Protein AF-A0A7G6YHD0-F1 (afdb_monomer)

Solvent-accessible surface area (backbone atoms only — not comparable to full-atom values): 41261 Å² total; per-residue (Å²): 138,83,82,87,88,81,87,82,89,83,88,84,82,88,84,88,85,86,83,87,79,89,78,89,84,90,88,84,86,84,86,85,87,85,90,80,85,80,89,84,89,85,88,80,86,81,85,85,83,89,83,83,90,89,85,86,82,88,85,89,84,89,85,89,86,82,88,88,83,89,85,84,88,82,85,87,80,88,84,88,87,90,84,90,84,84,88,85,90,81,89,86,83,92,82,87,85,82,90,79,90,82,88,88,89,88,88,80,90,83,84,88,87,86,88,81,91,86,89,87,86,79,70,72,76,62,66,62,61,69,74,76,74,82,80,85,68,84,76,74,71,56,77,66,60,58,52,50,52,52,52,53,51,51,53,53,52,51,52,49,52,39,50,51,53,33,46,65,76,38,41,47,75,67,81,85,88,49,75,70,57,52,52,51,50,52,48,26,68,73,41,14,88,79,68,72,46,75,71,67,92,70,60,51,70,56,62,66,71,58,48,52,51,48,37,50,50,45,52,48,54,49,50,50,52,49,49,52,51,53,50,49,56,62,68,64,52,73,73,74,80,58,87,57,53,48,39,56,46,77,64,58,51,52,61,52,49,67,41,93,55,36,38,96,62,61,71,34,16,56,76,93,41,77,37,36,54,43,61,46,49,21,33,20,36,40,31,31,92,85,54,41,58,55,53,28,43,50,42,57,54,63,53,63,44,79,12,12,28,40,34,41,34,65,57,64,61,56,52,29,40,22,35,51,60,36,48,75,71,22,54,51,32,37,41,35,38,85,39,69,92,79,52,77,52,92,46,48,41,24,36,57,78,30,70,66,11,56,41,65,67,50,14,42,52,39,20,44,27,32,39,64,35,51,88,73,88,56,103,45,83,61,50,58,56,49,34,52,54,46,15,54,45,44,18,48,35,33,25,22,29,46,63,23,49,76,98,49,90,60,79,49,47,54,64,53,37,52,52,43,64,75,39,65,81,58,53,65,48,53,48,19,21,68,67,26,92,77,41,65,53,70,50,38,59,53,41,44,50,62,60,65,41,89,52,62,67,59,36,52,55,44,52,52,46,40,52,60,67,42,59,45,62,70,36,63,52,45,38,47,34,32,42,59,61,92,92,60,51,70,61,54,58,71,62,41,59,76,32,40,28,31,42,39,38,41,38,53,83,90,42,60,52,24,25,63,49,14,21,51,51,52,53,43,47,52,54,40,42,62,66,4,66,91,48,48,37,80,56,31,36,31,39,38,29,50,42,25,64,74,50,41,39,50,87,56,48,38,56,45,38,68,51,23,43,67,20,16,32,17,41,35,43,27,34,61,42,67,68,57,32,25,76,62,52,37,68,64,39,32,45,40,36,50,71,50,20,40,28,31,37,35,35,24,68,58,84,58,61,68,62,38,46,50,54,21,59,73,32,33,60,22,71,42,77,46,74,49,73,50,81,52,99,91,48,78,48,76,49,77,47,77,44,80,40,59,60,39,48,51,68,52,51,34,65,42,52,92,44,32,26,45,34,42,43,70,93,48,51,30,35,71,28,37,28,60,37,56,78,72,43,96,59,22,66,58,33,54,50,10,30,52,53,44,30,55,68,54,71,46,82,132

InterPro domains:
  IPR027417 P-loop containing nucleoside triphosphate hydrolase [G3DSA:3.40.50.300] (475-679)
  IPR027417 P-loop containing nucleoside triphosphate hydrolase [SSF52540] (260-682)
  IPR032689 TraD/TraG, TraM recognition site [PF12696] (541-656)
  IPR051539 Type IV secretion system coupling protein TraD/TraG/VirD4-like [PTHR37937] (218-669)

Nearest PDB structures (foldseek):
  1e9s-assembly1_F  TM=7.810E-01  e=2.353E-15  Escherichia coli
  1e9s-assembly2_L  TM=7.899E-01  e=4.704E-14  Escherichia coli
  1e9r-assembly1_B  TM=7.824E-01  e=9.101E-14  Escherichia coli
  1gl7-assembly1_F  TM=7.694E-01  e=1.173E-13  Escherichia coli
  1e9s-assembly1_D  TM=7.463E-01  e=1.234E-13  Escherichia coli

pLDDT: mean 72.98, std 25.23, range [22.91, 98.5]

Structure (mmCIF, N/CA/C/O backbone):
data_AF-A0A7G6YHD0-F1
#
_entry.id   AF-A0A7G6YHD0-F1
#
loop_
_atom_site.group_PDB
_atom_site.id
_atom_site.type_symbol
_atom_site.label_atom_id
_atom_site.label_alt_id
_atom_site.label_comp_id
_atom_site.label_asym_id
_atom_site.label_entity_id
_atom_site.label_seq_id
_atom_site.pdbx_PDB_ins_code
_atom_site.Cartn_x
_atom_site.Cartn_y
_atom_site.Cartn_z
_atom_site.occupancy
_atom_site.B_iso_or_equiv
_atom_site.auth_seq_id
_atom_site.auth_comp_id
_atom_site.auth_asym_id
_atom_site.auth_atom_id
_atom_site.pdbx_PDB_model_num
ATOM 1 N N . MET A 1 1 ? 8.316 -51.841 25.072 1.00 32.34 1 MET A N 1
ATOM 2 C CA . MET A 1 1 ? 9.762 -51.671 24.846 1.00 32.34 1 MET A CA 1
ATOM 3 C C . MET A 1 1 ? 9.998 -50.262 24.305 1.00 32.34 1 MET A C 1
ATOM 5 O O . MET A 1 1 ? 10.387 -50.100 23.162 1.00 32.34 1 MET A O 1
ATOM 9 N N . ASP A 1 2 ? 9.478 -49.219 24.951 1.00 29.53 2 ASP A N 1
ATOM 10 C CA . ASP A 1 2 ? 9.902 -48.629 26.245 1.00 29.53 2 ASP A CA 1
ATOM 11 C C . ASP A 1 2 ? 10.908 -47.500 25.980 1.00 29.53 2 ASP A C 1
ATOM 13 O O . ASP A 1 2 ? 11.828 -47.683 25.202 1.00 29.53 2 ASP A O 1
ATOM 17 N N . LEU A 1 3 ? 10.846 -46.312 26.577 1.00 27.61 3 LEU A N 1
ATOM 18 C CA . LEU A 1 3 ? 9.914 -45.714 27.528 1.00 27.61 3 LEU A CA 1
ATOM 19 C C . LEU A 1 3 ? 10.242 -44.209 27.617 1.00 27.61 3 LEU A C 1
ATOM 21 O O . LEU A 1 3 ? 11.327 -43.747 27.277 1.00 27.61 3 LEU A O 1
ATOM 25 N N . LEU A 1 4 ? 9.259 -43.479 28.126 1.00 32.78 4 LEU A N 1
ATOM 26 C CA . LEU A 1 4 ? 9.232 -42.088 28.569 1.00 32.78 4 LEU A CA 1
ATOM 27 C C . LEU A 1 4 ? 10.308 -41.676 29.605 1.00 32.78 4 LEU A C 1
ATOM 29 O O . LEU A 1 4 ? 10.810 -42.505 30.358 1.00 32.78 4 LEU A O 1
ATOM 33 N N . ALA A 1 5 ? 10.396 -40.343 29.784 1.00 32.28 5 ALA A N 1
ATOM 34 C CA . ALA A 1 5 ? 10.716 -39.572 31.010 1.00 32.28 5 ALA A CA 1
ATOM 35 C C . ALA A 1 5 ? 12.139 -38.952 31.059 1.00 32.28 5 ALA A C 1
ATOM 37 O O . ALA A 1 5 ? 13.102 -39.571 30.648 1.00 32.28 5 ALA A O 1
ATOM 38 N N . ARG A 1 6 ? 12.380 -37.721 31.549 1.00 29.86 6 ARG A N 1
ATOM 39 C CA . ARG A 1 6 ? 11.829 -37.050 32.743 1.00 29.86 6 ARG A CA 1
ATOM 40 C C . ARG A 1 6 ? 11.914 -35.510 32.679 1.00 29.86 6 ARG A C 1
ATOM 42 O O . ARG A 1 6 ? 12.899 -34.936 32.234 1.00 29.86 6 ARG A O 1
ATOM 49 N N . ARG A 1 7 ? 10.897 -34.867 33.270 1.00 30.27 7 ARG A N 1
ATOM 50 C CA . ARG A 1 7 ? 10.920 -33.521 33.883 1.00 30.27 7 ARG A CA 1
ATOM 51 C C . ARG A 1 7 ? 11.766 -33.529 35.168 1.00 30.27 7 ARG A C 1
ATOM 53 O O . ARG A 1 7 ? 11.698 -34.511 35.902 1.00 30.27 7 ARG A O 1
ATOM 60 N N . GLY A 1 8 ? 12.373 -32.397 35.548 1.00 26.67 8 GLY A N 1
ATOM 61 C CA . GLY A 1 8 ? 12.775 -32.176 36.948 1.00 26.67 8 GLY A CA 1
ATOM 62 C C . GLY A 1 8 ? 13.680 -30.972 37.250 1.00 26.67 8 GLY A C 1
ATOM 63 O O . GLY A 1 8 ? 14.890 -31.089 37.172 1.00 26.67 8 GLY A O 1
ATOM 64 N N . ARG A 1 9 ? 13.046 -29.859 37.652 1.00 28.27 9 ARG A N 1
ATOM 65 C CA . ARG A 1 9 ? 13.475 -28.730 38.521 1.00 28.27 9 ARG A CA 1
ATOM 66 C C . ARG A 1 9 ? 14.901 -28.722 39.111 1.00 28.27 9 ARG A C 1
ATOM 68 O O . ARG A 1 9 ? 15.297 -29.684 39.761 1.00 28.27 9 ARG A O 1
ATOM 75 N N . ARG A 1 10 ? 15.489 -27.515 39.197 1.00 26.58 10 ARG A N 1
ATOM 76 C CA . ARG A 1 10 ? 16.037 -26.982 40.465 1.00 26.58 10 ARG A CA 1
ATOM 77 C C . ARG A 1 10 ? 16.150 -25.451 40.466 1.00 26.58 10 ARG A C 1
ATOM 79 O O . ARG A 1 10 ? 16.832 -24.865 39.637 1.00 26.58 10 ARG A O 1
ATOM 86 N N . GLU A 1 11 ? 15.472 -24.841 41.433 1.00 28.75 11 GLU A N 1
ATOM 87 C CA . GLU A 1 11 ? 15.672 -23.475 41.921 1.00 28.75 11 GLU A CA 1
ATOM 88 C C . GLU A 1 11 ? 17.019 -23.369 42.656 1.00 28.75 11 GLU A C 1
ATOM 90 O O . GLU A 1 11 ? 17.373 -24.289 43.397 1.00 28.75 11 GLU A O 1
ATOM 95 N N . ARG A 1 12 ? 17.711 -22.224 42.553 1.00 27.42 12 ARG A N 1
ATOM 96 C CA . ARG A 1 12 ? 18.489 -21.648 43.665 1.00 27.42 12 ARG A CA 1
ATOM 97 C C . ARG A 1 12 ? 18.399 -20.123 43.647 1.00 27.42 12 ARG A C 1
ATOM 99 O O . ARG A 1 12 ? 18.574 -19.480 42.619 1.00 27.42 12 ARG A O 1
ATOM 106 N N . ARG A 1 13 ? 18.091 -19.592 44.828 1.00 28.16 13 ARG A N 1
ATOM 107 C CA . ARG A 1 13 ? 18.019 -18.184 45.219 1.00 28.16 13 ARG A CA 1
ATOM 108 C C . ARG A 1 13 ? 19.381 -17.700 45.743 1.00 28.16 13 ARG A C 1
ATOM 110 O O . ARG A 1 13 ? 20.030 -18.439 46.469 1.00 28.16 13 ARG A O 1
ATOM 117 N N . ILE A 1 14 ? 19.654 -16.425 45.448 1.00 27.33 14 ILE A N 1
ATOM 118 C CA . ILE A 1 14 ? 20.197 -15.351 46.310 1.00 27.33 14 ILE A CA 1
ATOM 119 C C . ILE A 1 14 ? 21.627 -15.492 46.863 1.00 27.33 14 ILE A C 1
ATOM 121 O O . ILE A 1 14 ? 21.892 -16.307 47.737 1.00 27.33 14 ILE A O 1
ATOM 125 N N . ALA A 1 15 ? 22.465 -14.509 46.510 1.00 25.83 15 ALA A N 1
ATOM 126 C CA . ALA A 1 15 ? 23.256 -13.747 47.479 1.00 25.83 15 ALA A CA 1
ATOM 127 C C . ALA A 1 15 ? 23.442 -12.302 46.978 1.00 25.83 15 ALA A C 1
ATOM 129 O O . ALA A 1 15 ? 23.895 -12.065 45.862 1.00 25.83 15 ALA A O 1
ATOM 130 N N . HIS A 1 16 ? 23.019 -11.358 47.818 1.00 26.75 16 HIS A N 1
ATOM 131 C CA . HIS A 1 16 ? 23.223 -9.917 47.708 1.00 26.75 16 HIS A CA 1
ATOM 132 C C . HIS A 1 16 ? 24.692 -9.550 47.948 1.00 26.75 16 HIS A C 1
ATOM 134 O O . HIS A 1 16 ? 25.318 -10.120 48.837 1.00 26.75 16 HIS A O 1
ATOM 140 N N . LEU A 1 17 ? 25.169 -8.488 47.296 1.00 26.36 17 LEU A N 1
ATOM 141 C CA . LEU A 1 17 ? 26.145 -7.584 47.899 1.00 26.36 17 LEU A CA 1
ATOM 142 C C . LEU A 1 17 ? 25.816 -6.138 47.521 1.00 26.36 17 LEU A C 1
ATOM 144 O O . LEU A 1 17 ? 25.520 -5.804 46.378 1.00 26.36 17 LEU A O 1
ATOM 148 N N . SER A 1 18 ? 25.765 -5.335 48.573 1.00 26.06 18 SER A N 1
ATOM 149 C CA . SER A 1 18 ? 25.384 -3.933 48.651 1.00 26.06 18 SER A CA 1
ATOM 150 C C . SER A 1 18 ? 26.631 -3.062 48.518 1.00 26.06 18 SER A C 1
ATOM 152 O O . SER A 1 18 ? 27.627 -3.372 49.160 1.00 26.06 18 SER A O 1
ATOM 154 N N . CYS A 1 19 ? 26.528 -1.920 47.833 1.00 24.95 19 CYS A N 1
ATOM 155 C CA . CYS A 1 19 ? 27.094 -0.675 48.356 1.00 24.95 19 CYS A CA 1
ATOM 156 C C . CYS A 1 19 ? 26.337 0.556 47.824 1.00 24.95 19 CYS A C 1
ATOM 158 O O . CYS A 1 19 ? 26.312 0.848 46.632 1.00 24.95 19 CYS A O 1
ATOM 160 N N . ARG A 1 20 ? 25.687 1.228 48.779 1.00 28.09 20 ARG A N 1
ATOM 161 C CA . ARG A 1 20 ? 25.320 2.655 48.866 1.00 28.09 20 ARG A CA 1
ATOM 162 C C . ARG A 1 20 ? 26.582 3.540 48.673 1.00 28.09 20 ARG A C 1
ATOM 164 O O . ARG A 1 20 ? 27.671 3.027 48.874 1.00 28.09 20 ARG A O 1
ATOM 171 N N . THR A 1 21 ? 26.588 4.835 48.342 1.00 29.52 21 THR A N 1
ATOM 172 C CA . THR A 1 21 ? 25.612 5.945 48.404 1.00 29.52 21 THR A CA 1
ATOM 173 C C . THR A 1 21 ? 26.243 7.200 47.778 1.00 29.52 21 THR A C 1
ATOM 175 O O . THR A 1 21 ? 27.447 7.355 47.927 1.00 29.52 21 THR A O 1
ATOM 178 N N . GLY A 1 22 ? 25.389 8.093 47.241 1.00 26.53 22 GLY A N 1
ATOM 179 C CA . GLY A 1 22 ? 25.476 9.575 47.210 1.00 26.53 22 GLY A CA 1
ATOM 180 C C . GLY A 1 22 ? 26.679 10.261 46.538 1.00 26.53 22 GLY A C 1
ATOM 181 O O . GLY A 1 22 ? 27.747 9.694 46.406 1.00 26.53 22 GLY A O 1
ATOM 182 N N . ASP A 1 23 ? 26.617 11.516 46.109 1.00 27.55 23 ASP A N 1
ATOM 183 C CA . ASP A 1 23 ? 25.532 12.483 45.958 1.00 27.55 23 ASP A CA 1
ATOM 184 C C . ASP A 1 23 ? 26.090 13.651 45.101 1.00 27.55 23 ASP A C 1
ATOM 186 O O . ASP A 1 23 ? 27.299 13.859 45.049 1.00 27.55 23 ASP A O 1
ATOM 190 N N . ARG A 1 24 ? 25.187 14.356 44.412 1.00 28.59 24 ARG A N 1
ATOM 191 C CA . ARG A 1 24 ? 25.249 15.689 43.751 1.00 28.59 24 ARG A CA 1
ATOM 192 C C . ARG A 1 24 ? 26.576 16.484 43.648 1.00 28.59 24 ARG A C 1
ATOM 194 O O . ARG A 1 24 ? 27.180 16.801 44.661 1.00 28.59 24 ARG A O 1
ATOM 201 N N . ALA A 1 25 ? 26.832 17.071 42.465 1.00 28.41 25 ALA A N 1
ATOM 202 C CA . ALA A 1 25 ? 26.568 18.499 42.149 1.00 28.41 25 ALA A CA 1
ATOM 203 C C . ALA A 1 25 ? 27.412 19.043 40.961 1.00 28.41 25 ALA A C 1
ATOM 205 O O . ALA A 1 25 ? 28.630 18.934 40.945 1.00 28.41 25 ALA A O 1
ATOM 206 N N . THR A 1 26 ? 26.703 19.634 39.989 1.00 28.33 26 THR A N 1
ATOM 207 C CA . THR A 1 26 ? 27.006 20.819 39.145 1.00 28.33 26 THR A CA 1
ATOM 208 C C . THR A 1 26 ? 28.457 21.278 38.899 1.00 28.33 26 THR A C 1
ATOM 210 O O . THR A 1 26 ? 29.115 21.716 39.835 1.00 28.33 26 THR A O 1
ATOM 213 N N . CYS A 1 27 ? 28.850 21.434 37.623 1.00 26.08 27 CYS A N 1
ATOM 214 C CA . CYS A 1 27 ? 29.171 22.765 37.075 1.00 26.08 27 CYS A CA 1
ATOM 215 C C . CYS A 1 27 ? 29.255 22.803 35.535 1.00 26.08 27 CYS A C 1
ATOM 217 O O . CYS A 1 27 ? 29.614 21.839 34.868 1.00 26.08 27 CYS A O 1
ATOM 219 N N . GLU A 1 28 ? 28.862 23.969 35.046 1.00 28.17 28 GLU A N 1
ATOM 220 C CA . GLU A 1 28 ? 28.712 24.523 33.702 1.00 28.17 28 GLU A CA 1
ATOM 221 C C . GLU A 1 28 ? 29.982 24.705 32.827 1.00 28.17 28 GLU A C 1
ATOM 223 O O . GLU A 1 28 ? 31.093 24.809 33.335 1.00 28.17 28 GLU A O 1
ATOM 228 N N . GLN A 1 29 ? 29.708 24.929 31.524 1.00 29.23 29 GLN A N 1
ATOM 229 C CA . GLN A 1 29 ? 30.343 25.869 30.564 1.00 29.23 29 GLN A CA 1
ATOM 230 C C . GLN A 1 29 ? 31.468 25.437 29.586 1.00 29.23 29 GLN A C 1
ATOM 232 O O . GLN A 1 29 ? 32.514 24.931 29.967 1.00 29.23 29 GLN A O 1
ATOM 237 N N . GLY A 1 30 ? 31.251 25.830 28.312 1.00 26.08 30 GLY A N 1
ATOM 238 C CA . GLY A 1 30 ? 32.261 26.306 27.339 1.00 26.08 30 GLY A CA 1
ATOM 239 C C . GLY A 1 30 ? 32.805 25.260 26.351 1.00 26.08 30 GLY A C 1
ATOM 240 O O . GLY A 1 30 ? 33.619 24.437 26.729 1.00 26.08 30 GLY A O 1
ATOM 241 N N . ALA A 1 31 ? 32.299 25.123 25.120 1.00 27.34 31 ALA A N 1
ATOM 242 C CA . ALA A 1 31 ? 32.518 25.959 23.923 1.00 27.34 31 ALA A CA 1
ATOM 243 C C . ALA A 1 31 ? 33.860 25.734 23.171 1.00 27.34 31 ALA A C 1
ATOM 245 O O . ALA A 1 31 ? 34.935 25.847 23.740 1.00 27.34 31 ALA A O 1
ATOM 246 N N . ALA A 1 32 ? 33.713 25.557 21.847 1.00 28.19 32 ALA A N 1
ATOM 247 C CA . ALA A 1 32 ? 34.665 25.762 20.740 1.00 28.19 32 ALA A CA 1
ATOM 248 C C . ALA A 1 32 ? 35.710 24.672 20.370 1.00 28.19 32 ALA A C 1
ATOM 250 O O . ALA A 1 32 ? 36.556 24.253 21.148 1.00 28.19 32 ALA A O 1
ATOM 251 N N . ALA A 1 33 ? 35.635 24.274 19.091 1.00 26.48 33 ALA A N 1
ATOM 252 C CA . ALA A 1 33 ? 36.571 23.473 18.282 1.00 26.48 33 ALA A CA 1
ATOM 253 C C . ALA A 1 33 ? 37.796 24.327 17.819 1.00 26.48 33 ALA A C 1
ATOM 255 O O . ALA A 1 33 ? 37.897 25.452 18.306 1.00 26.48 33 ALA A O 1
ATOM 256 N N . PRO A 1 34 ? 38.657 23.968 16.820 1.00 45.06 34 PRO A N 1
ATOM 257 C CA . PRO A 1 34 ? 38.877 22.721 16.056 1.00 45.06 34 PRO A CA 1
ATOM 258 C C . PRO A 1 34 ? 40.385 22.373 15.783 1.00 45.06 34 PRO A C 1
ATOM 260 O O . PRO A 1 34 ? 41.289 23.097 16.180 1.00 45.06 34 PRO A O 1
ATOM 263 N N . LYS A 1 35 ? 40.607 21.335 14.949 1.00 27.23 35 LYS A N 1
ATOM 264 C CA . LYS A 1 35 ? 41.789 21.018 14.095 1.00 27.23 35 LYS A CA 1
ATOM 265 C C . LYS A 1 35 ? 42.997 20.289 14.714 1.00 27.23 35 LYS A C 1
ATOM 267 O O . LYS A 1 35 ? 43.625 20.768 15.644 1.00 27.23 35 LYS A O 1
ATOM 272 N N . GLY A 1 36 ? 43.410 19.216 14.024 1.00 25.98 36 GLY A N 1
ATOM 273 C CA . GLY A 1 36 ? 44.813 18.788 13.951 1.00 25.98 36 GLY A CA 1
ATOM 274 C C . GLY A 1 36 ? 45.071 17.295 14.161 1.00 25.98 36 GLY A C 1
ATOM 275 O O . GLY A 1 36 ? 45.451 16.885 15.248 1.00 25.98 36 GLY A O 1
ATOM 276 N N . SER A 1 37 ? 44.946 16.488 13.104 1.00 26.45 37 SER A N 1
ATOM 277 C CA . SER A 1 37 ? 45.802 15.299 12.902 1.00 26.45 37 SER A CA 1
ATOM 278 C C . SER A 1 37 ? 47.274 15.772 12.773 1.00 26.45 37 SER A C 1
ATOM 280 O O . SER A 1 37 ? 47.440 16.919 12.347 1.00 26.45 37 SER A O 1
ATOM 282 N N . PRO A 1 38 ? 48.339 14.967 13.031 1.00 39.34 38 PRO A N 1
ATOM 283 C CA . PRO A 1 38 ? 48.452 13.573 12.580 1.00 39.34 38 PRO A CA 1
ATOM 284 C C . PRO A 1 38 ? 49.271 12.589 13.463 1.00 39.34 38 PRO A C 1
ATOM 286 O O . PRO A 1 38 ? 49.953 12.962 14.407 1.00 39.34 38 PRO A O 1
ATOM 289 N N . CYS A 1 39 ? 49.228 11.320 13.036 1.00 24.06 39 CYS A N 1
ATOM 290 C CA . CYS A 1 39 ? 50.224 10.250 13.213 1.00 24.06 39 CYS A CA 1
ATOM 291 C C . CYS A 1 39 ? 50.599 9.774 14.630 1.00 24.06 39 CYS A C 1
ATOM 293 O O . CYS A 1 39 ? 51.371 10.418 15.327 1.00 24.06 39 CYS A O 1
ATOM 295 N N . CYS A 1 40 ? 50.227 8.527 14.953 1.00 25.47 40 CYS A N 1
ATOM 296 C CA . CYS A 1 40 ? 51.200 7.512 15.382 1.00 25.47 40 CYS A CA 1
ATOM 297 C C . CYS A 1 40 ? 50.621 6.090 15.323 1.00 25.47 40 CYS A C 1
ATOM 299 O O . CYS A 1 40 ? 49.445 5.849 15.583 1.00 25.47 40 CYS A O 1
ATOM 301 N N . ALA A 1 41 ? 51.493 5.168 14.930 1.00 26.58 41 ALA A N 1
ATOM 302 C CA . ALA A 1 41 ? 51.244 3.769 14.641 1.00 26.58 41 ALA A CA 1
ATOM 303 C C . ALA A 1 41 ? 51.088 2.891 15.896 1.00 26.58 41 ALA A C 1
ATOM 305 O O . ALA A 1 41 ? 51.758 3.090 16.903 1.00 26.58 41 ALA A O 1
ATOM 306 N N . SER A 1 42 ? 50.268 1.849 15.781 1.00 27.31 42 SER A N 1
ATOM 307 C CA . SER A 1 42 ? 50.438 0.525 16.405 1.00 27.31 42 SER A CA 1
ATOM 308 C C . SER A 1 42 ? 49.451 -0.399 15.672 1.00 27.31 42 SER A C 1
ATOM 310 O O . SER A 1 42 ? 48.311 -0.024 15.443 1.00 27.31 42 SER A O 1
ATOM 312 N N . GLY A 1 43 ? 49.820 -1.534 15.083 1.00 25.47 43 GLY A N 1
ATOM 313 C CA . GLY A 1 43 ? 50.647 -2.609 15.616 1.00 25.47 43 GLY A CA 1
ATOM 314 C C . GLY A 1 43 ? 49.760 -3.852 15.751 1.00 25.47 43 GLY A C 1
ATOM 315 O O . GLY A 1 43 ? 49.526 -4.318 16.860 1.00 25.47 43 GLY A O 1
ATOM 316 N N . GLY A 1 44 ? 49.195 -4.340 14.639 1.00 25.66 44 GLY A N 1
ATOM 317 C CA . GLY A 1 44 ? 48.294 -5.497 14.605 1.00 25.66 44 GLY A CA 1
ATOM 318 C C . GLY A 1 44 ? 48.961 -6.700 13.946 1.00 25.66 44 GLY A C 1
ATOM 319 O O . GLY A 1 44 ? 49.180 -6.698 12.739 1.00 25.66 44 GLY A O 1
ATOM 320 N N . ARG A 1 45 ? 49.295 -7.714 14.752 1.00 24.25 45 ARG A N 1
ATOM 321 C CA . ARG A 1 45 ? 49.811 -9.018 14.308 1.00 24.25 45 ARG A CA 1
ATOM 322 C C . ARG A 1 45 ? 48.735 -9.771 13.526 1.00 24.25 45 ARG A C 1
ATOM 324 O O . ARG A 1 45 ? 47.646 -9.999 14.047 1.00 24.25 45 ARG A O 1
ATOM 331 N N . VAL A 1 46 ? 49.088 -10.197 12.320 1.00 24.08 46 VAL A N 1
ATOM 332 C CA . VAL A 1 46 ? 48.377 -11.212 11.540 1.00 24.08 46 VAL A CA 1
ATOM 333 C C . VAL A 1 46 ? 48.946 -12.573 11.938 1.00 24.08 46 VAL A C 1
ATOM 335 O O . VAL A 1 46 ? 50.163 -12.752 11.951 1.00 24.08 46 VAL A O 1
ATOM 338 N N . VAL A 1 47 ? 48.073 -13.509 12.307 1.00 25.53 47 VAL A N 1
ATOM 339 C CA . VAL A 1 47 ? 48.415 -14.928 12.439 1.00 25.53 47 VAL A CA 1
ATOM 340 C C . VAL A 1 47 ? 47.952 -15.605 11.157 1.00 25.53 47 VAL A C 1
ATOM 342 O O . VAL A 1 47 ? 46.752 -15.728 10.917 1.00 25.53 47 VAL A O 1
ATOM 345 N N . ASP A 1 48 ? 48.931 -15.983 10.342 1.00 23.28 48 ASP A N 1
ATOM 346 C CA . ASP A 1 48 ? 48.801 -16.888 9.205 1.00 23.28 48 ASP A CA 1
ATOM 347 C C . ASP A 1 48 ? 48.493 -18.305 9.699 1.00 23.28 48 ASP A C 1
ATOM 349 O O . ASP A 1 48 ? 49.093 -18.782 10.668 1.00 23.28 48 ASP A O 1
ATOM 353 N N . LEU A 1 49 ? 47.604 -19.006 8.995 1.00 23.41 49 LEU A N 1
ATOM 354 C CA . LEU A 1 49 ? 47.503 -20.459 9.085 1.00 23.41 49 LEU A CA 1
ATOM 355 C C . LEU A 1 49 ? 47.451 -21.041 7.672 1.00 23.41 49 LEU A C 1
ATOM 357 O O . LEU A 1 49 ? 46.395 -21.217 7.067 1.00 23.41 49 LEU A O 1
ATOM 361 N N . SER A 1 50 ? 48.642 -21.321 7.156 1.00 23.67 50 SER A N 1
ATOM 362 C CA . SER A 1 50 ? 48.885 -22.115 5.960 1.00 23.67 50 SER A CA 1
ATOM 363 C C . SER A 1 50 ? 48.664 -23.595 6.274 1.00 23.67 50 SER A C 1
ATOM 365 O O . SER A 1 50 ? 49.259 -24.129 7.209 1.00 23.67 50 SER A O 1
ATOM 367 N N . VAL A 1 51 ? 47.876 -24.285 5.451 1.00 24.06 51 VAL A N 1
ATOM 368 C CA . VAL A 1 51 ? 47.960 -25.743 5.293 1.00 24.06 51 VAL A CA 1
ATOM 369 C C . VAL A 1 51 ? 48.164 -26.013 3.812 1.00 24.06 51 VAL A C 1
ATOM 371 O O . VAL A 1 51 ? 47.413 -25.531 2.965 1.00 24.06 51 VAL A O 1
ATOM 374 N N . HIS A 1 52 ? 49.229 -26.743 3.507 1.00 25.66 52 HIS A N 1
ATOM 375 C CA . HIS A 1 52 ? 49.638 -27.076 2.157 1.00 25.66 52 HIS A CA 1
ATOM 376 C C . HIS A 1 52 ? 49.951 -28.571 2.062 1.00 25.66 52 HIS A C 1
ATOM 378 O O . HIS A 1 52 ? 50.462 -29.173 3.003 1.00 25.66 52 HIS A O 1
ATOM 384 N N . VAL A 1 53 ? 49.724 -29.067 0.845 1.00 27.67 53 VAL A N 1
ATOM 385 C CA . VAL A 1 53 ? 50.278 -30.257 0.184 1.00 27.67 53 VAL A CA 1
ATOM 386 C C . VAL A 1 53 ? 49.503 -31.577 0.269 1.00 27.67 53 VAL A C 1
ATOM 388 O O . VAL A 1 53 ? 49.398 -32.232 1.299 1.00 27.67 53 VAL A O 1
ATOM 391 N N . GLY A 1 54 ? 49.115 -32.012 -0.932 1.00 23.75 54 GLY A N 1
ATOM 392 C CA . GLY A 1 54 ? 48.970 -33.403 -1.341 1.00 23.75 54 GLY A CA 1
ATOM 393 C C . GLY A 1 54 ? 48.800 -33.478 -2.861 1.00 23.75 54 GLY A C 1
ATOM 394 O O . GLY A 1 54 ? 47.673 -33.519 -3.339 1.00 23.75 54 GLY A O 1
ATOM 395 N N . ALA A 1 55 ? 49.906 -33.444 -3.613 1.00 29.20 55 ALA A N 1
ATOM 396 C CA . ALA A 1 55 ? 49.947 -33.641 -5.065 1.00 29.20 55 ALA A CA 1
ATOM 397 C C . ALA A 1 55 ? 50.851 -34.836 -5.419 1.00 29.20 55 ALA A C 1
ATOM 399 O O . ALA A 1 55 ? 51.976 -34.920 -4.934 1.00 29.20 55 ALA A O 1
ATOM 400 N N . ALA A 1 56 ? 50.339 -35.729 -6.269 1.00 27.92 56 ALA A N 1
ATOM 401 C CA . ALA A 1 56 ? 51.029 -36.725 -7.103 1.00 27.92 56 ALA A CA 1
ATOM 402 C C . ALA A 1 56 ? 49.941 -37.306 -8.037 1.00 27.92 56 ALA A C 1
ATOM 404 O O . ALA A 1 56 ? 48.828 -37.524 -7.573 1.00 27.92 56 ALA A O 1
ATOM 405 N N . GLY A 1 57 ? 50.104 -37.573 -9.330 1.00 26.41 57 GLY A N 1
ATOM 406 C CA . GLY A 1 57 ? 51.213 -37.503 -10.275 1.00 26.41 57 GLY A CA 1
ATOM 407 C C . GLY A 1 57 ? 50.656 -37.810 -11.683 1.00 26.41 57 GLY A C 1
ATOM 408 O O . GLY A 1 57 ? 49.498 -38.197 -11.829 1.00 26.41 57 GLY A O 1
ATOM 409 N N . GLU A 1 58 ? 51.476 -37.569 -12.699 1.00 32.00 58 GLU A N 1
ATOM 410 C CA . GLU A 1 58 ? 51.180 -37.539 -14.140 1.00 32.00 58 GLU A CA 1
ATOM 411 C C . GLU A 1 58 ? 50.892 -38.906 -14.800 1.00 32.00 58 GLU A C 1
ATOM 413 O O . GLU A 1 58 ? 51.298 -39.954 -14.301 1.00 32.00 58 GLU A O 1
ATOM 418 N N . GLY A 1 59 ? 50.290 -38.877 -16.000 1.00 26.34 59 GLY A N 1
ATOM 419 C CA . GLY A 1 59 ? 50.320 -39.984 -16.968 1.00 26.34 59 GLY A CA 1
ATOM 420 C C . GLY A 1 59 ? 49.373 -39.781 -18.160 1.00 26.34 59 GLY A C 1
ATOM 421 O O . GLY A 1 59 ? 48.159 -39.774 -17.987 1.00 26.34 59 GLY A O 1
ATOM 422 N N . GLY A 1 60 ? 49.923 -39.583 -19.365 1.00 26.44 60 GLY A N 1
ATOM 423 C CA . GLY A 1 60 ? 49.180 -39.326 -20.608 1.00 26.44 60 GLY A CA 1
ATOM 424 C C . GLY A 1 60 ? 48.841 -40.556 -21.472 1.00 26.44 60 GLY A C 1
ATOM 425 O O . GLY A 1 60 ? 49.120 -41.690 -21.099 1.00 26.44 60 GLY A O 1
ATOM 426 N N . HIS A 1 61 ? 48.319 -40.244 -22.673 1.00 29.16 61 HIS A N 1
ATOM 427 C CA . HIS A 1 61 ? 47.968 -41.071 -23.853 1.00 29.16 61 HIS A CA 1
ATOM 428 C C . HIS A 1 61 ? 46.501 -41.538 -24.028 1.00 29.16 61 HIS A C 1
ATOM 430 O O . HIS A 1 61 ? 46.053 -42.495 -23.419 1.00 29.16 61 HIS A O 1
ATOM 436 N N . GLY A 1 62 ? 45.794 -40.890 -24.970 1.00 25.95 62 GLY A N 1
ATOM 437 C CA . GLY A 1 62 ? 45.544 -41.434 -26.320 1.00 25.95 62 GLY A CA 1
ATOM 438 C C . GLY A 1 62 ? 44.459 -42.508 -26.559 1.00 25.95 62 GLY A C 1
ATOM 439 O O . GLY A 1 62 ? 44.624 -43.651 -26.164 1.00 25.95 62 GLY A O 1
ATOM 440 N N . TYR A 1 63 ? 43.508 -42.134 -27.433 1.00 28.08 63 TYR A N 1
ATOM 441 C CA . TYR A 1 63 ? 42.660 -42.928 -28.353 1.00 28.08 63 TYR A CA 1
ATOM 442 C C . TYR A 1 63 ? 41.240 -43.401 -27.955 1.00 28.08 63 TYR A C 1
ATOM 444 O O . TYR A 1 63 ? 41.046 -44.289 -27.140 1.00 28.08 63 TYR A O 1
ATOM 452 N N . ALA A 1 64 ? 40.297 -42.865 -28.751 1.00 28.23 64 ALA A N 1
ATOM 453 C CA . ALA A 1 64 ? 39.164 -43.501 -29.439 1.00 28.23 64 ALA A CA 1
ATOM 454 C C . ALA A 1 64 ? 37.959 -44.061 -28.655 1.00 28.23 64 ALA A C 1
ATOM 456 O O . ALA A 1 64 ? 38.060 -45.036 -27.922 1.00 28.23 64 ALA A O 1
ATOM 457 N N . GLY A 1 65 ? 36.771 -43.574 -29.043 1.00 25.50 65 GLY A N 1
ATOM 458 C CA . GLY A 1 65 ? 35.620 -44.451 -29.276 1.00 25.50 65 GLY A CA 1
ATOM 459 C C . GLY A 1 65 ? 34.280 -44.019 -28.677 1.00 25.50 65 GLY A C 1
ATOM 460 O O . GLY A 1 65 ? 34.143 -43.917 -27.466 1.00 25.50 65 GLY A O 1
ATOM 461 N N . ALA A 1 66 ? 33.290 -43.948 -29.572 1.00 28.17 66 ALA A N 1
ATOM 462 C CA . ALA A 1 66 ? 31.855 -44.182 -29.374 1.00 28.17 66 ALA A CA 1
ATOM 463 C C . ALA A 1 66 ? 30.925 -42.985 -29.086 1.00 28.17 66 ALA A C 1
ATOM 465 O O . ALA A 1 66 ? 30.732 -42.530 -27.960 1.00 28.17 66 ALA A O 1
ATOM 466 N N . ASP A 1 67 ? 30.269 -42.588 -30.181 1.00 27.83 67 ASP A N 1
ATOM 467 C CA . ASP A 1 67 ? 28.904 -42.070 -30.301 1.00 27.83 67 ASP A CA 1
ATOM 468 C C . ASP A 1 67 ? 27.900 -42.668 -29.304 1.00 27.83 67 ASP A C 1
ATOM 470 O O . ASP A 1 67 ? 27.933 -43.875 -29.104 1.00 27.83 67 ASP A O 1
ATOM 474 N N . VAL A 1 68 ? 26.923 -41.870 -28.837 1.00 28.45 68 VAL A N 1
ATOM 475 C CA . VAL A 1 68 ? 25.469 -42.142 -28.983 1.00 28.45 68 VAL A CA 1
ATOM 476 C C . VAL A 1 68 ? 24.677 -40.831 -28.792 1.00 28.45 68 VAL A C 1
ATOM 478 O O . VAL A 1 68 ? 24.571 -40.304 -27.688 1.00 28.45 68 VAL A O 1
ATOM 481 N N . HIS A 1 69 ? 24.026 -40.353 -29.857 1.00 26.50 69 HIS A N 1
ATOM 482 C CA . HIS A 1 69 ? 22.841 -39.483 -29.806 1.00 26.50 69 HIS A CA 1
ATOM 483 C C . HIS A 1 69 ? 21.618 -40.299 -30.257 1.00 26.50 69 HIS A C 1
ATOM 485 O O . HIS A 1 69 ? 21.713 -40.972 -31.285 1.00 26.50 69 HIS A O 1
ATOM 491 N N . PRO A 1 70 ? 20.432 -40.169 -29.634 1.00 30.89 70 PRO A N 1
ATOM 492 C CA . PRO A 1 70 ? 19.189 -40.571 -30.274 1.00 30.89 70 PRO A CA 1
ATOM 493 C C . PRO A 1 70 ? 18.484 -39.356 -30.897 1.00 30.89 70 PRO A C 1
ATOM 495 O O . PRO A 1 70 ? 17.987 -38.469 -30.205 1.00 30.89 70 PRO A O 1
ATOM 498 N N . ARG A 1 71 ? 18.413 -39.345 -32.235 1.00 24.33 71 ARG A N 1
ATOM 499 C CA . ARG A 1 71 ? 17.439 -38.574 -33.027 1.00 24.33 71 ARG A CA 1
ATOM 500 C C . ARG A 1 71 ? 16.180 -39.421 -33.218 1.00 24.33 71 ARG A C 1
ATOM 502 O O . ARG A 1 71 ? 16.281 -40.534 -33.727 1.00 24.33 71 ARG A O 1
ATOM 509 N N . TRP A 1 72 ? 15.006 -38.847 -32.961 1.00 24.69 72 TRP A N 1
ATOM 510 C CA . TRP A 1 72 ? 13.749 -39.306 -33.562 1.00 24.69 72 TRP A CA 1
ATOM 511 C C . TRP A 1 72 ? 13.264 -38.287 -34.596 1.00 24.69 72 TRP A C 1
ATOM 513 O O . TRP A 1 72 ? 13.219 -37.086 -34.343 1.00 24.69 72 TRP A O 1
ATOM 523 N N . ARG A 1 73 ? 12.981 -38.805 -35.796 1.00 22.91 73 ARG A N 1
ATOM 524 C CA . ARG A 1 73 ? 12.558 -38.087 -37.006 1.00 22.91 73 ARG A CA 1
ATOM 525 C C . ARG A 1 73 ? 11.093 -37.667 -36.916 1.00 22.91 73 ARG A C 1
ATOM 527 O O . ARG A 1 73 ? 10.252 -38.477 -36.535 1.00 22.91 73 ARG A O 1
ATOM 534 N N . VAL A 1 74 ? 10.785 -36.484 -37.441 1.00 26.33 74 VAL A N 1
ATOM 535 C CA . VAL A 1 74 ? 9.450 -36.126 -37.939 1.00 26.33 74 VAL A CA 1
ATOM 536 C C . VAL A 1 74 ? 9.503 -36.125 -39.470 1.00 26.33 74 VAL A C 1
ATOM 538 O O . VAL A 1 74 ? 10.491 -35.704 -40.066 1.00 26.33 74 VAL A O 1
ATOM 541 N N . ARG A 1 75 ? 8.471 -36.709 -40.086 1.00 25.50 75 ARG A N 1
ATOM 542 C CA . ARG A 1 75 ? 8.279 -36.870 -41.534 1.00 25.50 75 ARG A CA 1
ATOM 543 C C . ARG A 1 75 ? 7.812 -35.562 -42.172 1.00 25.50 75 ARG A C 1
ATOM 545 O O . ARG A 1 75 ? 6.798 -35.019 -41.748 1.00 25.50 75 ARG A O 1
ATOM 552 N N . ASP A 1 76 ? 8.460 -35.183 -43.267 1.00 26.05 76 ASP A N 1
ATOM 553 C CA . ASP A 1 76 ? 7.927 -34.255 -44.263 1.00 26.05 76 ASP A CA 1
ATOM 554 C C . ASP A 1 76 ? 6.843 -34.913 -45.132 1.00 26.05 76 ASP A C 1
ATOM 556 O O . ASP A 1 76 ? 6.960 -36.072 -45.549 1.00 26.05 76 ASP A O 1
ATOM 560 N N . ARG A 1 77 ? 5.816 -34.130 -45.476 1.00 26.48 77 ARG A N 1
ATOM 561 C CA . ARG A 1 77 ? 5.007 -34.303 -46.691 1.00 26.48 77 ARG A CA 1
ATOM 562 C C . ARG A 1 77 ? 4.863 -32.951 -47.386 1.00 26.48 77 ARG A C 1
ATOM 564 O O . ARG A 1 77 ? 4.259 -32.029 -46.852 1.00 26.48 77 ARG A O 1
ATOM 571 N N . HIS A 1 78 ? 5.395 -32.873 -48.600 1.00 27.00 78 HIS A N 1
ATOM 572 C CA . HIS A 1 78 ? 5.071 -31.860 -49.601 1.00 27.00 78 HIS A CA 1
ATOM 573 C C . HIS A 1 78 ? 3.695 -32.127 -50.233 1.00 27.00 78 HIS A C 1
ATOM 575 O O . HIS A 1 78 ? 3.378 -33.282 -50.510 1.00 27.00 78 HIS A O 1
ATOM 581 N N . HIS A 1 79 ? 2.928 -31.074 -50.547 1.00 26.86 79 HIS A N 1
ATOM 582 C CA . HIS A 1 79 ? 2.657 -30.675 -51.941 1.00 26.86 79 HIS A CA 1
ATOM 583 C C . HIS A 1 79 ? 1.867 -29.353 -52.061 1.00 26.86 79 HIS A C 1
ATOM 585 O O . HIS A 1 79 ? 0.996 -29.041 -51.256 1.00 26.86 79 HIS A O 1
ATOM 591 N N . ARG A 1 80 ? 2.233 -28.607 -53.112 1.00 26.02 80 ARG A N 1
ATOM 592 C CA . ARG A 1 80 ? 1.697 -27.345 -53.665 1.00 26.02 80 ARG A CA 1
ATOM 593 C C . ARG A 1 80 ? 0.262 -27.462 -54.213 1.00 26.02 80 ARG A C 1
ATOM 595 O O . ARG A 1 80 ? -0.053 -28.511 -54.764 1.00 26.02 80 ARG A O 1
ATOM 602 N N . HIS A 1 81 ? -0.509 -26.363 -54.240 1.00 27.86 81 HIS A N 1
ATOM 603 C CA . HIS A 1 81 ? -0.793 -25.561 -55.457 1.00 27.86 81 HIS A CA 1
ATOM 604 C C . HIS A 1 81 ? -1.770 -24.385 -55.222 1.00 27.86 81 HIS A C 1
ATOM 606 O O . HIS A 1 81 ? -2.535 -24.355 -54.265 1.00 27.86 81 HIS A O 1
ATOM 612 N N . ASP A 1 82 ? -1.670 -23.427 -56.144 1.00 30.03 82 ASP A N 1
ATOM 613 C CA . ASP A 1 82 ? -2.248 -22.082 -56.262 1.00 30.03 82 ASP A CA 1
ATOM 614 C C . ASP A 1 82 ? -3.778 -21.991 -56.473 1.00 30.03 82 ASP A C 1
ATOM 616 O O . ASP A 1 82 ? -4.350 -22.829 -57.166 1.00 30.03 82 ASP A O 1
ATOM 620 N N . ARG A 1 83 ? -4.409 -20.880 -56.037 1.00 27.56 83 ARG A N 1
ATOM 621 C CA . ARG A 1 83 ? -4.997 -19.802 -56.888 1.00 27.56 83 ARG A CA 1
ATOM 622 C C . ARG A 1 83 ? -6.048 -18.926 -56.166 1.00 27.56 83 ARG A C 1
ATOM 624 O O . ARG A 1 83 ? -6.975 -19.410 -55.535 1.00 27.56 83 ARG A O 1
ATOM 631 N N . VAL A 1 84 ? -5.858 -17.621 -56.379 1.00 28.77 84 VAL A N 1
ATOM 632 C CA . VAL A 1 84 ? -6.737 -16.427 -56.425 1.00 28.77 84 VAL A CA 1
ATOM 633 C C . VAL A 1 84 ? -8.270 -16.614 -56.371 1.00 28.77 84 VAL A C 1
ATOM 635 O O . VAL A 1 84 ? -8.832 -17.373 -57.154 1.00 28.77 84 VAL A O 1
ATOM 638 N N . GLY A 1 85 ? -8.949 -15.763 -55.582 1.00 26.08 85 GLY A N 1
ATOM 639 C CA . GLY A 1 85 ? -10.386 -15.458 -55.700 1.00 26.08 85 GLY A CA 1
ATOM 640 C C . GLY A 1 85 ? -10.860 -14.351 -54.739 1.00 26.08 85 GLY A C 1
ATOM 641 O O . GLY A 1 85 ? -10.513 -14.361 -53.567 1.00 26.08 85 GLY A O 1
ATOM 642 N N . HIS A 1 86 ? -11.612 -13.381 -55.262 1.00 27.62 86 HIS A N 1
ATOM 643 C CA . HIS A 1 86 ? -11.992 -12.083 -54.683 1.00 27.62 86 HIS A CA 1
ATOM 644 C C . HIS A 1 86 ? -12.983 -12.083 -53.483 1.00 27.62 86 HIS A C 1
ATOM 646 O O . HIS A 1 86 ? -13.814 -12.971 -53.335 1.00 27.62 86 HIS A O 1
ATOM 652 N N . LEU A 1 87 ? -12.901 -10.986 -52.706 1.00 31.06 87 LEU A N 1
ATOM 653 C CA . LEU A 1 87 ? -13.850 -10.344 -51.755 1.00 31.06 87 LEU A CA 1
ATOM 654 C C . LEU A 1 87 ? -15.349 -10.375 -52.178 1.00 31.06 87 LEU A C 1
ATOM 656 O O . LEU A 1 87 ? -15.594 -10.428 -53.385 1.00 31.06 87 LEU A O 1
ATOM 660 N N . PRO A 1 88 ? -16.356 -10.247 -51.261 1.00 36.50 88 PRO A N 1
ATOM 661 C CA . PRO A 1 88 ? -16.638 -8.972 -50.562 1.00 36.50 88 PRO A CA 1
ATOM 662 C C . PRO A 1 88 ? -17.291 -8.998 -49.154 1.00 36.50 88 PRO A C 1
ATOM 664 O O . PRO A 1 88 ? -17.733 -10.011 -48.625 1.00 36.50 88 PRO A O 1
ATOM 667 N N . HIS A 1 89 ? -17.330 -7.788 -48.579 1.00 29.38 89 HIS A N 1
ATOM 668 C CA . HIS A 1 89 ? -17.995 -7.326 -47.355 1.00 29.38 89 HIS A CA 1
ATOM 669 C C . HIS A 1 89 ? -19.450 -7.780 -47.154 1.00 29.38 89 HIS A C 1
ATOM 671 O O . HIS A 1 89 ? -20.253 -7.671 -48.074 1.00 29.38 89 HIS A O 1
ATOM 677 N N . THR A 1 90 ? -19.831 -8.008 -45.888 1.00 26.66 90 THR A N 1
ATOM 678 C CA . THR A 1 90 ? -21.188 -7.712 -45.381 1.00 26.66 90 THR A CA 1
ATOM 679 C C . THR A 1 90 ? -21.175 -7.382 -43.881 1.00 26.66 90 THR A C 1
ATOM 681 O O . THR A 1 90 ? -20.774 -8.199 -43.057 1.00 26.66 90 THR A O 1
ATOM 684 N N . ARG A 1 91 ? -21.630 -6.164 -43.546 1.00 25.39 91 ARG A N 1
ATOM 685 C CA . ARG A 1 91 ? -22.115 -5.713 -42.222 1.00 25.39 91 ARG A CA 1
ATOM 686 C C . ARG A 1 91 ? -23.455 -6.373 -41.903 1.00 25.39 91 ARG A C 1
ATOM 688 O O . ARG A 1 91 ? -24.237 -6.452 -42.835 1.00 25.39 91 ARG A O 1
ATOM 695 N N . TRP A 1 92 ? -23.757 -6.655 -40.628 1.00 25.30 92 TRP A N 1
ATOM 696 C CA . TRP A 1 92 ? -25.112 -6.798 -40.031 1.00 25.30 92 TRP A CA 1
ATOM 697 C C . TRP A 1 92 ? -25.006 -6.729 -38.474 1.00 25.30 92 TRP A C 1
ATOM 699 O O . TRP A 1 92 ? -23.893 -6.851 -37.965 1.00 25.30 92 TRP A O 1
ATOM 709 N N . PRO A 1 93 ? -26.074 -6.410 -37.704 1.00 32.50 93 PRO A N 1
ATOM 710 C CA . PRO A 1 93 ? -26.264 -5.067 -37.129 1.00 32.50 93 PRO A CA 1
ATOM 711 C C . PRO A 1 93 ? -26.361 -4.997 -35.583 1.00 32.50 93 PRO A C 1
ATOM 713 O O . PRO A 1 93 ? -26.516 -6.000 -34.893 1.00 32.50 93 PRO A O 1
ATOM 716 N N . GLN A 1 94 ? -26.376 -3.761 -35.062 1.00 30.95 94 GLN A N 1
ATOM 717 C CA . GLN A 1 94 ? -26.922 -3.395 -33.747 1.00 30.95 94 GLN A CA 1
ATOM 718 C C . GLN A 1 94 ? -28.444 -3.612 -33.688 1.00 30.95 94 GLN A C 1
ATOM 720 O O . GLN A 1 94 ? -29.154 -3.162 -34.586 1.00 30.95 94 GLN A O 1
ATOM 725 N N . VAL A 1 95 ? -28.947 -4.160 -32.575 1.00 27.30 95 VAL A N 1
ATOM 726 C CA . VAL A 1 95 ? -30.342 -3.993 -32.129 1.00 27.30 95 VAL A CA 1
ATOM 727 C C . VAL A 1 95 ? -30.375 -3.763 -30.615 1.00 27.30 95 VAL A C 1
ATOM 729 O O . VAL A 1 95 ? -29.846 -4.545 -29.829 1.00 27.30 95 VAL A O 1
ATOM 732 N N . GLN A 1 96 ? -31.000 -2.650 -30.231 1.00 27.11 96 GLN A N 1
ATOM 733 C CA . GLN A 1 96 ? -31.410 -2.286 -28.877 1.00 27.11 96 GLN A CA 1
ATOM 734 C C . GLN A 1 96 ? -32.629 -3.108 -28.422 1.00 27.11 96 GLN A C 1
ATOM 736 O O . GLN A 1 96 ? -33.537 -3.341 -29.214 1.00 27.11 96 GLN A O 1
ATOM 741 N N . GLY A 1 97 ? -32.750 -3.341 -27.109 1.00 25.25 97 GLY A N 1
ATOM 742 C CA . GLY A 1 97 ? -34.043 -3.150 -26.440 1.00 25.25 97 GLY A CA 1
ATOM 743 C C . GLY A 1 97 ? -34.587 -4.266 -25.540 1.00 25.25 97 GLY A C 1
ATOM 744 O O . GLY A 1 97 ? -35.136 -5.248 -26.016 1.00 25.25 97 GLY A O 1
ATOM 745 N N . ARG A 1 98 ? -34.642 -3.911 -24.247 1.00 25.50 98 ARG A N 1
ATOM 746 C CA . ARG A 1 98 ? -35.726 -4.132 -23.262 1.00 25.50 98 ARG A CA 1
ATOM 747 C C . ARG A 1 98 ? -35.756 -5.398 -22.388 1.00 25.50 98 ARG A C 1
ATOM 749 O O . ARG A 1 98 ? -35.815 -6.534 -22.831 1.00 25.50 98 ARG A O 1
ATOM 756 N N . HIS A 1 99 ? -35.843 -5.072 -21.096 1.00 29.38 99 HIS A N 1
ATOM 757 C CA . HIS A 1 99 ? -36.369 -5.799 -19.943 1.00 29.38 99 HIS A CA 1
ATOM 758 C C . HIS A 1 99 ? -37.428 -6.876 -20.222 1.00 29.38 99 HIS A C 1
ATOM 760 O O . HIS A 1 99 ? -38.470 -6.578 -20.801 1.00 29.38 99 HIS A O 1
ATOM 766 N N . ALA A 1 100 ? -37.256 -8.034 -19.580 1.00 25.53 100 ALA A N 1
ATOM 767 C CA . ALA A 1 100 ? -38.349 -8.757 -18.933 1.00 25.53 100 ALA A CA 1
ATOM 768 C C . ALA A 1 100 ? -37.810 -9.643 -17.797 1.00 25.53 100 ALA A C 1
ATOM 770 O O . ALA A 1 100 ? -36.951 -10.498 -17.989 1.00 25.53 100 ALA A O 1
ATOM 771 N N . SER A 1 101 ? -38.329 -9.400 -16.597 1.00 28.22 101 SER A N 1
ATOM 772 C CA . SER A 1 101 ? -38.288 -10.284 -15.436 1.00 28.22 101 SER A CA 1
ATOM 773 C C . SER A 1 101 ? -39.036 -11.585 -15.712 1.00 28.22 101 SER A C 1
ATOM 775 O O . SER A 1 101 ? -40.117 -11.505 -16.284 1.00 28.22 101 SER A O 1
ATOM 777 N N . LEU A 1 102 ? -38.576 -12.718 -15.176 1.00 26.95 102 LEU A N 1
ATOM 778 C CA . LEU A 1 102 ? -39.449 -13.809 -14.728 1.00 26.95 102 LEU A CA 1
ATOM 779 C C . LEU A 1 102 ? -38.689 -14.708 -13.745 1.00 26.95 102 LEU A C 1
ATOM 781 O O . LEU A 1 102 ? -37.588 -15.181 -14.015 1.00 26.95 102 LEU A O 1
ATOM 785 N N . ARG A 1 103 ? -39.292 -14.868 -12.567 1.00 26.56 103 ARG A N 1
ATOM 786 C CA . ARG A 1 103 ? -38.953 -15.871 -11.560 1.00 26.56 103 ARG A CA 1
ATOM 787 C C . ARG A 1 103 ? -39.387 -17.258 -12.048 1.00 26.56 103 ARG A C 1
ATOM 789 O O . ARG A 1 103 ? -40.371 -17.361 -12.777 1.00 26.56 103 ARG A O 1
ATOM 796 N N . ASP A 1 104 ? -38.747 -18.260 -11.444 1.00 30.94 104 ASP A N 1
ATOM 797 C CA . ASP A 1 104 ? -39.339 -19.456 -10.806 1.00 30.94 104 ASP A CA 1
ATOM 798 C C . ASP A 1 104 ? -38.899 -20.831 -11.395 1.00 30.94 104 ASP A C 1
ATOM 800 O O . ASP A 1 104 ? -38.194 -20.861 -12.403 1.00 30.94 104 ASP A O 1
ATOM 804 N N . PRO A 1 105 ? -39.115 -21.972 -10.697 1.00 44.47 105 PRO A N 1
ATOM 805 C CA . PRO A 1 105 ? -38.057 -22.699 -9.970 1.00 44.47 105 PRO A CA 1
ATOM 806 C C . PRO A 1 105 ? -37.992 -24.202 -10.321 1.00 44.47 105 PRO A C 1
ATOM 808 O O . PRO A 1 105 ? -39.004 -24.770 -10.703 1.00 44.47 105 PRO A O 1
ATOM 811 N N . LEU A 1 106 ? -36.884 -24.920 -10.070 1.00 28.08 106 LEU A N 1
ATOM 812 C CA . LEU A 1 106 ? -36.946 -26.393 -9.974 1.00 28.08 106 LEU A CA 1
ATOM 813 C C . LEU A 1 106 ? -35.963 -26.990 -8.956 1.00 28.08 106 LEU A C 1
ATOM 815 O O . LEU A 1 106 ? -34.748 -27.022 -9.132 1.00 28.08 106 LEU A O 1
ATOM 819 N N . VAL A 1 107 ? -36.572 -27.512 -7.891 1.00 28.28 107 VAL A N 1
ATOM 820 C CA . VAL A 1 107 ? -36.053 -28.473 -6.918 1.00 28.28 107 VAL A CA 1
ATOM 821 C C . VAL A 1 107 ? -36.418 -29.881 -7.404 1.00 28.28 107 VAL A C 1
ATOM 823 O O . VAL A 1 107 ? -37.576 -30.136 -7.719 1.00 28.28 107 VAL A O 1
ATOM 826 N N . GLY A 1 108 ? -35.468 -30.818 -7.370 1.00 25.55 108 GLY A N 1
ATOM 827 C CA . GLY A 1 108 ? -35.714 -32.261 -7.512 1.00 25.55 108 GLY A CA 1
ATOM 828 C C . GLY A 1 108 ? -34.474 -33.059 -7.097 1.00 25.55 108 GLY A C 1
ATOM 829 O O . GLY A 1 108 ? -33.519 -33.159 -7.850 1.00 25.55 108 GLY A O 1
ATOM 830 N N . ARG A 1 109 ? -34.336 -33.395 -5.807 1.00 28.25 109 ARG A N 1
ATOM 831 C CA . ARG A 1 109 ? -34.494 -34.751 -5.233 1.00 28.25 109 ARG A CA 1
ATOM 832 C C . ARG A 1 109 ? -33.791 -35.886 -5.999 1.00 28.25 109 ARG A C 1
ATOM 834 O O . ARG A 1 109 ? -34.337 -36.404 -6.961 1.00 28.25 109 ARG A O 1
ATOM 841 N N . PHE A 1 110 ? -32.724 -36.413 -5.395 1.00 28.41 110 PHE A N 1
ATOM 842 C CA . PHE A 1 110 ? -32.462 -37.855 -5.337 1.00 28.41 110 PHE A CA 1
ATOM 843 C C . PHE A 1 110 ? -32.070 -38.245 -3.901 1.00 28.41 110 PHE A C 1
ATOM 845 O O . PHE A 1 110 ? -31.186 -37.641 -3.296 1.00 28.41 110 PHE A O 1
ATOM 852 N N . GLY A 1 111 ? -32.813 -39.204 -3.334 1.00 25.67 111 GLY A N 1
ATOM 853 C CA . GLY A 1 111 ? -32.604 -39.784 -2.002 1.00 25.67 111 GLY A CA 1
ATOM 854 C C . GLY A 1 111 ? -31.404 -40.736 -1.983 1.00 25.67 111 GLY A C 1
ATOM 855 O O . GLY A 1 111 ? -31.058 -41.335 -2.989 1.00 25.67 111 GLY A O 1
ATOM 856 N N . SER A 1 112 ? -30.648 -40.783 -0.889 1.00 27.34 112 SER A N 1
ATOM 857 C CA . SER A 1 112 ? -30.875 -41.618 0.302 1.00 27.34 112 SER A CA 1
ATOM 858 C C . SER A 1 112 ? -30.327 -43.047 0.186 1.00 27.34 112 SER A C 1
ATOM 860 O O . SER A 1 112 ? -30.918 -43.876 -0.499 1.00 27.34 112 SER A O 1
ATOM 862 N N . ARG A 1 113 ? -29.302 -43.324 1.007 1.00 27.67 113 ARG A N 1
ATOM 863 C CA . ARG A 1 113 ? -29.080 -44.501 1.879 1.00 27.67 113 ARG A CA 1
ATOM 864 C C . ARG A 1 113 ? -27.642 -45.008 1.771 1.00 27.67 113 ARG A C 1
ATOM 866 O O . ARG A 1 113 ? -27.290 -45.643 0.794 1.00 27.67 113 ARG A O 1
ATOM 873 N N . LEU A 1 114 ? -26.884 -44.821 2.850 1.00 27.91 114 LEU A N 1
ATOM 874 C CA . LEU A 1 114 ? -26.103 -45.874 3.507 1.00 27.91 114 LEU A CA 1
ATOM 875 C C . LEU A 1 114 ? -25.740 -45.381 4.918 1.00 27.91 114 LEU A C 1
ATOM 877 O O . LEU A 1 114 ? -25.064 -44.373 5.099 1.00 27.91 114 LEU A O 1
ATOM 881 N N . ARG A 1 115 ? -26.296 -46.064 5.925 1.00 27.70 115 ARG A N 1
ATOM 882 C CA . ARG A 1 115 ? -25.930 -45.958 7.344 1.00 27.70 115 ARG A CA 1
ATOM 883 C C . ARG A 1 115 ? -24.938 -47.071 7.649 1.00 27.70 115 ARG A C 1
ATOM 885 O O . ARG A 1 115 ? -25.230 -48.198 7.285 1.00 27.70 115 ARG A O 1
ATOM 892 N N . HIS A 1 116 ? -23.893 -46.761 8.410 1.00 25.58 116 HIS A N 1
ATOM 893 C CA . HIS A 1 116 ? -23.348 -47.546 9.533 1.00 25.58 116 HIS A CA 1
ATOM 894 C C . HIS A 1 116 ? -22.332 -46.620 10.239 1.00 25.58 116 HIS A C 1
ATOM 896 O O . HIS A 1 116 ? -21.344 -46.225 9.640 1.00 25.58 116 HIS A O 1
ATOM 902 N N . ARG A 1 117 ? -22.694 -45.934 11.335 1.00 28.55 117 ARG A N 1
ATOM 903 C CA . ARG A 1 117 ? -22.526 -46.325 12.756 1.00 28.55 117 ARG A CA 1
ATOM 904 C C . ARG A 1 117 ? -21.144 -46.909 13.096 1.00 28.55 117 ARG A C 1
ATOM 906 O O . ARG A 1 117 ? -20.959 -48.109 12.971 1.00 28.55 117 ARG A O 1
ATOM 913 N N . HIS A 1 118 ? -20.246 -46.070 13.620 1.00 26.59 118 HIS A N 1
ATOM 914 C CA . HIS A 1 118 ? -19.730 -46.118 15.003 1.00 26.59 118 HIS A CA 1
ATOM 915 C C . HIS A 1 118 ? -18.674 -45.015 15.210 1.00 26.59 118 HIS A C 1
ATOM 917 O O . HIS A 1 118 ? -17.778 -44.872 14.390 1.00 26.59 118 HIS A O 1
ATOM 923 N N . GLY A 1 119 ? -18.762 -44.256 16.312 1.00 28.70 119 GLY A N 1
ATOM 924 C CA . GLY A 1 119 ? -17.666 -43.376 16.749 1.00 28.70 119 GLY A CA 1
ATOM 925 C C . GLY A 1 119 ? -18.027 -41.941 17.142 1.00 28.70 119 GLY A C 1
ATOM 926 O O . GLY A 1 119 ? -17.203 -41.057 16.962 1.00 28.70 119 GLY A O 1
ATOM 927 N N . PHE A 1 120 ? -19.221 -41.678 17.678 1.00 28.31 120 PHE A N 1
ATOM 928 C CA . PHE A 1 120 ? -19.589 -40.356 18.204 1.00 28.31 120 PHE A CA 1
ATOM 929 C C . PHE A 1 120 ? -20.312 -40.518 19.546 1.00 28.31 120 PHE A C 1
ATOM 931 O O . PHE A 1 120 ? -21.514 -40.353 19.629 1.00 28.31 120 PHE A O 1
ATOM 938 N N . ASP A 1 121 ? -19.577 -40.924 20.587 1.00 29.91 121 ASP A N 1
ATOM 939 C CA . ASP A 1 121 ? -20.122 -41.050 21.956 1.00 29.91 121 ASP A CA 1
ATOM 940 C C . ASP A 1 121 ? -19.099 -40.694 23.059 1.00 29.91 121 ASP A C 1
ATOM 942 O O . ASP A 1 121 ? -19.224 -41.104 24.211 1.00 29.91 121 ASP A O 1
ATOM 946 N N . ARG A 1 122 ? -18.044 -39.917 22.757 1.00 32.06 122 ARG A N 1
ATOM 947 C CA . ARG A 1 122 ? -17.048 -39.522 23.785 1.00 32.06 122 ARG A CA 1
ATOM 948 C C . ARG A 1 122 ? -16.672 -38.045 23.869 1.00 32.06 122 ARG A C 1
ATOM 950 O O . ARG A 1 122 ? -15.816 -37.716 24.689 1.00 32.06 122 ARG A O 1
ATOM 957 N N . PHE A 1 123 ? -17.319 -37.149 23.126 1.00 31.77 123 PHE A N 1
ATOM 958 C CA . PHE A 1 123 ? -16.998 -35.715 23.207 1.00 31.77 123 PHE A CA 1
ATOM 959 C C . PHE A 1 123 ? -18.065 -34.848 23.896 1.00 31.77 123 PHE A C 1
ATOM 961 O O . PHE A 1 123 ? -17.704 -33.871 24.551 1.00 31.77 123 PHE A O 1
ATOM 968 N N . ASP A 1 124 ? -19.333 -35.271 23.919 1.00 36.22 124 ASP A N 1
ATOM 969 C CA . ASP A 1 124 ? -20.406 -34.497 24.571 1.00 36.22 124 ASP A CA 1
ATOM 970 C C . ASP A 1 124 ? -20.467 -34.651 26.101 1.00 36.22 124 ASP A C 1
ATOM 972 O O . ASP A 1 124 ? -20.923 -33.757 26.812 1.00 36.22 124 ASP A O 1
ATOM 976 N N . ALA A 1 125 ? -19.862 -35.699 26.668 1.00 33.09 125 ALA A N 1
ATOM 977 C CA . ALA A 1 125 ? -19.842 -35.904 28.122 1.00 33.09 125 ALA A CA 1
ATOM 978 C C . ALA A 1 125 ? -18.860 -34.980 28.887 1.00 33.09 125 ALA A C 1
ATOM 980 O O . ALA A 1 125 ? -18.852 -34.971 30.125 1.00 33.09 125 ALA A O 1
ATOM 981 N N . ARG A 1 126 ? -18.013 -34.206 28.184 1.00 33.53 126 ARG A N 1
ATOM 982 C CA . ARG A 1 126 ? -17.014 -33.306 28.802 1.00 33.53 126 ARG A CA 1
ATOM 983 C C . ARG A 1 126 ? -17.469 -31.849 28.906 1.00 33.53 126 ARG A C 1
ATOM 985 O O . ARG A 1 126 ? -16.968 -31.138 29.776 1.00 33.53 126 ARG A O 1
ATOM 992 N N . LEU A 1 127 ? -18.453 -31.428 28.109 1.00 37.72 127 LEU A N 1
ATOM 993 C CA . LEU A 1 127 ? -19.002 -30.067 28.154 1.00 37.72 127 LEU A CA 1
ATOM 994 C C . LEU A 1 127 ? -20.141 -29.908 29.176 1.00 37.72 127 LEU A C 1
ATOM 996 O O . LEU A 1 127 ? -20.325 -28.817 29.718 1.00 37.72 127 LEU A O 1
ATOM 1000 N N . GLU A 1 128 ? -20.813 -30.994 29.571 1.00 36.84 128 GLU A N 1
ATOM 1001 C CA . GLU A 1 128 ? -21.844 -30.940 30.621 1.00 36.84 128 GLU A CA 1
ATOM 1002 C C . GLU A 1 128 ? -21.293 -30.992 32.057 1.00 36.84 128 GLU A C 1
ATOM 1004 O O . GLU A 1 128 ? -21.910 -30.448 32.977 1.00 36.84 128 GLU A O 1
ATOM 1009 N N . ARG A 1 129 ? -20.083 -31.530 32.282 1.00 34.41 129 ARG A N 1
ATOM 1010 C CA . ARG A 1 129 ? -19.453 -31.528 33.624 1.00 34.41 129 ARG A CA 1
ATOM 1011 C C . ARG A 1 129 ? -18.825 -30.190 34.016 1.00 34.41 129 ARG A C 1
ATOM 1013 O O . ARG A 1 129 ? -18.681 -29.923 35.208 1.00 34.41 129 ARG A O 1
ATOM 1020 N N . SER A 1 130 ? -18.532 -29.315 33.054 1.00 34.03 130 SER A N 1
ATOM 1021 C CA . SER A 1 130 ? -18.038 -27.955 33.325 1.00 34.03 130 SER A CA 1
ATOM 1022 C C . SER A 1 130 ? -19.146 -26.983 33.756 1.00 34.03 130 SER A C 1
ATOM 1024 O O . SER A 1 130 ? -18.838 -25.912 34.273 1.00 34.03 130 SER A O 1
ATOM 1026 N N . ARG A 1 131 ? -20.429 -27.334 33.580 1.00 35.88 131 ARG A N 1
ATOM 1027 C CA . ARG A 1 131 ? -21.566 -26.476 33.962 1.00 35.88 131 ARG A CA 1
ATOM 1028 C C . ARG A 1 131 ? -22.090 -26.704 35.384 1.00 35.88 131 ARG A C 1
ATOM 1030 O O . ARG A 1 131 ? -22.926 -25.931 35.834 1.00 35.88 131 ARG A O 1
ATOM 1037 N N . ARG A 1 132 ? -21.592 -27.706 36.125 1.00 36.53 132 ARG A N 1
ATOM 1038 C CA . ARG A 1 132 ? -22.064 -28.023 37.495 1.00 36.53 132 ARG A CA 1
ATOM 1039 C C . ARG A 1 132 ? -21.048 -27.809 38.626 1.00 36.53 132 ARG A C 1
ATOM 1041 O O . ARG A 1 132 ? -21.338 -28.156 39.765 1.00 36.53 132 ARG A O 1
ATOM 1048 N N . ARG A 1 133 ? -19.887 -27.193 38.375 1.00 36.03 133 ARG A N 1
ATOM 1049 C CA . ARG A 1 133 ? -18.913 -26.841 39.434 1.00 36.03 133 ARG A CA 1
ATOM 1050 C C . ARG A 1 133 ? -18.340 -25.434 39.262 1.00 36.03 133 ARG A C 1
ATOM 1052 O O . ARG A 1 133 ? -17.148 -25.247 39.067 1.00 36.03 133 ARG A O 1
ATOM 1059 N N . THR A 1 134 ? -19.211 -24.431 39.341 1.00 38.69 134 THR A N 1
ATOM 1060 C CA . THR A 1 134 ? -18.867 -23.059 39.781 1.00 38.69 134 THR A CA 1
ATOM 1061 C C . THR A 1 134 ? -20.147 -22.292 40.130 1.00 38.69 134 THR A C 1
ATOM 1063 O O . THR A 1 134 ? -20.433 -21.218 39.623 1.00 38.69 134 THR A O 1
ATOM 1066 N N . GLN A 1 135 ? -20.954 -22.867 41.021 1.00 36.62 135 GLN A N 1
ATOM 1067 C CA . GLN A 1 135 ? -21.955 -22.123 41.789 1.00 36.62 135 GLN A CA 1
ATOM 1068 C C . GLN A 1 135 ? -21.940 -22.614 43.238 1.00 36.62 135 GLN A C 1
ATOM 1070 O O . GLN A 1 135 ? -22.851 -23.271 43.718 1.00 36.62 135 GLN A O 1
ATOM 1075 N N . LEU A 1 136 ? -20.864 -22.278 43.943 1.00 36.25 136 LEU A N 1
ATOM 1076 C CA . LEU A 1 136 ? -20.932 -21.975 45.370 1.00 36.25 136 LEU A CA 1
ATOM 1077 C C . LEU A 1 136 ? -20.645 -20.481 45.479 1.00 36.25 136 LEU A C 1
ATOM 1079 O O . LEU A 1 136 ? -19.555 -20.033 45.825 1.00 36.25 136 LEU A O 1
ATOM 1083 N N . GLY A 1 137 ? -21.627 -19.705 45.027 1.00 31.16 137 GLY A N 1
ATOM 1084 C CA . GLY A 1 137 ? -21.620 -18.266 45.181 1.00 31.16 137 GLY A CA 1
ATOM 1085 C C . GLY A 1 137 ? -21.916 -17.928 46.634 1.00 31.16 137 GLY A C 1
ATOM 1086 O O . GLY A 1 137 ? -23.020 -18.174 47.112 1.00 31.16 137 GLY A O 1
ATOM 1087 N N . LYS A 1 138 ? -20.977 -17.255 47.307 1.00 34.66 138 LYS A N 1
ATOM 1088 C CA . LYS A 1 138 ? -21.374 -16.172 48.211 1.00 34.66 138 LYS A CA 1
ATOM 1089 C C . LYS A 1 138 ? -22.186 -15.209 47.349 1.00 34.66 138 LYS A C 1
ATOM 1091 O O . LYS A 1 138 ? -21.619 -14.457 46.557 1.00 34.66 138 LYS A O 1
ATOM 1096 N N . VAL A 1 139 ? -23.510 -15.306 47.436 1.00 33.94 139 VAL A N 1
ATOM 1097 C CA . VAL A 1 139 ? -24.440 -14.380 46.792 1.00 33.94 139 VAL A CA 1
ATOM 1098 C C . VAL A 1 139 ? -24.193 -13.017 47.425 1.00 33.94 139 VAL A C 1
ATOM 1100 O O . VAL A 1 139 ? -24.762 -12.668 48.455 1.00 33.94 139 VAL A O 1
ATOM 1103 N N . ARG A 1 140 ? -23.288 -12.241 46.828 1.00 38.94 140 ARG A N 1
ATOM 1104 C CA . ARG A 1 140 ? -23.204 -10.808 47.075 1.00 38.94 140 ARG A CA 1
ATOM 1105 C C . ARG A 1 140 ? -24.477 -10.245 46.452 1.00 38.94 140 ARG A C 1
ATOM 1107 O O . ARG A 1 140 ? -24.543 -10.066 45.237 1.00 38.94 140 ARG A O 1
ATOM 1114 N N . MET A 1 141 ? -25.524 -10.113 47.269 1.00 35.66 141 MET A N 1
ATOM 1115 C CA . MET A 1 141 ? -26.797 -9.524 46.861 1.00 35.66 141 MET A CA 1
ATOM 1116 C C . MET A 1 141 ? -26.505 -8.237 46.093 1.00 35.66 141 MET A C 1
ATOM 1118 O O . MET A 1 141 ? -25.738 -7.392 46.562 1.00 35.66 141 MET A O 1
ATOM 1122 N N . SER A 1 142 ? -27.072 -8.096 44.892 1.00 42.44 142 SER A N 1
ATOM 1123 C CA . SER A 1 142 ? -26.910 -6.855 44.142 1.00 42.44 142 SER A CA 1
ATOM 1124 C C . SER A 1 142 ? -27.474 -5.719 44.997 1.00 42.44 142 SER A C 1
ATOM 1126 O O . SER A 1 142 ? -28.556 -5.853 45.579 1.00 42.44 142 SER A O 1
ATOM 1128 N N . SER A 1 143 ? -26.761 -4.595 45.088 1.00 51.00 143 SER A N 1
ATOM 1129 C CA . SER A 1 143 ? -27.171 -3.436 45.899 1.00 51.00 143 SER A CA 1
ATOM 1130 C C . SER A 1 143 ? -28.569 -2.908 45.540 1.00 51.00 143 SER A C 1
ATOM 1132 O O . SER A 1 143 ? -29.175 -2.162 46.303 1.00 51.00 143 SER A O 1
ATOM 1134 N N . THR A 1 144 ? -29.107 -3.316 44.390 1.00 48.47 144 THR A N 1
ATOM 1135 C CA . THR A 1 144 ? -30.447 -2.995 43.898 1.00 48.47 144 THR A CA 1
ATOM 1136 C C . THR A 1 144 ? -31.547 -3.813 44.586 1.00 48.47 144 THR A C 1
ATOM 1138 O O . THR A 1 144 ? -32.620 -3.278 44.849 1.00 48.47 144 THR A O 1
ATOM 1141 N N . THR A 1 145 ? -31.288 -5.079 44.932 1.00 50.09 145 THR A N 1
ATOM 1142 C CA . THR A 1 145 ? -32.289 -5.973 45.557 1.00 50.09 145 THR A CA 1
ATOM 1143 C C . THR A 1 145 ? -32.538 -5.664 47.033 1.00 50.09 145 THR A C 1
ATOM 1145 O O . THR A 1 145 ? -33.683 -5.707 47.480 1.00 50.09 145 THR A O 1
ATOM 1148 N N . TRP A 1 146 ? -31.500 -5.282 47.785 1.00 53.84 146 TRP A N 1
ATOM 1149 C CA . TRP A 1 146 ? -31.666 -4.854 49.180 1.00 53.84 146 TRP A CA 1
ATOM 1150 C C . TRP A 1 146 ? -32.387 -3.503 49.282 1.00 53.84 146 TRP A C 1
ATOM 1152 O O . TRP A 1 146 ? -33.305 -3.363 50.083 1.00 53.84 146 TRP A O 1
ATOM 1162 N N . LYS A 1 147 ? -32.066 -2.546 48.397 1.00 55.28 147 LYS A N 1
ATOM 1163 C CA . LYS A 1 147 ? -32.761 -1.248 48.332 1.00 55.28 147 LYS A CA 1
ATOM 1164 C C . LYS A 1 147 ? -34.250 -1.401 48.015 1.00 55.28 147 LYS A C 1
ATOM 1166 O O . LYS A 1 147 ? -35.061 -0.734 48.642 1.00 55.28 147 LYS A O 1
ATOM 1171 N N . PHE A 1 148 ? -34.611 -2.301 47.099 1.00 59.25 148 PHE A N 1
ATOM 1172 C CA . PHE A 1 148 ? -36.015 -2.579 46.784 1.00 59.25 148 PHE A CA 1
ATOM 1173 C C . PHE A 1 148 ? -36.766 -3.183 47.981 1.00 59.25 148 PHE A C 1
ATOM 1175 O O . PHE A 1 148 ? -37.855 -2.730 48.315 1.00 59.25 148 PHE A O 1
ATOM 1182 N N . ARG A 1 149 ? -36.160 -4.151 48.682 1.00 61.31 149 ARG A N 1
ATOM 1183 C CA . ARG A 1 149 ? -36.751 -4.742 49.896 1.00 61.31 149 ARG A CA 1
ATOM 1184 C C . ARG A 1 149 ? -36.907 -3.727 51.029 1.00 61.31 149 ARG A C 1
ATOM 1186 O O . ARG A 1 149 ? -37.949 -3.710 51.674 1.00 61.31 149 ARG A O 1
ATOM 1193 N N . LEU A 1 150 ? -35.917 -2.857 51.227 1.00 70.19 150 LEU A N 1
ATOM 1194 C CA . LEU A 1 150 ? -35.978 -1.778 52.214 1.00 70.19 150 LEU A CA 1
ATOM 1195 C C . LEU A 1 150 ? -37.091 -0.771 51.877 1.00 70.19 150 LEU A C 1
ATOM 1197 O O . LEU A 1 150 ? -37.834 -0.360 52.759 1.00 70.19 150 LEU A O 1
ATOM 1201 N N . GLN A 1 151 ? -37.253 -0.424 50.596 1.00 61.97 151 GLN A N 1
ATOM 1202 C CA . GLN A 1 151 ? -38.309 0.482 50.132 1.00 61.97 151 GLN A CA 1
ATOM 1203 C C . GLN A 1 151 ? -39.713 -0.094 50.337 1.00 61.97 151 GLN A C 1
ATOM 1205 O O . GLN A 1 151 ? -40.595 0.619 50.806 1.00 61.97 151 GLN A O 1
ATOM 1210 N N . VAL A 1 152 ? -39.911 -1.378 50.030 1.00 69.75 152 VAL A N 1
ATOM 1211 C CA . VAL A 1 152 ? -41.188 -2.066 50.277 1.00 69.75 152 VAL A CA 1
ATOM 1212 C C . VAL A 1 152 ? -41.473 -2.160 51.780 1.00 69.75 152 VAL A C 1
ATOM 1214 O O . VAL A 1 152 ? -42.597 -1.903 52.197 1.00 69.75 152 VAL A O 1
ATOM 1217 N N . GLY A 1 153 ? -40.457 -2.451 52.600 1.00 71.12 153 GLY A N 1
ATOM 1218 C CA . GLY A 1 153 ? -40.599 -2.501 54.059 1.00 71.12 153 GLY A CA 1
ATOM 1219 C C . GLY A 1 153 ? -41.000 -1.156 54.672 1.00 71.12 153 GLY A C 1
ATOM 1220 O O . GLY A 1 153 ? -41.919 -1.106 55.483 1.00 71.12 153 GLY A O 1
ATOM 1221 N N . ILE A 1 154 ? -40.374 -0.058 54.237 1.00 70.44 154 ILE A N 1
ATOM 1222 C CA . ILE A 1 154 ? -40.719 1.296 54.699 1.00 70.44 154 ILE A CA 1
ATOM 1223 C C . ILE A 1 154 ? -42.138 1.680 54.256 1.00 70.44 154 ILE A C 1
ATOM 1225 O O . ILE A 1 154 ? -42.892 2.229 55.053 1.00 70.44 154 ILE A O 1
ATOM 1229 N N . ALA A 1 155 ? -42.533 1.363 53.018 1.00 68.19 155 ALA A N 1
ATOM 1230 C CA . ALA A 1 155 ? -43.883 1.648 52.529 1.00 68.19 155 ALA A CA 1
ATOM 1231 C C . ALA A 1 155 ? -44.965 0.904 53.334 1.00 68.19 155 ALA A C 1
ATOM 1233 O O . ALA A 1 155 ? -45.983 1.497 53.681 1.00 68.19 155 ALA A O 1
ATOM 1234 N N . LEU A 1 156 ? -44.726 -0.367 53.676 1.00 70.62 156 LEU A N 1
ATOM 1235 C CA . LEU A 1 156 ? -45.633 -1.156 54.514 1.00 70.62 156 LEU A CA 1
ATOM 1236 C C . LEU A 1 156 ? -45.709 -0.619 55.949 1.00 70.62 156 LEU A C 1
ATOM 1238 O O . LEU A 1 156 ? -46.801 -0.528 56.502 1.00 70.62 156 LEU A O 1
ATOM 1242 N N . ALA A 1 157 ? -44.577 -0.207 56.530 1.00 70.06 157 ALA A N 1
ATOM 1243 C CA . ALA A 1 157 ? -44.547 0.387 57.865 1.00 70.06 157 ALA A CA 1
ATOM 1244 C C . ALA A 1 157 ? -45.315 1.719 57.920 1.00 70.06 157 ALA A C 1
ATOM 1246 O O . ALA A 1 157 ? -46.096 1.946 58.838 1.00 70.06 157 ALA A O 1
ATOM 1247 N N . LEU A 1 158 ? -45.152 2.577 56.909 1.00 68.25 158 LEU A N 1
ATOM 1248 C CA . LEU A 1 158 ? -45.879 3.847 56.821 1.00 68.25 158 LEU A CA 1
ATOM 1249 C C . LEU A 1 158 ? -47.382 3.644 56.589 1.00 68.25 158 LEU A C 1
ATOM 1251 O O . LEU A 1 158 ? -48.187 4.365 57.173 1.00 68.25 158 LEU A O 1
ATOM 1255 N N . ALA A 1 159 ? -47.769 2.648 55.785 1.00 69.88 159 ALA A N 1
ATOM 1256 C CA . ALA A 1 159 ? -49.173 2.288 55.594 1.00 69.88 159 ALA A CA 1
ATOM 1257 C C . ALA A 1 159 ? -49.816 1.779 56.894 1.00 69.88 159 ALA A C 1
ATOM 1259 O O . ALA A 1 159 ? -50.938 2.170 57.209 1.00 69.88 159 ALA A O 1
ATOM 1260 N N . ALA A 1 160 ? -49.089 0.972 57.675 1.00 70.31 160 ALA A N 1
ATOM 1261 C CA . ALA A 1 160 ? -49.537 0.536 58.994 1.00 70.31 160 ALA A CA 1
ATOM 1262 C C . ALA A 1 160 ? -49.712 1.733 59.942 1.00 70.31 160 ALA A C 1
ATOM 1264 O O . ALA A 1 160 ? -50.775 1.891 60.531 1.00 70.31 160 ALA A O 1
ATOM 1265 N N . VAL A 1 161 ? -48.728 2.637 60.019 1.00 72.62 161 VAL A N 1
ATOM 1266 C CA . VAL A 1 161 ? -48.807 3.855 60.850 1.00 72.62 161 VAL A CA 1
ATOM 1267 C C . VAL A 1 161 ? -49.987 4.747 60.445 1.00 72.62 161 VAL A C 1
ATOM 1269 O O . VAL A 1 161 ? -50.709 5.233 61.312 1.00 72.62 161 VAL A O 1
ATOM 1272 N N . GLY A 1 162 ? -50.235 4.924 59.143 1.00 71.62 162 GLY A N 1
ATOM 1273 C CA . GLY A 1 162 ? -51.404 5.656 58.645 1.00 71.62 162 GLY A CA 1
ATOM 1274 C C . GLY A 1 162 ? -52.734 5.004 59.039 1.00 71.62 162 GLY A C 1
ATOM 1275 O O . GLY A 1 162 ? -53.671 5.712 59.401 1.00 71.62 162 GLY A O 1
ATOM 1276 N N . ALA A 1 163 ? -52.805 3.670 59.030 1.00 69.31 163 ALA A N 1
ATOM 1277 C CA . ALA A 1 163 ? -53.976 2.926 59.489 1.00 69.31 163 ALA A CA 1
ATOM 1278 C C . ALA A 1 163 ? -54.192 3.057 61.009 1.00 69.31 163 ALA A C 1
ATOM 1280 O O . ALA A 1 163 ? -55.324 3.275 61.437 1.00 69.31 163 ALA A O 1
ATOM 1281 N N . HIS A 1 164 ? -53.120 3.016 61.808 1.00 69.88 164 HIS A N 1
ATOM 1282 C CA . HIS A 1 164 ? -53.173 3.239 63.258 1.00 69.88 164 HIS A CA 1
ATOM 1283 C C . HIS A 1 164 ? -53.644 4.658 63.609 1.00 69.88 164 HIS A C 1
ATOM 1285 O O . HIS A 1 164 ? -54.517 4.830 64.453 1.00 69.88 164 HIS A O 1
ATOM 1291 N N . LEU A 1 165 ? -53.125 5.683 62.925 1.00 68.12 165 LEU A N 1
ATOM 1292 C CA . LEU A 1 165 ? -53.551 7.076 63.113 1.00 68.12 165 LEU A CA 1
ATOM 1293 C C . LEU A 1 165 ? -55.012 7.293 62.704 1.00 68.12 165 LEU A C 1
ATOM 1295 O O . LEU A 1 165 ? -55.750 7.977 63.410 1.00 68.12 165 LEU A O 1
ATOM 1299 N N . ALA A 1 166 ? -55.451 6.689 61.596 1.00 69.06 166 ALA A N 1
ATOM 1300 C CA . ALA A 1 166 ? -56.851 6.739 61.185 1.00 69.06 166 ALA A CA 1
ATOM 1301 C C . ALA A 1 166 ? -57.766 6.092 62.235 1.00 69.06 166 ALA A C 1
ATOM 1303 O O . ALA A 1 166 ? -58.817 6.649 62.551 1.00 69.06 166 ALA A O 1
ATOM 1304 N N . LEU A 1 167 ? -57.350 4.962 62.816 1.00 68.00 167 LEU A N 1
ATOM 1305 C CA . LEU A 1 167 ? -58.091 4.273 63.870 1.00 68.00 167 LEU A CA 1
ATOM 1306 C C . LEU A 1 167 ? -58.143 5.098 65.166 1.00 68.00 167 LEU A C 1
ATOM 1308 O O . LEU A 1 167 ? -59.218 5.276 65.727 1.00 68.00 167 LEU A O 1
ATOM 1312 N N . ALA A 1 168 ? -57.021 5.694 65.576 1.00 66.00 168 ALA A N 1
ATOM 1313 C CA . ALA A 1 168 ? -56.931 6.547 66.763 1.00 66.00 168 ALA A CA 1
ATOM 1314 C C . ALA A 1 168 ? -57.816 7.806 66.689 1.00 66.00 168 ALA A C 1
ATOM 1316 O O . ALA A 1 168 ? -58.270 8.303 67.715 1.00 66.00 168 ALA A O 1
ATOM 1317 N N . ILE A 1 169 ? -58.063 8.331 65.484 1.00 67.38 169 ILE A N 1
ATOM 1318 C CA . ILE A 1 169 ? -58.918 9.511 65.266 1.00 67.38 169 ILE A CA 1
ATOM 1319 C C . ILE A 1 169 ? -60.406 9.131 65.211 1.00 67.38 169 ILE A C 1
ATOM 1321 O O . ILE A 1 169 ? -61.268 9.955 65.511 1.00 67.38 169 ILE A O 1
ATOM 1325 N N . THR A 1 170 ? -60.725 7.902 64.800 1.00 67.56 170 THR A N 1
ATOM 1326 C CA . THR A 1 170 ? -62.099 7.494 64.459 1.00 67.56 170 THR A CA 1
ATOM 1327 C C . THR A 1 170 ? -62.731 6.514 65.445 1.00 67.56 170 THR A C 1
ATOM 1329 O O . THR A 1 170 ? -63.935 6.275 65.351 1.00 67.56 170 THR A O 1
ATOM 1332 N N . ALA A 1 171 ? -61.959 5.978 66.392 1.00 66.12 171 ALA A N 1
ATOM 1333 C CA . ALA A 1 171 ? -62.435 5.106 67.458 1.00 66.12 171 ALA A CA 1
ATOM 1334 C C . ALA A 1 171 ? -62.252 5.778 68.828 1.00 66.12 171 ALA A C 1
ATOM 1336 O O . ALA A 1 171 ? -61.163 6.245 69.158 1.00 66.12 171 ALA A O 1
ATOM 1337 N N . SER A 1 172 ? -63.304 5.803 69.648 1.00 61.38 172 SER A N 1
ATOM 1338 C CA . SER A 1 172 ? -63.225 6.227 71.053 1.00 61.38 172 SER A CA 1
ATOM 1339 C C . SER A 1 172 ? -63.334 5.021 71.993 1.00 61.38 172 SER A C 1
ATOM 1341 O O . SER A 1 172 ? -64.029 4.051 71.689 1.00 61.38 172 SER A O 1
ATOM 1343 N N . GLY A 1 173 ? -62.615 5.065 73.124 1.00 61.47 173 GLY A N 1
ATOM 1344 C CA . GLY A 1 173 ? -62.609 3.994 74.136 1.00 61.47 173 GLY A CA 1
ATOM 1345 C C . GLY A 1 173 ? -61.530 2.912 73.967 1.00 61.47 173 GLY A C 1
ATOM 1346 O O . GLY A 1 173 ? -61.556 1.923 74.693 1.00 61.47 173 GLY A O 1
ATOM 1347 N N . VAL A 1 174 ? -60.576 3.086 73.046 1.00 61.53 174 VAL A N 1
ATOM 1348 C CA . VAL A 1 174 ? -59.461 2.143 72.832 1.00 61.53 174 VAL A CA 1
ATOM 1349 C C . VAL A 1 174 ? -58.252 2.556 73.693 1.00 61.53 174 VAL A C 1
ATOM 1351 O O . VAL A 1 174 ? -57.874 3.731 73.652 1.00 61.53 174 VAL A O 1
ATOM 1354 N N . PRO A 1 175 ? -57.616 1.646 74.462 1.00 59.28 175 PRO A N 1
ATOM 1355 C CA . PRO A 1 175 ? -56.325 1.923 75.084 1.00 59.28 175 PRO A CA 1
ATOM 1356 C C . PRO A 1 175 ? -55.296 2.157 73.976 1.00 59.28 175 PRO A C 1
ATOM 1358 O O . PRO A 1 175 ? -55.028 1.280 73.161 1.00 59.28 175 PRO A O 1
ATOM 1361 N N . MET A 1 176 ? -54.757 3.369 73.897 1.00 57.44 176 MET A N 1
ATOM 1362 C CA . MET A 1 176 ? -53.838 3.734 72.824 1.00 57.44 176 MET A CA 1
ATOM 1363 C C . MET A 1 176 ? -52.499 2.989 73.012 1.00 57.44 176 MET A C 1
ATOM 1365 O O . MET A 1 176 ? -51.939 3.036 74.106 1.00 57.44 176 MET A O 1
ATOM 1369 N N . PHE A 1 177 ? -51.982 2.379 71.933 1.00 55.78 177 PHE A N 1
ATOM 1370 C CA . PHE A 1 177 ? -50.640 1.771 71.785 1.00 55.78 177 PHE A CA 1
ATOM 1371 C C . PHE A 1 177 ? -50.432 0.271 72.113 1.00 55.78 177 PHE A C 1
ATOM 1373 O O . PHE A 1 177 ? -49.319 -0.099 72.492 1.00 55.78 177 PHE A O 1
ATOM 1380 N N . ASP A 1 178 ? -51.400 -0.619 71.857 1.00 62.56 178 ASP A N 1
ATOM 1381 C CA . ASP A 1 178 ? -51.088 -2.051 71.650 1.00 62.56 178 ASP A CA 1
ATOM 1382 C C . ASP A 1 178 ? -51.259 -2.450 70.163 1.00 62.56 178 ASP A C 1
ATOM 1384 O O . ASP A 1 178 ? -52.386 -2.518 69.660 1.00 62.56 178 ASP A O 1
ATOM 1388 N N . PRO A 1 179 ? -50.162 -2.745 69.431 1.00 63.28 179 PRO A N 1
ATOM 1389 C CA . PRO A 1 179 ? -50.216 -3.145 68.023 1.00 63.28 179 PRO A CA 1
ATOM 1390 C C . PRO A 1 179 ? -51.075 -4.388 67.761 1.00 63.28 179 PRO A C 1
ATOM 1392 O O . PRO A 1 179 ? -51.561 -4.577 66.644 1.00 63.28 179 PRO A O 1
ATOM 1395 N N . SER A 1 180 ? -51.230 -5.262 68.759 1.00 64.88 180 SER A N 1
ATOM 1396 C CA . SER A 1 180 ? -52.009 -6.490 68.620 1.00 64.88 180 SER A CA 1
ATOM 1397 C C . SER A 1 180 ? -53.519 -6.228 68.646 1.00 64.88 180 SER A C 1
ATOM 1399 O O . SER A 1 180 ? -54.254 -6.854 67.875 1.00 64.88 180 SER A O 1
ATOM 1401 N N . ASP A 1 181 ? -53.972 -5.257 69.440 1.00 65.44 181 ASP A N 1
ATOM 1402 C CA . ASP A 1 181 ? -55.378 -4.854 69.516 1.00 65.44 181 ASP A CA 1
ATOM 1403 C C . ASP A 1 181 ? -55.796 -4.035 68.295 1.00 65.44 181 ASP A C 1
ATOM 1405 O O . ASP A 1 181 ? -56.861 -4.273 67.722 1.00 65.44 181 ASP A O 1
ATOM 1409 N N . ASP A 1 182 ? -54.914 -3.169 67.800 1.00 65.62 182 ASP A N 1
ATOM 1410 C CA . ASP A 1 182 ? -55.156 -2.396 66.584 1.00 65.62 182 ASP A CA 1
ATOM 1411 C C . ASP A 1 182 ? -55.365 -3.292 65.354 1.00 65.62 182 ASP A C 1
ATOM 1413 O O . ASP A 1 182 ? -56.273 -3.057 64.557 1.00 65.62 182 ASP A O 1
ATOM 1417 N N . VAL A 1 183 ? -54.578 -4.367 65.208 1.00 67.19 183 VAL A N 1
ATOM 1418 C CA . VAL A 1 183 ? -54.746 -5.336 64.108 1.00 67.19 183 VAL A CA 1
ATOM 1419 C C . VAL A 1 183 ? -56.076 -6.082 64.225 1.00 67.19 183 VAL A C 1
ATOM 1421 O O . VAL A 1 183 ? -56.747 -6.302 63.214 1.00 67.19 183 VAL A O 1
ATOM 1424 N N . ARG A 1 184 ? -56.490 -6.451 65.444 1.00 67.00 184 ARG A N 1
ATOM 1425 C CA . ARG A 1 184 ? -57.771 -7.136 65.691 1.00 67.00 184 ARG A CA 1
ATOM 1426 C C . ARG A 1 184 ? -58.959 -6.231 65.391 1.00 67.00 184 ARG A C 1
ATOM 1428 O O . ARG A 1 184 ? -59.904 -6.684 64.747 1.00 67.00 184 ARG A O 1
ATOM 1435 N N . ILE A 1 185 ? -58.896 -4.964 65.796 1.00 66.75 185 ILE A N 1
ATOM 1436 C CA . ILE A 1 185 ? -59.936 -3.970 65.515 1.00 66.75 185 ILE A CA 1
ATOM 1437 C C . ILE A 1 185 ? -59.975 -3.662 64.014 1.00 66.75 185 ILE A C 1
ATOM 1439 O O . ILE A 1 185 ? -61.055 -3.654 63.432 1.00 66.75 185 ILE A O 1
ATOM 1443 N N . LEU A 1 186 ? -58.826 -3.501 63.348 1.00 66.31 186 LEU A N 1
ATOM 1444 C CA . LEU A 1 186 ? -58.765 -3.267 61.901 1.00 66.31 186 LEU A CA 1
ATOM 1445 C C . LEU A 1 186 ? -59.362 -4.443 61.107 1.00 66.31 186 LEU A C 1
ATOM 1447 O O . LEU A 1 186 ? -60.149 -4.235 60.182 1.00 66.31 186 LEU A O 1
ATOM 1451 N N . LEU A 1 187 ? -59.037 -5.682 61.493 1.00 66.69 187 LEU A N 1
ATOM 1452 C CA . LEU A 1 187 ? -59.644 -6.888 60.924 1.00 66.69 187 LEU A CA 1
ATOM 1453 C C . LEU A 1 187 ? -61.151 -6.930 61.192 1.00 66.69 187 LEU A C 1
ATOM 1455 O O . LEU A 1 187 ? -61.906 -7.237 60.277 1.00 66.69 187 LEU A O 1
ATOM 1459 N N . ALA A 1 188 ? -61.608 -6.577 62.395 1.00 65.44 188 ALA A N 1
ATOM 1460 C CA . ALA A 1 188 ? -63.033 -6.528 62.719 1.00 65.44 188 ALA A CA 1
ATOM 1461 C C . ALA A 1 188 ? -63.782 -5.434 61.934 1.00 65.44 188 ALA A C 1
ATOM 1463 O O . ALA A 1 188 ? -64.898 -5.664 61.489 1.00 65.44 188 ALA A O 1
ATOM 1464 N N . VAL A 1 189 ? -63.176 -4.273 61.681 1.00 64.88 189 VAL A N 1
ATOM 1465 C CA . VAL A 1 189 ? -63.787 -3.192 60.885 1.00 64.88 189 VAL A CA 1
ATOM 1466 C C . VAL A 1 189 ? -63.889 -3.571 59.404 1.00 64.88 189 VAL A C 1
ATOM 1468 O O . VAL A 1 189 ? -64.908 -3.311 58.767 1.00 64.88 189 VAL A O 1
ATOM 1471 N N . VAL A 1 190 ? -62.846 -4.196 58.846 1.00 64.44 190 VAL A N 1
ATOM 1472 C CA . VAL A 1 190 ? -62.770 -4.527 57.411 1.00 64.44 190 VAL A CA 1
ATOM 1473 C C . VAL A 1 190 ? -63.500 -5.830 57.078 1.00 64.44 190 VAL A C 1
ATOM 1475 O O . VAL A 1 190 ? -64.182 -5.914 56.058 1.00 64.44 190 VAL A O 1
ATOM 1478 N N . LEU A 1 191 ? -63.360 -6.853 57.922 1.00 62.66 191 LEU A N 1
ATOM 1479 C CA . LEU A 1 191 ? -63.922 -8.189 57.703 1.00 62.66 191 LEU A CA 1
ATOM 1480 C C . LEU A 1 191 ? -65.206 -8.436 58.501 1.00 62.66 191 LEU A C 1
ATOM 1482 O O . LEU A 1 191 ? -65.949 -9.352 58.162 1.00 62.66 191 LEU A O 1
ATOM 1486 N N . GLY A 1 192 ? -65.510 -7.637 59.525 1.00 61.78 192 GLY A N 1
ATOM 1487 C CA . GLY A 1 192 ? -66.729 -7.773 60.333 1.00 61.78 192 GLY A CA 1
ATOM 1488 C C . GLY A 1 192 ? -68.031 -7.739 59.533 1.00 61.78 192 GLY A C 1
ATOM 1489 O O . GLY A 1 192 ? -68.869 -8.607 59.775 1.00 61.78 192 GLY A O 1
ATOM 1490 N N . PRO A 1 193 ? -68.196 -6.863 58.519 1.00 59.88 193 PRO A N 1
ATOM 1491 C CA . PRO A 1 193 ? -69.379 -6.883 57.654 1.00 59.88 193 PRO A CA 1
ATOM 1492 C C . PRO A 1 193 ? -69.547 -8.183 56.852 1.00 59.88 193 PRO A C 1
ATOM 1494 O O . PRO A 1 193 ? -70.652 -8.497 56.423 1.00 59.88 193 PRO A O 1
ATOM 1497 N N . LEU A 1 194 ? -68.460 -8.932 56.634 1.00 56.81 194 LEU A N 1
ATOM 1498 C CA . LEU A 1 194 ? -68.437 -10.159 55.831 1.00 56.81 194 LEU A CA 1
ATOM 1499 C C . LEU A 1 194 ? -68.462 -11.437 56.683 1.00 56.81 194 LEU A C 1
ATOM 1501 O O . LEU A 1 194 ? -68.951 -12.463 56.221 1.00 56.81 194 LEU A O 1
ATOM 1505 N N . PHE A 1 195 ? -67.935 -11.387 57.909 1.00 57.75 195 PHE A N 1
ATOM 1506 C CA . PHE A 1 195 ? -67.697 -12.567 58.750 1.00 57.75 195 PHE A CA 1
ATOM 1507 C C . PHE A 1 195 ? -68.295 -12.466 60.162 1.00 57.75 195 PHE A C 1
ATOM 1509 O O . PHE A 1 195 ? -68.049 -13.340 60.989 1.00 57.75 195 PHE A O 1
ATOM 1516 N N . GLY A 1 196 ? -69.076 -11.422 60.459 1.00 52.34 196 GLY A N 1
ATOM 1517 C CA . GLY A 1 196 ? -69.797 -11.292 61.731 1.00 52.34 196 GLY A CA 1
ATOM 1518 C C . GLY A 1 196 ? -68.902 -11.057 62.952 1.00 52.34 196 GLY A C 1
ATOM 1519 O O . GLY A 1 196 ? -69.325 -11.305 64.077 1.00 52.34 196 GLY A O 1
ATOM 1520 N N . ALA A 1 197 ? -67.664 -10.597 62.753 1.00 60.50 197 ALA A N 1
ATOM 1521 C CA . ALA A 1 197 ? -66.761 -10.267 63.850 1.00 60.50 197 ALA A CA 1
ATOM 1522 C C . ALA A 1 197 ? -67.266 -9.022 64.601 1.00 60.50 197 ALA A C 1
ATOM 1524 O O . ALA A 1 197 ? -67.351 -7.935 64.029 1.00 60.50 197 ALA A O 1
ATOM 1525 N N . SER A 1 198 ? -67.597 -9.179 65.884 1.00 59.03 198 SER A N 1
ATOM 1526 C CA . SER A 1 198 ? -68.017 -8.082 66.757 1.00 59.03 198 SER A CA 1
ATOM 1527 C C . SER A 1 198 ? -66.810 -7.337 67.328 1.00 59.03 198 SER A C 1
ATOM 1529 O O . SER A 1 198 ? -65.862 -7.952 67.819 1.00 59.03 198 SER A O 1
ATOM 1531 N N . VAL A 1 199 ? -66.869 -6.009 67.294 1.00 60.72 199 VAL A N 1
ATOM 1532 C CA . VAL A 1 199 ? -65.879 -5.115 67.910 1.00 60.72 199 VAL A CA 1
ATOM 1533 C C . VAL A 1 199 ? -65.913 -5.303 69.440 1.00 60.72 199 VAL A C 1
ATOM 1535 O O . VAL A 1 199 ? -67.001 -5.525 69.980 1.00 60.72 199 VAL A O 1
ATOM 1538 N N . PRO A 1 200 ? -64.772 -5.247 70.157 1.00 63.69 200 PRO A N 1
ATOM 1539 C CA . PRO A 1 200 ? -64.750 -5.351 71.617 1.00 63.69 200 PRO A CA 1
ATOM 1540 C C . PRO A 1 200 ? -65.711 -4.367 72.303 1.00 63.69 200 PRO A C 1
ATOM 1542 O O . PRO A 1 200 ? -65.895 -3.236 71.849 1.00 63.69 200 PRO A O 1
ATOM 1545 N N . ALA A 1 201 ? -66.323 -4.798 73.409 1.00 55.44 201 ALA A N 1
ATOM 1546 C CA . ALA A 1 201 ? -67.273 -3.986 74.164 1.00 55.44 201 ALA A CA 1
ATOM 1547 C C . ALA A 1 201 ? -66.621 -2.679 74.658 1.00 55.44 201 ALA A C 1
ATOM 1549 O O . ALA A 1 201 ? -65.582 -2.718 75.313 1.00 55.44 201 ALA A O 1
ATOM 1550 N N . GLY A 1 202 ? -67.242 -1.534 74.349 1.00 59.62 202 GLY A N 1
ATOM 1551 C CA . GLY A 1 202 ? -66.768 -0.197 74.741 1.00 59.62 202 GLY A CA 1
ATOM 1552 C C . GLY A 1 202 ? -66.151 0.642 73.615 1.00 59.62 202 GLY A C 1
ATOM 1553 O O . GLY A 1 202 ? -65.896 1.824 73.830 1.00 59.62 202 GLY A O 1
ATOM 1554 N N . VAL A 1 203 ? -65.963 0.078 72.416 1.00 60.59 203 VAL A N 1
ATOM 1555 C CA . VAL A 1 203 ? -65.433 0.807 71.251 1.00 60.59 203 VAL A CA 1
ATOM 1556 C C . VAL A 1 203 ? -66.575 1.399 70.424 1.00 60.59 203 VAL A C 1
ATOM 1558 O O . VAL A 1 203 ? -67.391 0.664 69.866 1.00 60.59 203 VAL A O 1
ATOM 1561 N N . VAL A 1 204 ? -66.617 2.728 70.299 1.00 62.38 204 VAL A N 1
ATOM 1562 C CA . VAL A 1 204 ? -67.529 3.416 69.370 1.00 62.38 204 VAL A CA 1
ATOM 1563 C C . VAL A 1 204 ? -66.745 3.784 68.115 1.00 62.38 204 VAL A C 1
ATOM 1565 O O . VAL A 1 204 ? -65.831 4.607 68.162 1.00 62.38 204 VAL A O 1
ATOM 1568 N N . LEU A 1 205 ? -67.092 3.157 66.991 1.00 62.88 205 LEU A N 1
ATOM 1569 C CA . LEU A 1 205 ? -66.507 3.457 65.685 1.00 62.88 205 LEU A CA 1
ATOM 1570 C C . LEU A 1 205 ? -67.307 4.561 64.994 1.00 62.88 205 LEU A C 1
ATOM 1572 O O . LEU A 1 205 ? -68.534 4.484 64.897 1.00 62.88 205 LEU A O 1
ATOM 1576 N N . ALA A 1 206 ? -66.612 5.560 64.459 1.00 63.62 206 ALA A N 1
ATOM 1577 C CA . ALA A 1 206 ? -67.199 6.495 63.510 1.00 63.62 206 ALA A CA 1
ATOM 1578 C C . ALA A 1 206 ? -67.782 5.751 62.285 1.00 63.62 206 ALA A C 1
ATOM 1580 O O . ALA A 1 206 ? -67.319 4.657 61.945 1.00 63.62 206 ALA A O 1
ATOM 1581 N N . PRO A 1 207 ? -68.775 6.329 61.579 1.00 71.25 207 PRO A N 1
ATOM 1582 C CA . PRO A 1 207 ? -69.340 5.705 60.389 1.00 71.25 207 PRO A CA 1
ATOM 1583 C C . PRO A 1 207 ? -68.236 5.401 59.362 1.00 71.25 207 PRO A C 1
ATOM 1585 O O . PRO A 1 207 ? -67.403 6.258 59.060 1.00 71.25 207 PRO A O 1
ATOM 1588 N N . LEU A 1 208 ? -68.257 4.183 58.806 1.00 68.31 208 LEU A N 1
ATOM 1589 C CA . LEU A 1 208 ? -67.261 3.639 57.867 1.00 68.31 208 LEU A CA 1
ATOM 1590 C C . LEU A 1 208 ? -66.795 4.620 56.759 1.00 68.31 208 LEU A C 1
ATOM 1592 O O . LEU A 1 208 ? -65.598 4.635 56.464 1.00 68.31 208 LEU A O 1
ATOM 1596 N N . PRO A 1 209 ? -67.658 5.481 56.171 1.00 72.25 209 PRO A N 1
ATOM 1597 C CA . PRO A 1 209 ? -67.227 6.477 55.189 1.00 72.25 209 PRO A CA 1
ATOM 1598 C C . PRO A 1 209 ? -66.195 7.478 55.729 1.00 72.25 209 PRO A C 1
ATOM 1600 O O . PRO A 1 209 ? -65.294 7.872 54.991 1.00 72.25 209 PRO A O 1
ATOM 1603 N N . LEU A 1 210 ? -66.287 7.869 57.006 1.00 74.38 210 LEU A N 1
ATOM 1604 C CA . LEU A 1 210 ? -65.346 8.803 57.629 1.00 74.38 210 LEU A CA 1
ATOM 1605 C C . LEU A 1 210 ? -63.973 8.150 57.825 1.00 74.38 210 LEU A C 1
ATOM 1607 O O . LEU A 1 210 ? -62.955 8.763 57.514 1.00 74.38 210 LEU A O 1
ATOM 1611 N N . PHE A 1 211 ? -63.943 6.888 58.262 1.00 71.81 211 PHE A N 1
ATOM 1612 C CA . PHE A 1 211 ? -62.706 6.113 58.379 1.00 71.81 211 PHE A CA 1
ATOM 1613 C C . PHE A 1 211 ? -61.997 5.963 57.029 1.00 71.81 211 PHE A C 1
ATOM 1615 O O . PHE A 1 211 ? -60.803 6.245 56.915 1.00 71.81 211 PHE A O 1
ATOM 1622 N N . LEU A 1 212 ? -62.742 5.594 55.982 1.00 74.81 212 LEU A N 1
ATOM 1623 C CA . LEU A 1 212 ? -62.192 5.463 54.631 1.00 74.81 212 LEU A CA 1
ATOM 1624 C C . LEU A 1 212 ? -61.697 6.806 54.074 1.00 74.81 212 LEU A C 1
ATOM 1626 O O . LEU A 1 212 ? -60.652 6.839 53.425 1.00 74.81 212 LEU A O 1
ATOM 1630 N N . ALA A 1 213 ? -62.393 7.913 54.358 1.00 76.81 213 ALA A N 1
ATOM 1631 C CA . ALA A 1 213 ? -61.966 9.250 53.948 1.00 76.81 213 ALA A CA 1
ATOM 1632 C C . ALA A 1 213 ? -60.654 9.672 54.631 1.00 76.81 213 ALA A C 1
ATOM 1634 O O . ALA A 1 213 ? -59.731 10.130 53.956 1.00 76.81 213 ALA A O 1
ATOM 1635 N N . VAL A 1 214 ? -60.532 9.462 55.946 1.00 76.56 214 VAL A N 1
ATOM 1636 C CA . VAL A 1 214 ? -59.307 9.770 56.704 1.00 76.56 214 VAL A CA 1
ATOM 1637 C C . VAL A 1 214 ? -58.138 8.903 56.222 1.00 76.56 214 VAL A C 1
ATOM 1639 O O . VAL A 1 214 ? -57.057 9.426 55.946 1.00 76.56 214 VAL A O 1
ATOM 1642 N N . LEU A 1 215 ? -58.358 7.600 56.019 1.00 77.31 215 LEU A N 1
ATOM 1643 C CA . LEU A 1 215 ? -57.345 6.689 55.481 1.00 77.31 215 LEU A CA 1
ATOM 1644 C C . LEU A 1 215 ? -56.889 7.101 54.070 1.00 77.31 215 LEU A C 1
ATOM 1646 O O . LEU A 1 215 ? -55.690 7.095 53.785 1.00 77.31 215 LEU A O 1
ATOM 1650 N N . ALA A 1 216 ? -57.819 7.503 53.198 1.00 79.62 216 ALA A N 1
ATOM 1651 C CA . ALA A 1 216 ? -57.502 7.970 51.849 1.00 79.62 216 ALA A CA 1
ATOM 1652 C C . ALA A 1 216 ? -56.655 9.254 51.860 1.00 79.62 216 ALA A C 1
ATOM 1654 O O . ALA A 1 216 ? -55.715 9.367 51.071 1.00 79.62 216 ALA A O 1
ATOM 1655 N N . VAL A 1 217 ? -56.931 10.190 52.778 1.00 83.19 217 VAL A N 1
ATOM 1656 C CA . VAL A 1 217 ? -56.119 11.406 52.956 1.00 83.19 217 VAL A CA 1
ATOM 1657 C C . VAL A 1 217 ? -54.699 11.049 53.391 1.00 83.19 217 VAL A C 1
ATOM 1659 O O . VAL A 1 217 ? -53.744 11.516 52.769 1.00 83.19 217 VAL A O 1
ATOM 1662 N N . PHE A 1 218 ? -54.533 10.174 54.388 1.00 77.00 218 PHE A N 1
ATOM 1663 C CA . PHE A 1 218 ? -53.202 9.747 54.823 1.00 77.00 218 PHE A CA 1
ATOM 1664 C C . PHE A 1 218 ? -52.446 9.021 53.707 1.00 77.00 218 PHE A C 1
ATOM 1666 O O . PHE A 1 218 ? -51.313 9.395 53.403 1.00 77.00 218 PHE A O 1
ATOM 1673 N N . LEU A 1 219 ? -53.069 8.052 53.029 1.00 81.00 219 LEU A N 1
ATOM 1674 C CA . LEU A 1 219 ? -52.455 7.355 51.892 1.00 81.00 219 LEU A CA 1
ATOM 1675 C C . LEU A 1 219 ? -52.088 8.316 50.751 1.00 81.00 219 LEU A C 1
ATOM 1677 O O . LEU A 1 219 ? -51.027 8.159 50.147 1.00 81.00 219 LEU A O 1
ATOM 1681 N N . GLY A 1 220 ? -52.912 9.335 50.485 1.00 81.44 220 GLY A N 1
ATOM 1682 C CA . GLY A 1 220 ? -52.638 10.381 49.499 1.00 81.44 220 GLY A CA 1
ATOM 1683 C C . GLY A 1 220 ? -51.438 11.258 49.870 1.00 81.44 220 GLY A C 1
ATOM 1684 O O . GLY A 1 220 ? -50.543 11.459 49.046 1.00 81.44 220 GLY A O 1
ATOM 1685 N N . VAL A 1 221 ? -51.365 11.722 51.123 1.00 80.94 221 VAL A N 1
ATOM 1686 C CA . VAL A 1 221 ? -50.222 12.491 51.649 1.00 80.94 221 VAL A CA 1
ATOM 1687 C C . VAL A 1 221 ? -48.945 11.648 51.624 1.00 80.94 221 VAL A C 1
ATOM 1689 O O . VAL A 1 221 ? -47.895 12.138 51.204 1.00 80.94 221 VAL A O 1
ATOM 1692 N N . PHE A 1 222 ? -49.026 10.363 51.980 1.00 74.69 222 PHE A N 1
ATOM 1693 C CA . PHE A 1 222 ? -47.891 9.442 51.910 1.00 74.69 222 PHE A CA 1
ATOM 1694 C C . PHE A 1 222 ? -47.451 9.164 50.473 1.00 74.69 222 PHE A C 1
ATOM 1696 O O . PHE A 1 222 ? -46.252 9.184 50.198 1.00 74.69 222 PHE A O 1
ATOM 1703 N N . ALA A 1 223 ? -48.384 8.957 49.541 1.00 78.88 223 ALA A N 1
ATOM 1704 C CA . ALA A 1 223 ? -48.067 8.780 48.126 1.00 78.88 223 ALA A CA 1
ATOM 1705 C C . ALA A 1 223 ? -47.386 10.027 47.545 1.00 78.88 223 ALA A C 1
ATOM 1707 O O . ALA A 1 223 ? -46.419 9.902 46.790 1.00 78.88 223 ALA A O 1
ATOM 1708 N N . LEU A 1 224 ? -47.831 11.225 47.941 1.00 80.50 224 LEU A N 1
ATOM 1709 C CA . LEU A 1 224 ? -47.223 12.491 47.541 1.00 80.50 224 LEU A CA 1
ATOM 1710 C C . LEU A 1 224 ? -45.824 12.673 48.149 1.00 80.50 224 LEU A C 1
ATOM 1712 O O . LEU A 1 224 ? -44.881 12.975 47.418 1.00 80.50 224 LEU A O 1
ATOM 1716 N N . ALA A 1 225 ? -45.658 12.436 49.453 1.00 75.88 225 ALA A N 1
ATOM 1717 C CA . ALA A 1 225 ? -44.362 12.492 50.129 1.00 75.88 225 ALA A CA 1
ATOM 1718 C C . ALA A 1 225 ? -43.375 11.477 49.529 1.00 75.88 225 ALA A C 1
ATOM 1720 O O . ALA A 1 225 ? -42.232 11.818 49.221 1.00 75.88 225 ALA A O 1
ATOM 1721 N N . TRP A 1 226 ? -43.832 10.252 49.262 1.00 74.44 226 TRP A N 1
ATOM 1722 C CA . TRP A 1 226 ? -43.051 9.220 48.588 1.00 74.44 226 TRP A CA 1
ATOM 1723 C C . TRP A 1 226 ? -42.674 9.626 47.165 1.00 74.44 226 TRP A C 1
ATOM 1725 O O . TRP A 1 226 ? -41.518 9.484 46.764 1.00 74.44 226 TRP A O 1
ATOM 1735 N N . TRP A 1 227 ? -43.615 10.180 46.397 1.00 76.06 227 TRP A N 1
ATOM 1736 C CA . TRP A 1 227 ? -43.344 10.686 45.055 1.00 76.06 227 TRP A CA 1
ATOM 1737 C C . TRP A 1 227 ? -42.306 11.811 45.077 1.00 76.06 227 TRP A C 1
ATOM 1739 O O . TRP A 1 227 ? -41.391 11.798 44.252 1.00 76.06 227 TRP A O 1
ATOM 1749 N N . LEU A 1 228 ? -42.379 12.731 46.044 1.00 73.56 228 LEU A N 1
ATOM 1750 C CA . LEU A 1 228 ? -41.392 13.795 46.239 1.00 73.56 228 LEU A CA 1
ATOM 1751 C C . LEU A 1 228 ? -40.014 13.241 46.627 1.00 73.56 228 LEU A C 1
ATOM 1753 O O . LEU A 1 228 ? -39.022 13.656 46.030 1.00 73.56 228 LEU A O 1
ATOM 1757 N N . ILE A 1 229 ? -39.939 12.256 47.529 1.00 72.06 229 ILE A N 1
ATOM 1758 C CA . ILE A 1 229 ? -38.686 11.588 47.930 1.00 72.06 229 ILE A CA 1
ATOM 1759 C C . ILE A 1 229 ? -38.072 10.825 46.752 1.00 72.06 229 ILE A C 1
ATOM 1761 O O . ILE A 1 229 ? -36.883 10.964 46.471 1.00 72.06 229 ILE A O 1
ATOM 1765 N N . VAL A 1 230 ? -38.868 10.057 46.002 1.00 71.25 230 VAL A N 1
ATOM 1766 C CA . VAL A 1 230 ? -38.401 9.332 44.811 1.00 71.25 230 VAL A CA 1
ATOM 1767 C C . VAL A 1 230 ? -37.983 10.308 43.712 1.00 71.25 230 VAL A C 1
ATOM 1769 O O . VAL A 1 230 ? -36.986 10.070 43.030 1.00 71.25 230 VAL A O 1
ATOM 1772 N N . ARG A 1 231 ? -38.700 11.422 43.531 1.00 71.56 231 ARG A N 1
ATOM 1773 C CA . ARG A 1 231 ? -38.349 12.480 42.573 1.00 71.56 231 ARG A CA 1
ATOM 1774 C C . ARG A 1 231 ? -37.062 13.201 42.981 1.00 71.56 231 ARG A C 1
ATOM 1776 O O . ARG A 1 231 ? -36.223 13.435 42.113 1.00 71.56 231 ARG A O 1
ATOM 1783 N N . ALA A 1 232 ? -36.867 13.485 44.266 1.00 64.06 232 ALA A N 1
ATOM 1784 C CA . ALA A 1 232 ? -35.632 14.044 44.812 1.00 64.06 232 ALA A CA 1
ATOM 1785 C C . ALA A 1 232 ? -34.458 13.060 44.670 1.00 64.06 232 ALA A C 1
ATOM 1787 O O . ALA A 1 232 ? -33.412 13.438 44.155 1.00 64.06 232 ALA A O 1
ATOM 1788 N N . ALA A 1 233 ? -34.656 11.774 44.974 1.00 59.94 233 ALA A N 1
ATOM 1789 C CA . ALA A 1 233 ? -33.654 10.720 44.790 1.00 59.94 233 ALA A CA 1
ATOM 1790 C C . ALA A 1 233 ? -33.331 10.439 43.308 1.00 59.94 233 ALA A C 1
ATOM 1792 O O . ALA A 1 233 ? -32.228 10.006 42.975 1.00 59.94 233 ALA A O 1
ATOM 1793 N N . ARG A 1 234 ? -34.278 10.685 42.391 1.00 55.75 234 ARG A N 1
ATOM 1794 C CA . ARG A 1 234 ? -34.039 10.630 40.937 1.00 55.75 234 ARG A CA 1
ATOM 1795 C C . ARG A 1 234 ? -33.291 11.862 40.421 1.00 55.75 234 ARG A C 1
ATOM 1797 O O . ARG A 1 234 ? -32.515 11.707 39.483 1.00 55.75 234 ARG A O 1
ATOM 1804 N N . ARG A 1 235 ? -33.507 13.043 41.017 1.00 51.22 235 ARG A N 1
ATOM 1805 C CA . ARG A 1 235 ? -32.773 14.289 40.716 1.00 51.22 235 ARG A CA 1
ATOM 1806 C C . ARG A 1 235 ? -31.363 14.298 41.312 1.00 51.22 235 ARG A C 1
ATOM 1808 O O . ARG A 1 235 ? -30.458 14.811 40.676 1.00 51.22 235 ARG A O 1
ATOM 1815 N N . GLY A 1 236 ? -31.174 13.673 42.472 1.00 38.50 236 GLY A N 1
ATOM 1816 C CA . GLY A 1 236 ? -29.888 13.494 43.148 1.00 38.50 236 GLY A CA 1
ATOM 1817 C C . GLY A 1 236 ? -29.143 12.224 42.745 1.00 38.50 236 GLY A C 1
ATOM 1818 O O . GLY A 1 236 ? -28.361 11.710 43.537 1.00 38.50 236 GLY A O 1
ATOM 1819 N N . ARG A 1 237 ? -29.384 11.670 41.546 1.00 40.75 237 ARG A N 1
ATOM 1820 C CA . ARG A 1 237 ? -28.452 10.678 41.002 1.00 40.75 237 ARG A CA 1
ATOM 1821 C C . ARG A 1 237 ? -27.166 11.427 40.646 1.00 40.75 237 ARG A C 1
ATOM 1823 O O . ARG A 1 237 ? -27.219 12.185 39.675 1.00 40.75 237 ARG A O 1
ATOM 1830 N N . PRO A 1 238 ? -26.031 11.208 41.340 1.00 40.75 238 PRO A N 1
ATOM 1831 C CA . PRO A 1 238 ? -24.749 11.543 40.743 1.00 40.75 238 PRO A CA 1
ATOM 1832 C C . PRO A 1 238 ? -24.730 10.878 39.366 1.00 40.75 238 PRO A C 1
ATOM 1834 O O . PRO A 1 238 ? -25.213 9.745 39.204 1.00 40.75 238 PRO A O 1
ATOM 1837 N N . GLY A 1 239 ? -24.300 11.629 38.349 1.00 41.75 239 GLY A N 1
ATOM 1838 C CA . GLY A 1 239 ? -24.184 11.112 36.992 1.00 41.75 239 GLY A CA 1
ATOM 1839 C C . GLY A 1 239 ? -23.542 9.730 37.048 1.00 41.75 239 GLY A C 1
ATOM 1840 O O . GLY A 1 239 ? -22.613 9.515 37.825 1.00 41.75 239 GLY A O 1
ATOM 1841 N N . ARG A 1 240 ? -24.087 8.761 36.296 1.00 42.12 240 ARG A N 1
ATOM 1842 C CA . ARG A 1 240 ? -23.463 7.436 36.146 1.00 42.12 240 ARG A CA 1
ATOM 1843 C C . ARG A 1 240 ? -21.947 7.644 36.056 1.00 42.12 240 ARG A C 1
ATOM 1845 O O . ARG A 1 240 ? -21.565 8.438 35.195 1.00 42.12 240 ARG A O 1
ATOM 1852 N N . PRO A 1 241 ? -21.116 6.966 36.873 1.00 40.47 241 PRO A N 1
ATOM 1853 C CA . PRO A 1 241 ? -19.675 7.118 36.767 1.00 40.47 241 PRO A CA 1
ATOM 1854 C C . PRO A 1 241 ? -19.323 6.866 35.312 1.00 40.47 241 PRO A C 1
ATOM 1856 O O . PRO A 1 241 ? -19.683 5.826 34.742 1.00 40.47 241 PRO A O 1
ATOM 1859 N N . ALA A 1 242 ? -18.752 7.888 34.690 1.00 47.16 242 ALA A N 1
ATOM 1860 C CA . ALA A 1 242 ? -18.571 7.958 33.264 1.00 47.16 242 ALA A CA 1
ATOM 1861 C C . ALA A 1 242 ? -17.466 6.992 32.839 1.00 47.16 242 ALA A C 1
ATOM 1863 O O . ALA A 1 242 ? -16.333 7.376 32.576 1.00 47.16 242 ALA A O 1
ATOM 1864 N N . LYS A 1 243 ? -17.786 5.696 32.780 1.00 50.88 243 LYS A N 1
ATOM 1865 C CA . LYS A 1 243 ? -16.842 4.683 32.299 1.00 50.88 243 LYS A CA 1
ATOM 1866 C C . LYS A 1 243 ? -16.385 4.955 30.859 1.00 50.88 243 LYS A C 1
ATOM 1868 O O . LYS A 1 243 ? -15.281 4.541 30.519 1.00 50.88 243 LYS A O 1
ATOM 1873 N N . ASP A 1 244 ? -17.176 5.717 30.097 1.00 51.88 244 ASP A N 1
ATOM 1874 C CA . ASP A 1 244 ? -16.987 5.964 28.665 1.00 51.88 244 ASP A CA 1
ATOM 1875 C C . ASP A 1 244 ? -16.851 7.462 28.298 1.00 51.88 244 ASP A C 1
ATOM 1877 O O . ASP A 1 244 ? -16.958 7.801 27.120 1.00 51.88 244 ASP A O 1
ATOM 1881 N N . GLN A 1 245 ? -16.648 8.384 29.256 1.00 58.69 245 GLN A N 1
ATOM 1882 C CA . GLN A 1 245 ? -16.305 9.773 28.890 1.00 58.69 245 GLN A CA 1
ATOM 1883 C C . GLN A 1 245 ? -14.961 9.776 28.141 1.00 58.69 245 GLN A C 1
ATOM 1885 O O . GLN A 1 245 ? -14.023 9.095 28.556 1.00 58.69 245 GLN A O 1
ATOM 1890 N N . GLY A 1 246 ? -14.912 10.475 27.004 1.00 62.72 246 GLY A N 1
ATOM 1891 C CA . GLY A 1 246 ? -13.752 10.528 26.103 1.00 62.72 246 GLY A CA 1
ATOM 1892 C C . GLY A 1 246 ? -13.639 9.375 25.092 1.00 62.72 246 GLY A C 1
ATOM 1893 O O . GLY A 1 246 ? -12.875 9.481 24.141 1.00 62.72 246 GLY A O 1
ATOM 1894 N N . LEU A 1 247 ? -14.423 8.294 25.224 1.00 79.25 247 LEU A N 1
ATOM 1895 C CA . LEU A 1 247 ? -14.378 7.150 24.302 1.00 79.25 247 LEU A CA 1
ATOM 1896 C C . LEU A 1 247 ? -15.567 7.101 23.341 1.00 79.25 247 LEU A C 1
ATOM 1898 O O . LEU A 1 247 ? -16.658 7.628 23.586 1.00 79.25 247 LEU A O 1
ATOM 1902 N N . MET A 1 248 ? -15.371 6.408 22.220 1.00 84.75 248 MET A N 1
ATOM 1903 C CA . MET A 1 248 ? -16.424 6.201 21.238 1.00 84.75 248 MET A CA 1
ATOM 1904 C C . MET A 1 248 ? -17.625 5.468 21.847 1.00 84.75 248 MET A C 1
ATOM 1906 O O . MET A 1 248 ? -17.532 4.331 22.310 1.00 84.75 248 MET A O 1
ATOM 1910 N N . THR A 1 249 ? -18.800 6.092 21.764 1.00 85.12 249 THR A N 1
ATOM 1911 C CA . THR A 1 249 ? -20.047 5.505 22.255 1.00 85.12 249 THR A CA 1
ATOM 1912 C C . THR A 1 249 ? -20.768 4.697 21.176 1.00 85.12 249 THR A C 1
ATOM 1914 O O . THR A 1 249 ? -20.555 4.841 19.968 1.00 85.12 249 THR A O 1
ATOM 1917 N N . GLY A 1 250 ? -21.749 3.895 21.601 1.00 80.31 250 GLY A N 1
ATOM 1918 C CA . GLY A 1 250 ? -22.636 3.189 20.676 1.00 80.31 250 GLY A CA 1
ATOM 1919 C C . GLY A 1 250 ? -23.453 4.106 19.752 1.00 80.31 250 GLY A C 1
ATOM 1920 O O . GLY A 1 250 ? -23.903 3.627 18.712 1.00 80.31 250 GLY A O 1
ATOM 1921 N N . ARG A 1 251 ? -23.646 5.388 20.103 1.00 81.81 251 ARG A N 1
ATOM 1922 C CA . ARG A 1 251 ? -24.325 6.384 19.254 1.00 81.81 251 ARG A CA 1
ATOM 1923 C C . ARG A 1 251 ? -23.429 6.810 18.092 1.00 81.81 251 ARG A C 1
ATOM 1925 O O . ARG A 1 251 ? -23.897 6.803 16.959 1.00 81.81 251 ARG A O 1
ATOM 1932 N N . HIS A 1 252 ? -22.153 7.096 18.369 1.00 84.44 252 HIS A N 1
ATOM 1933 C CA . HIS A 1 252 ? -21.154 7.454 17.354 1.00 84.44 252 HIS A CA 1
ATOM 1934 C C . HIS A 1 252 ? -21.049 6.362 16.283 1.00 84.44 252 HIS A C 1
ATOM 1936 O O . HIS A 1 252 ? -21.280 6.626 15.106 1.00 84.44 252 HIS A O 1
ATOM 1942 N N . ARG A 1 253 ? -20.859 5.107 16.712 1.00 87.88 253 ARG A N 1
ATOM 1943 C CA . ARG A 1 253 ? -20.825 3.934 15.823 1.00 87.88 253 ARG A CA 1
ATOM 1944 C C . ARG A 1 253 ? -22.082 3.792 14.962 1.00 87.88 253 ARG A C 1
ATOM 1946 O O . ARG A 1 253 ? -21.975 3.522 13.777 1.00 87.88 253 ARG A O 1
ATOM 1953 N N . ARG A 1 254 ? -23.285 3.935 15.541 1.00 83.50 254 ARG A N 1
ATOM 1954 C CA . ARG A 1 254 ? -24.539 3.802 14.770 1.00 83.50 254 ARG A CA 1
ATOM 1955 C C . ARG A 1 254 ? -24.648 4.870 13.686 1.00 83.50 254 ARG A C 1
ATOM 1957 O O . ARG A 1 254 ? -25.046 4.536 12.582 1.00 83.50 254 ARG A O 1
ATOM 1964 N N . LYS A 1 255 ? -24.282 6.118 14.000 1.00 84.12 255 LYS A N 1
ATOM 1965 C CA . LYS A 1 255 ? -24.273 7.213 13.021 1.00 84.12 255 LYS A CA 1
ATOM 1966 C C . LYS A 1 255 ? -23.275 6.937 11.895 1.00 84.12 255 LYS A C 1
ATOM 1968 O O . LYS A 1 255 ? -23.598 7.168 10.741 1.00 84.12 255 LYS A O 1
ATOM 1973 N N . GLN A 1 256 ? -22.094 6.419 12.232 1.00 86.12 256 GLN A N 1
ATOM 1974 C CA . GLN A 1 256 ? -21.074 6.072 11.246 1.00 86.12 256 GLN A CA 1
ATOM 1975 C C . GLN A 1 256 ? -21.506 4.918 10.332 1.00 86.12 256 GLN A C 1
ATOM 1977 O O . GLN A 1 256 ? -21.428 5.043 9.117 1.00 86.12 256 GLN A O 1
ATOM 1982 N N . ASN A 1 257 ? -22.008 3.822 10.901 1.00 84.50 257 ASN A N 1
ATOM 1983 C CA . ASN A 1 257 ? -22.430 2.656 10.122 1.00 84.50 257 ASN A CA 1
ATOM 1984 C C . ASN A 1 257 ? -23.680 2.915 9.262 1.00 84.50 257 ASN A C 1
ATOM 1986 O O . ASN A 1 257 ? -23.997 2.094 8.414 1.00 84.50 257 ASN A O 1
ATOM 1990 N N . ALA A 1 258 ? -24.419 3.998 9.515 1.00 79.00 258 ALA A N 1
ATOM 1991 C CA . ALA A 1 258 ? -25.597 4.370 8.736 1.00 79.00 258 ALA A CA 1
ATOM 1992 C C . ALA A 1 258 ? -25.255 5.148 7.451 1.00 79.00 258 ALA A C 1
ATOM 1994 O O . ALA A 1 258 ? -26.170 5.593 6.770 1.00 79.00 258 ALA A O 1
ATOM 1995 N N . ARG A 1 259 ? -23.968 5.367 7.139 1.00 78.94 259 ARG A N 1
ATOM 1996 C CA . ARG A 1 259 ? -23.545 6.006 5.885 1.00 78.94 259 ARG A CA 1
ATOM 1997 C C . ARG A 1 259 ? -23.715 5.045 4.706 1.00 78.94 259 ARG A C 1
ATOM 1999 O O . ARG A 1 259 ? -23.338 3.882 4.818 1.00 78.94 259 ARG A O 1
ATOM 2006 N N . ASP A 1 260 ? -24.162 5.569 3.569 1.00 65.00 260 ASP A N 1
ATOM 2007 C CA . ASP A 1 260 ? -24.459 4.786 2.357 1.00 65.00 260 ASP A CA 1
ATOM 2008 C C . ASP A 1 260 ? -23.241 4.051 1.773 1.00 65.00 260 ASP A C 1
ATOM 2010 O O . ASP A 1 260 ? -23.382 2.997 1.165 1.00 65.00 260 ASP A O 1
ATOM 2014 N N . LEU A 1 261 ? -22.032 4.571 2.007 1.00 71.06 261 LEU A N 1
ATOM 2015 C CA . LEU A 1 261 ? -20.772 3.984 1.533 1.00 71.06 261 LEU A CA 1
ATOM 2016 C C . LEU A 1 261 ? -20.139 2.997 2.521 1.00 71.06 261 LEU A C 1
ATOM 2018 O O . LEU A 1 261 ? -18.970 2.649 2.365 1.00 71.06 261 LEU A O 1
ATOM 2022 N N . ALA A 1 262 ? -20.849 2.580 3.573 1.00 72.12 262 ALA A N 1
ATOM 2023 C CA . ALA A 1 262 ? -20.314 1.627 4.539 1.00 72.12 262 ALA A CA 1
ATOM 2024 C C . ALA A 1 262 ? -19.966 0.289 3.864 1.00 72.12 262 ALA A C 1
ATOM 2026 O O . ALA A 1 262 ? -20.785 -0.303 3.161 1.00 72.12 262 ALA A O 1
ATOM 2027 N N . LEU A 1 263 ? -18.760 -0.218 4.128 1.00 77.19 263 LEU A N 1
ATOM 2028 C CA . LEU A 1 263 ? -18.344 -1.550 3.704 1.00 77.19 263 LEU A CA 1
ATOM 2029 C C . LEU A 1 263 ? -19.358 -2.585 4.215 1.00 77.19 263 LEU A C 1
ATOM 2031 O O . LEU A 1 263 ? -19.744 -2.526 5.387 1.00 77.19 263 LEU A O 1
ATOM 2035 N N . PRO A 1 264 ? -19.759 -3.572 3.398 1.00 76.31 264 PRO A N 1
ATOM 2036 C CA . PRO A 1 264 ? -20.762 -4.562 3.796 1.00 76.31 264 PRO A CA 1
ATOM 2037 C C . PRO A 1 264 ? -20.299 -5.407 4.991 1.00 76.31 264 PRO A C 1
ATOM 2039 O O . PRO A 1 264 ? -21.103 -5.816 5.832 1.00 76.31 264 PRO A O 1
ATOM 2042 N N . HIS A 1 265 ? -18.988 -5.615 5.119 1.00 83.94 265 HIS A N 1
ATOM 2043 C CA . HIS A 1 265 ? -18.385 -6.377 6.203 1.00 83.94 265 HIS A CA 1
ATOM 2044 C C . HIS A 1 265 ? -17.684 -5.462 7.217 1.00 83.94 265 HIS A C 1
ATOM 2046 O O . HIS A 1 265 ? -16.992 -4.521 6.824 1.00 83.94 265 HIS A O 1
ATOM 2052 N N . PRO A 1 266 ? -17.809 -5.737 8.528 1.00 88.56 266 PRO A N 1
ATOM 2053 C CA . PRO A 1 266 ? -17.083 -4.984 9.539 1.00 88.56 266 PRO A CA 1
ATOM 2054 C C . PRO A 1 266 ? -15.588 -5.307 9.494 1.00 88.56 266 PRO A C 1
ATOM 2056 O O . PRO A 1 266 ? -15.207 -6.479 9.455 1.00 88.56 266 PRO A O 1
ATOM 2059 N N . PHE A 1 267 ? -14.744 -4.278 9.580 1.00 90.00 267 PHE A N 1
ATOM 2060 C CA . PHE A 1 267 ? -13.294 -4.456 9.742 1.00 90.00 267 PHE A CA 1
ATOM 2061 C C . PHE A 1 267 ? -12.881 -4.532 11.221 1.00 90.00 267 PHE A C 1
ATOM 2063 O O . PHE A 1 267 ? -11.831 -5.070 11.553 1.00 90.00 267 PHE A O 1
ATOM 2070 N N . ALA A 1 268 ? -13.709 -4.005 12.129 1.00 93.56 268 ALA A N 1
ATOM 2071 C CA . ALA A 1 268 ? -13.426 -3.974 13.559 1.00 93.56 268 ALA A CA 1
ATOM 2072 C C . ALA A 1 268 ? -14.705 -4.085 14.402 1.00 93.56 268 ALA A C 1
ATOM 2074 O O . ALA A 1 268 ? -15.826 -3.893 13.920 1.00 93.56 268 ALA A O 1
ATOM 2075 N N . PHE A 1 269 ? -14.548 -4.384 15.693 1.00 92.75 269 PHE A N 1
ATOM 2076 C CA . PHE A 1 269 ? -15.660 -4.521 16.634 1.00 92.75 269 PHE A CA 1
ATOM 2077 C C . PHE A 1 269 ? -15.441 -3.678 17.892 1.00 92.75 269 PHE A C 1
ATOM 2079 O O . PHE A 1 269 ? -14.467 -3.860 18.618 1.00 92.75 269 PHE A O 1
ATOM 2086 N N . LEU A 1 270 ? -16.401 -2.808 18.214 1.00 91.19 270 LEU A N 1
ATOM 2087 C CA . LEU A 1 270 ? -16.465 -2.125 19.508 1.00 91.19 270 LEU A CA 1
ATOM 2088 C C . LEU A 1 270 ? -17.147 -3.059 20.521 1.00 91.19 270 LEU A C 1
ATOM 2090 O O . LEU A 1 270 ? -18.379 -3.150 20.588 1.00 91.19 270 LEU A O 1
ATOM 2094 N N . GLY A 1 271 ? -16.356 -3.829 21.266 1.00 87.56 271 GLY A N 1
ATOM 2095 C CA . GLY A 1 271 ? -16.867 -4.965 22.037 1.00 87.56 271 GLY A CA 1
ATOM 2096 C C . GLY A 1 271 ? -17.422 -6.050 21.105 1.00 87.56 271 GLY A C 1
ATOM 2097 O O . GLY A 1 271 ? -16.694 -6.603 20.289 1.00 87.56 271 GLY A O 1
ATOM 2098 N N . ARG A 1 272 ? -18.725 -6.356 21.191 1.00 86.75 272 ARG A N 1
ATOM 2099 C CA . ARG A 1 272 ? -19.402 -7.319 20.285 1.00 86.75 272 ARG A CA 1
ATOM 2100 C C . ARG A 1 272 ? -20.092 -6.658 19.088 1.00 86.75 272 ARG A C 1
ATOM 2102 O O . ARG A 1 272 ? -20.790 -7.320 18.330 1.00 86.75 272 ARG A O 1
ATOM 2109 N N . LYS A 1 273 ? -19.980 -5.338 18.966 1.00 90.88 273 LYS A N 1
ATOM 2110 C CA . LYS A 1 273 ? -20.758 -4.533 18.025 1.00 90.88 273 LYS A CA 1
ATOM 2111 C C . LYS A 1 273 ? -19.909 -4.193 16.794 1.00 90.88 273 LYS A C 1
ATOM 2113 O O . LYS A 1 273 ? -18.852 -3.598 16.982 1.00 90.88 273 LYS A O 1
ATOM 2118 N N . PRO A 1 274 ? -20.364 -4.497 15.565 1.00 92.31 274 PRO A N 1
ATOM 2119 C CA . PRO A 1 274 ? -19.578 -4.259 14.354 1.00 92.31 274 PRO A CA 1
ATOM 2120 C C . PRO A 1 274 ? -19.371 -2.765 14.087 1.00 92.31 274 PRO A C 1
ATOM 2122 O O . PRO A 1 274 ? -20.285 -1.960 14.317 1.00 92.31 274 PRO A O 1
ATOM 2125 N N . PHE A 1 275 ? -18.189 -2.403 13.605 1.00 92.44 275 PHE A N 1
ATOM 2126 C CA . PHE A 1 275 ? -17.829 -1.072 13.130 1.00 92.44 275 PHE A CA 1
ATOM 2127 C C . PHE A 1 275 ? -17.447 -1.170 11.649 1.00 92.44 275 PHE A C 1
ATOM 2129 O O . PHE A 1 275 ? -16.636 -2.017 11.268 1.00 92.44 275 PHE A O 1
ATOM 2136 N N . HIS A 1 276 ? -18.070 -0.329 10.827 1.00 91.88 276 HIS A N 1
ATOM 2137 C CA . HIS A 1 276 ? -17.886 -0.324 9.382 1.00 91.88 276 HIS A CA 1
ATOM 2138 C C . HIS A 1 276 ? -17.185 0.973 8.979 1.00 91.88 276 HIS A C 1
ATOM 2140 O O . HIS A 1 276 ? -17.626 2.068 9.339 1.00 91.88 276 HIS A O 1
ATOM 2146 N N . ALA A 1 277 ? -16.087 0.833 8.244 1.00 89.81 277 ALA A N 1
ATOM 2147 C CA . ALA A 1 277 ? -15.519 1.933 7.482 1.00 89.81 277 ALA A CA 1
ATOM 2148 C C . ALA A 1 277 ? -16.337 2.124 6.205 1.00 89.81 277 ALA A C 1
ATOM 2150 O O . ALA A 1 277 ? -17.152 1.277 5.843 1.00 89.81 277 ALA A O 1
ATOM 2151 N N . THR A 1 278 ? -16.114 3.237 5.535 1.00 88.50 278 THR A N 1
ATOM 2152 C CA . THR A 1 278 ? -16.584 3.475 4.178 1.00 88.50 278 THR A CA 1
ATOM 2153 C C . THR A 1 278 ? -15.614 2.876 3.159 1.00 88.50 278 THR A C 1
ATOM 2155 O O . THR A 1 278 ? -14.430 2.707 3.455 1.00 88.50 278 THR A O 1
ATOM 2158 N N . SER A 1 279 ? -16.105 2.545 1.964 1.00 83.62 279 SER A N 1
ATOM 2159 C CA . SER A 1 279 ? -15.296 1.977 0.870 1.00 83.62 279 SER A CA 1
ATOM 2160 C C . SER A 1 279 ? -14.132 2.870 0.434 1.00 83.62 279 SER A C 1
ATOM 2162 O O . SER A 1 279 ? -13.181 2.396 -0.160 1.00 83.62 279 SER A O 1
ATOM 2164 N N . GLU A 1 280 ? -14.202 4.153 0.758 1.00 83.19 280 GLU A N 1
ATOM 2165 C CA . GLU A 1 280 ? -13.265 5.204 0.368 1.00 83.19 280 GLU A CA 1
ATOM 2166 C C . GLU A 1 280 ? -12.332 5.649 1.516 1.00 83.19 280 GLU A C 1
ATOM 2168 O O . GLU A 1 280 ? -11.552 6.584 1.357 1.00 83.19 280 GLU A O 1
ATOM 2173 N N . ASP A 1 281 ? -12.429 5.032 2.703 1.00 91.19 281 ASP A N 1
ATOM 2174 C CA . ASP A 1 281 ? -11.563 5.385 3.835 1.00 91.19 281 ASP A CA 1
ATOM 2175 C C . ASP A 1 281 ? -10.129 4.903 3.642 1.00 91.19 281 ASP A C 1
A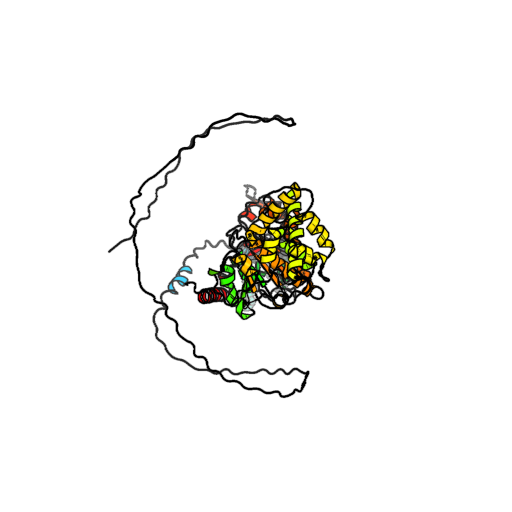TOM 2177 O O . ASP A 1 281 ? -9.890 3.714 3.427 1.00 91.19 281 ASP A O 1
ATOM 2181 N N . SER A 1 282 ? -9.179 5.810 3.860 1.00 94.56 282 SER A N 1
ATOM 2182 C CA . SER A 1 282 ? -7.768 5.475 4.006 1.00 94.56 282 SER A CA 1
ATOM 2183 C C . SER A 1 282 ? -7.454 4.961 5.417 1.00 94.56 282 SER A C 1
ATOM 2185 O O . SER A 1 282 ? -7.947 5.482 6.424 1.00 94.56 282 SER A O 1
ATOM 2187 N N . PHE A 1 283 ? -6.606 3.939 5.504 1.00 96.31 283 PHE A N 1
ATOM 2188 C CA . PHE A 1 283 ? -6.167 3.325 6.752 1.00 96.31 283 PHE A CA 1
ATOM 2189 C C . PHE A 1 283 ? -4.662 3.482 6.928 1.00 96.31 283 PHE A C 1
ATOM 2191 O O . PHE A 1 283 ? -3.887 3.158 6.031 1.00 96.31 283 PHE A O 1
ATOM 2198 N N . CYS A 1 284 ? -4.246 3.888 8.122 1.00 96.94 284 CYS A N 1
ATOM 2199 C CA . CYS A 1 284 ? -2.875 3.749 8.586 1.00 96.94 284 CYS A CA 1
ATOM 2200 C C . CYS A 1 284 ? -2.858 2.764 9.758 1.00 96.94 284 CYS A C 1
ATOM 2202 O O . CYS A 1 284 ? -3.529 2.964 10.772 1.00 96.94 284 CYS A O 1
ATOM 2204 N N . VAL A 1 285 ? -2.112 1.670 9.620 1.00 96.69 285 VAL A N 1
ATOM 2205 C CA . VAL A 1 285 ? -1.974 0.648 10.660 1.00 96.69 285 VAL A CA 1
ATOM 2206 C C . VAL A 1 285 ? -0.559 0.683 11.200 1.00 96.69 285 VAL A C 1
ATOM 2208 O O . VAL A 1 285 ? 0.383 0.331 10.497 1.00 96.69 285 VAL A O 1
ATOM 2211 N N . VAL A 1 286 ? -0.407 1.050 12.470 1.00 95.62 286 VAL A N 1
ATOM 2212 C CA . VAL A 1 286 ? 0.876 1.016 13.172 1.00 95.62 286 VAL A CA 1
ATOM 2213 C C . VAL A 1 286 ? 0.899 -0.194 14.099 1.00 95.62 286 VAL A C 1
ATOM 2215 O O . VAL A 1 286 ? 0.203 -0.245 15.119 1.00 95.62 286 VAL A O 1
ATOM 2218 N N . ALA A 1 287 ? 1.698 -1.193 13.732 1.00 93.12 287 ALA A N 1
ATOM 2219 C CA . ALA A 1 287 ? 1.738 -2.473 14.423 1.00 93.12 287 ALA A CA 1
ATOM 2220 C C . ALA A 1 287 ? 3.158 -3.044 14.468 1.00 93.12 287 ALA A C 1
ATOM 2222 O O . ALA A 1 287 ? 3.785 -3.283 13.436 1.00 93.12 287 ALA A O 1
ATOM 2223 N N . SER A 1 288 ? 3.641 -3.326 15.679 1.00 88.00 288 SER A N 1
ATOM 2224 C CA . SER A 1 288 ? 4.930 -3.987 15.882 1.00 88.00 288 SER A CA 1
ATOM 2225 C C . SER A 1 288 ? 4.958 -5.397 15.263 1.00 88.00 288 SER A C 1
ATOM 2227 O O . SER A 1 288 ? 3.926 -6.017 14.981 1.00 88.00 288 SER A O 1
ATOM 2229 N N . SER A 1 289 ? 6.160 -5.923 15.014 1.00 86.69 289 SER A N 1
ATOM 2230 C CA . SER A 1 289 ? 6.321 -7.276 14.470 1.00 86.69 289 SER A CA 1
ATOM 2231 C C . SER A 1 289 ? 5.653 -8.312 15.377 1.00 86.69 289 SER A C 1
ATOM 2233 O O . SER A 1 289 ? 5.936 -8.367 16.568 1.00 86.69 289 SER A O 1
ATOM 2235 N N . GLY A 1 290 ? 4.802 -9.164 14.801 1.00 85.06 290 GLY A N 1
ATOM 2236 C CA . GLY A 1 290 ? 4.078 -10.202 15.540 1.00 85.06 290 GLY A CA 1
ATOM 2237 C C . GLY A 1 290 ? 2.726 -9.773 16.117 1.00 85.06 290 GLY A C 1
ATOM 2238 O O . GLY A 1 290 ? 1.977 -10.643 16.539 1.00 85.06 290 GLY A O 1
ATOM 2239 N N . ALA A 1 291 ? 2.337 -8.495 16.036 1.00 88.56 291 ALA A N 1
ATOM 2240 C CA . ALA A 1 291 ? 1.051 -8.009 16.560 1.00 88.56 291 ALA A CA 1
ATOM 2241 C C . ALA A 1 291 ? -0.198 -8.500 15.781 1.00 88.56 291 ALA A C 1
ATOM 2243 O O . ALA A 1 291 ? -1.323 -8.100 16.064 1.00 88.56 291 ALA A O 1
ATOM 2244 N N . GLY A 1 292 ? -0.025 -9.359 14.770 1.00 90.31 292 GLY A N 1
ATOM 2245 C CA . GLY A 1 292 ? -1.130 -9.921 13.988 1.00 90.31 292 GLY A CA 1
ATOM 2246 C C . GLY A 1 292 ? -1.688 -9.002 12.897 1.00 90.31 292 GLY A C 1
ATOM 2247 O O . GLY A 1 292 ? -2.782 -9.260 12.408 1.00 90.31 292 GLY A O 1
ATOM 2248 N N . LYS A 1 293 ? -0.955 -7.957 12.477 1.00 92.12 293 LYS A N 1
ATOM 2249 C CA . LYS A 1 293 ? -1.381 -7.020 11.415 1.00 92.12 293 LYS A CA 1
ATOM 2250 C C . LYS A 1 293 ? -1.835 -7.730 10.131 1.00 92.12 293 LYS A C 1
ATOM 2252 O O . LYS A 1 293 ? -2.902 -7.437 9.598 1.00 92.12 293 LYS A O 1
ATOM 2257 N N . THR A 1 294 ? -1.081 -8.739 9.695 1.00 93.19 294 THR A N 1
ATOM 2258 C CA . THR A 1 294 ? -1.391 -9.504 8.484 1.00 93.19 294 THR A CA 1
ATOM 2259 C C . THR A 1 294 ? -2.647 -10.365 8.669 1.00 93.19 294 THR A C 1
ATOM 2261 O O . THR A 1 294 ? -3.587 -10.285 7.883 1.00 93.19 294 THR A O 1
ATOM 2264 N N . THR A 1 295 ? -2.715 -11.139 9.759 1.00 93.75 295 THR A N 1
ATOM 2265 C CA . THR A 1 295 ? -3.789 -12.118 10.008 1.00 93.75 295 THR A CA 1
ATOM 2266 C C . THR A 1 295 ? -5.115 -11.508 10.462 1.00 93.75 295 THR A C 1
ATOM 2268 O O . THR A 1 295 ? -6.158 -12.144 10.302 1.00 93.75 295 THR A O 1
ATOM 2271 N N . ARG A 1 296 ? -5.084 -10.307 11.050 1.00 93.88 296 ARG A N 1
ATOM 2272 C CA . ARG A 1 296 ? -6.255 -9.622 11.622 1.00 93.88 296 ARG A CA 1
ATOM 2273 C C . ARG A 1 296 ? -6.767 -8.466 10.767 1.00 93.88 296 ARG A C 1
ATOM 2275 O O . ARG A 1 296 ? -7.907 -8.062 10.956 1.00 93.88 296 ARG A O 1
ATOM 2282 N N . PHE A 1 297 ? -5.950 -7.933 9.855 1.00 94.94 297 PHE A N 1
ATOM 2283 C CA . PHE A 1 297 ? -6.323 -6.780 9.034 1.00 94.94 297 PHE A CA 1
ATOM 2284 C C . PHE A 1 297 ? -6.073 -7.008 7.537 1.00 94.94 297 PHE A C 1
ATOM 2286 O O . PHE A 1 297 ? -7.034 -7.019 6.771 1.00 94.94 297 PHE A O 1
ATOM 2293 N N . VAL A 1 298 ? -4.827 -7.264 7.116 1.00 95.81 298 VAL A N 1
ATOM 2294 C CA . VAL A 1 298 ? -4.458 -7.367 5.682 1.00 95.81 298 VAL A CA 1
ATOM 2295 C C . VAL A 1 298 ? -5.271 -8.438 4.952 1.00 95.81 298 VAL A C 1
ATOM 2297 O O . VAL A 1 298 ? -5.902 -8.137 3.944 1.00 95.81 298 VAL A O 1
ATOM 2300 N N . VAL A 1 299 ? -5.323 -9.665 5.483 1.00 96.00 299 VAL A N 1
ATOM 2301 C CA . VAL A 1 299 ? -6.060 -10.787 4.865 1.00 96.00 299 VAL A CA 1
ATOM 2302 C C . VAL A 1 299 ? -7.534 -10.443 4.641 1.00 96.00 299 VAL A C 1
ATOM 2304 O O . VAL A 1 299 ? -8.078 -10.724 3.577 1.00 96.00 299 VAL A O 1
ATOM 2307 N N . GLN A 1 300 ? -8.173 -9.796 5.619 1.00 93.56 300 GLN A N 1
ATOM 2308 C CA . GLN A 1 300 ? -9.583 -9.420 5.515 1.00 93.56 300 GLN A CA 1
ATOM 2309 C C . GLN A 1 300 ? -9.800 -8.300 4.500 1.00 93.56 300 GLN A C 1
ATOM 2311 O O . GLN A 1 300 ? -10.766 -8.362 3.745 1.00 93.56 300 GLN A O 1
ATOM 2316 N N . MET A 1 301 ? -8.916 -7.298 4.468 1.00 94.88 301 MET A N 1
ATOM 2317 C CA . MET A 1 301 ? -8.987 -6.204 3.494 1.00 94.88 301 MET A CA 1
ATOM 2318 C C . MET A 1 301 ? -8.856 -6.729 2.063 1.00 94.88 301 MET A C 1
ATOM 2320 O O . MET A 1 301 ? -9.681 -6.396 1.219 1.00 94.88 301 MET A O 1
ATOM 2324 N N . VAL A 1 302 ? -7.879 -7.608 1.814 1.00 96.88 302 VAL A N 1
ATOM 2325 C CA . VAL A 1 302 ? -7.659 -8.201 0.488 1.00 96.88 302 VAL A CA 1
ATOM 2326 C C . VAL A 1 302 ? -8.842 -9.075 0.083 1.00 96.88 302 VAL A C 1
ATOM 2328 O O . VAL A 1 302 ? -9.427 -8.852 -0.970 1.00 96.88 302 VAL A O 1
ATOM 2331 N N . ALA A 1 303 ? -9.259 -10.025 0.928 1.00 95.50 303 ALA A N 1
ATOM 2332 C CA . ALA A 1 303 ? -10.351 -10.946 0.599 1.00 95.50 303 ALA A CA 1
ATOM 2333 C C . ALA A 1 303 ? -11.681 -10.236 0.298 1.00 95.50 303 ALA A C 1
ATOM 2335 O O . ALA A 1 303 ? -12.479 -10.735 -0.495 1.00 95.50 303 ALA A O 1
ATOM 2336 N N . ARG A 1 304 ? -11.914 -9.074 0.922 1.00 91.88 304 ARG A N 1
ATOM 2337 C CA . ARG A 1 304 ? -13.176 -8.322 0.852 1.00 91.88 304 ARG A CA 1
ATOM 2338 C C . ARG A 1 304 ? -13.130 -7.116 -0.089 1.00 91.88 304 ARG A C 1
ATOM 2340 O O . ARG A 1 304 ? -14.103 -6.364 -0.120 1.00 91.88 304 ARG A O 1
ATOM 2347 N N . ALA A 1 305 ? -12.040 -6.917 -0.830 1.00 94.44 305 ALA A N 1
ATOM 2348 C CA . ALA A 1 305 ? -11.935 -5.829 -1.799 1.00 94.44 305 ALA A CA 1
ATOM 2349 C C . ALA A 1 305 ? -13.078 -5.903 -2.829 1.00 94.44 305 ALA A C 1
ATOM 2351 O O . ALA A 1 305 ? -13.387 -6.974 -3.351 1.00 94.44 305 ALA A O 1
ATOM 2352 N N . ALA A 1 306 ? -13.739 -4.783 -3.114 1.00 91.50 306 ALA A N 1
ATOM 2353 C CA . ALA A 1 306 ? -14.891 -4.782 -4.018 1.00 91.50 306 ALA A CA 1
ATOM 2354 C C . ALA A 1 306 ? -14.472 -4.772 -5.499 1.00 91.50 306 ALA A C 1
ATOM 2356 O O . ALA A 1 306 ? -15.089 -5.458 -6.309 1.00 91.50 306 ALA A O 1
ATOM 2357 N N . GLY A 1 307 ? -13.433 -4.002 -5.836 1.00 94.62 307 GLY A N 1
ATOM 2358 C CA . GLY A 1 307 ? -12.867 -3.905 -7.181 1.00 94.62 307 GLY A CA 1
ATOM 2359 C C . GLY A 1 307 ? -11.515 -4.587 -7.295 1.00 94.62 307 GLY A C 1
ATOM 2360 O O . GLY A 1 307 ? -11.237 -5.571 -6.596 1.00 94.62 307 GLY A O 1
ATOM 2361 N N . ALA A 1 308 ? -10.685 -4.038 -8.178 1.00 97.88 308 ALA A N 1
ATOM 2362 C CA . ALA A 1 308 ? -9.284 -4.387 -8.296 1.00 97.88 308 ALA A CA 1
ATOM 2363 C C . ALA A 1 308 ? -8.570 -4.213 -6.946 1.00 97.88 308 ALA A C 1
ATOM 2365 O O . ALA A 1 308 ? -8.864 -3.293 -6.175 1.00 97.88 308 ALA A O 1
ATOM 2366 N N . CYS A 1 309 ? -7.632 -5.108 -6.642 1.00 98.06 309 CYS A N 1
ATOM 2367 C CA . CYS A 1 309 ? -6.882 -5.057 -5.393 1.00 98.06 309 CYS A CA 1
ATOM 2368 C C . CYS A 1 309 ? -5.391 -5.273 -5.619 1.00 98.06 309 CYS A C 1
ATOM 2370 O O . CYS A 1 309 ? -4.990 -6.244 -6.250 1.00 98.06 309 CYS A O 1
ATOM 2372 N N . VAL A 1 310 ? -4.558 -4.403 -5.064 1.00 97.69 310 VAL A N 1
ATOM 2373 C CA . VAL A 1 310 ? -3.103 -4.563 -5.059 1.00 97.69 310 VAL A CA 1
ATOM 2374 C C . VAL A 1 310 ? -2.667 -4.827 -3.632 1.00 97.69 310 VAL A C 1
ATOM 2376 O O . VAL A 1 310 ? -3.055 -4.093 -2.724 1.00 97.69 310 VAL A O 1
ATOM 2379 N N . THR A 1 311 ? -1.853 -5.856 -3.411 1.00 97.00 311 THR A N 1
ATOM 2380 C CA . THR A 1 311 ? -1.293 -6.112 -2.085 1.00 97.00 311 THR A CA 1
ATOM 2381 C C . THR A 1 311 ? 0.169 -6.505 -2.137 1.00 97.00 311 THR A C 1
ATOM 2383 O O . THR A 1 311 ? 0.576 -7.302 -2.979 1.00 97.00 311 THR A O 1
ATOM 2386 N N . THR A 1 312 ? 0.966 -5.953 -1.226 1.00 93.00 312 THR A N 1
ATOM 2387 C CA . THR A 1 312 ? 2.358 -6.365 -1.033 1.00 93.00 312 THR A CA 1
ATOM 2388 C C . THR A 1 312 ? 2.450 -7.454 0.020 1.00 93.00 312 THR A C 1
ATOM 2390 O O . THR A 1 312 ? 1.748 -7.420 1.030 1.00 93.00 312 THR A O 1
ATOM 2393 N N . SER A 1 313 ? 3.344 -8.419 -0.186 1.00 88.56 313 SER A N 1
ATOM 2394 C CA . SER A 1 313 ? 3.649 -9.408 0.841 1.00 88.56 313 SER A CA 1
ATOM 2395 C C . SER A 1 313 ? 5.093 -9.890 0.786 1.00 88.56 313 SER A C 1
ATOM 2397 O O . SER A 1 313 ? 5.662 -10.118 -0.282 1.00 88.56 313 SER A O 1
ATOM 2399 N N . THR A 1 314 ? 5.666 -10.115 1.973 1.00 86.56 314 THR A N 1
ATOM 2400 C CA . THR A 1 314 ? 6.979 -10.765 2.129 1.00 86.56 314 THR A CA 1
ATOM 2401 C C . THR A 1 314 ? 6.910 -12.279 2.284 1.00 86.56 314 THR A C 1
ATOM 2403 O O . THR A 1 314 ? 7.930 -12.976 2.335 1.00 86.56 314 THR A O 1
ATOM 2406 N N . ARG A 1 315 ? 5.690 -12.807 2.386 1.00 87.00 315 ARG A N 1
ATOM 2407 C CA . ARG A 1 315 ? 5.376 -14.215 2.623 1.00 87.00 315 ARG A CA 1
ATOM 2408 C C . ARG A 1 315 ? 4.193 -14.644 1.764 1.00 87.00 315 ARG A C 1
ATOM 2410 O O . ARG A 1 315 ? 3.396 -13.833 1.316 1.00 87.00 315 ARG A O 1
ATOM 2417 N N . LEU A 1 316 ? 4.054 -15.947 1.553 1.00 88.69 316 LEU A N 1
ATOM 2418 C CA . LEU A 1 316 ? 2.931 -16.494 0.786 1.00 88.69 316 LEU A CA 1
ATOM 2419 C C . LEU A 1 316 ? 1.608 -16.506 1.563 1.00 88.69 316 LEU A C 1
ATOM 2421 O O . LEU A 1 316 ? 0.593 -16.887 1.006 1.00 88.69 316 LEU A O 1
ATOM 2425 N N . ASP A 1 317 ? 1.586 -16.111 2.831 1.00 91.12 317 ASP A N 1
ATOM 2426 C CA . ASP A 1 317 ? 0.421 -16.221 3.711 1.00 91.12 317 ASP A CA 1
ATOM 2427 C C . ASP A 1 317 ? -0.815 -15.470 3.199 1.00 91.12 317 ASP A C 1
ATOM 2429 O O . ASP A 1 317 ? -1.876 -16.082 3.081 1.00 91.12 317 ASP A O 1
ATOM 2433 N N . VAL A 1 318 ? -0.688 -14.187 2.843 1.00 95.12 318 VAL A N 1
ATOM 2434 C CA . VAL A 1 318 ? -1.812 -13.404 2.292 1.00 95.12 318 VAL A CA 1
ATOM 2435 C C . VAL A 1 318 ? -2.322 -14.033 0.997 1.00 95.12 318 VAL A C 1
ATOM 2437 O O . VAL A 1 318 ? -3.529 -14.196 0.829 1.00 95.12 318 VAL A O 1
ATOM 2440 N N . PHE A 1 319 ? -1.406 -14.438 0.113 1.00 95.19 319 PHE A N 1
ATOM 2441 C CA . PHE A 1 319 ? -1.739 -15.094 -1.148 1.00 95.19 319 PHE A CA 1
ATOM 2442 C C . PHE A 1 319 ? -2.490 -16.410 -0.916 1.00 95.19 319 PHE A C 1
ATOM 2444 O O . PHE A 1 319 ? -3.618 -16.553 -1.370 1.00 95.19 319 PHE A O 1
ATOM 2451 N N . LEU A 1 320 ? -1.935 -17.332 -0.126 1.00 95.19 320 LEU A N 1
ATOM 2452 C CA . LEU A 1 320 ? -2.558 -18.626 0.168 1.00 95.19 320 LEU A CA 1
ATOM 2453 C C . LEU A 1 320 ? -3.960 -18.467 0.774 1.00 95.19 320 LEU A C 1
ATOM 2455 O O . LEU A 1 320 ? -4.897 -19.159 0.379 1.00 95.19 320 LEU A O 1
ATOM 2459 N N . LEU A 1 321 ? -4.124 -17.537 1.715 1.00 97.00 321 LEU A N 1
ATOM 2460 C CA . LEU A 1 321 ? -5.399 -17.336 2.405 1.00 97.00 321 LEU A CA 1
ATOM 2461 C C . LEU A 1 321 ? -6.468 -16.677 1.528 1.00 97.00 321 LEU A C 1
ATOM 2463 O O . LEU A 1 321 ? -7.646 -16.823 1.834 1.00 97.00 321 LEU A O 1
ATOM 2467 N N . THR A 1 322 ? -6.095 -15.941 0.476 1.00 97.44 322 THR A N 1
ATOM 2468 C CA . THR A 1 322 ? -7.055 -15.092 -0.253 1.00 97.44 322 THR A CA 1
ATOM 2469 C C . THR A 1 322 ? -7.154 -15.362 -1.751 1.00 97.44 322 THR A C 1
ATOM 2471 O O . THR A 1 322 ? -8.169 -14.994 -2.338 1.00 97.44 322 THR A O 1
ATOM 2474 N N . ALA A 1 323 ? -6.178 -16.027 -2.376 1.00 96.19 323 ALA A N 1
ATOM 2475 C CA . ALA A 1 323 ? -6.125 -16.206 -3.828 1.00 96.19 323 ALA A CA 1
ATOM 2476 C C . ALA A 1 323 ? -7.341 -16.954 -4.378 1.00 96.19 323 ALA A C 1
ATOM 2478 O O . ALA A 1 323 ? -7.910 -16.530 -5.381 1.00 96.19 323 ALA A O 1
ATOM 2479 N N . TRP A 1 324 ? -7.793 -18.020 -3.713 1.00 96.38 324 TRP A N 1
ATOM 2480 C CA . TRP A 1 324 ? -8.981 -18.754 -4.151 1.00 96.38 324 TRP A CA 1
ATOM 2481 C C . TRP A 1 324 ? -10.273 -17.970 -3.907 1.00 96.38 324 TRP A C 1
ATOM 2483 O O . TRP A 1 324 ? -11.165 -17.981 -4.751 1.00 96.38 324 TRP A O 1
ATOM 2493 N N . ILE A 1 325 ? -10.367 -17.243 -2.785 1.00 96.88 325 ILE A N 1
ATOM 2494 C CA . ILE A 1 325 ? -11.520 -16.378 -2.480 1.00 96.88 325 ILE A CA 1
ATOM 2495 C C . ILE A 1 325 ? -11.651 -15.290 -3.549 1.00 96.88 325 ILE A C 1
ATOM 2497 O O . ILE A 1 325 ? -12.726 -15.111 -4.120 1.00 96.88 325 ILE A O 1
ATOM 2501 N N . ARG A 1 326 ? -10.546 -14.605 -3.862 1.00 96.94 326 ARG A N 1
ATOM 2502 C CA . ARG A 1 326 ? -10.471 -13.601 -4.932 1.00 96.94 326 ARG A CA 1
ATOM 2503 C C . ARG A 1 326 ? -10.690 -14.208 -6.310 1.00 96.94 326 ARG A C 1
ATOM 2505 O O . ARG A 1 326 ? -11.397 -13.615 -7.115 1.00 96.94 326 ARG A O 1
ATOM 2512 N N . GLY A 1 327 ? -10.207 -15.432 -6.514 1.00 96.06 327 GLY A N 1
ATOM 2513 C CA . GLY A 1 327 ? -10.430 -16.262 -7.698 1.00 96.06 327 GLY A CA 1
ATOM 2514 C C . GLY A 1 327 ? -11.902 -16.465 -8.073 1.00 96.06 327 GLY A C 1
ATOM 2515 O O . GLY A 1 327 ? -12.202 -16.740 -9.231 1.00 96.06 327 GLY A O 1
ATOM 2516 N N . ARG A 1 328 ? -12.834 -16.316 -7.116 1.00 95.12 328 ARG A N 1
ATOM 2517 C CA . ARG A 1 328 ? -14.284 -16.404 -7.369 1.00 95.12 328 ARG A CA 1
ATOM 2518 C C . ARG A 1 328 ? -14.861 -15.156 -8.046 1.00 95.12 328 ARG A C 1
ATOM 2520 O O . ARG A 1 328 ? -15.940 -15.247 -8.623 1.00 95.12 328 ARG A O 1
ATOM 2527 N N . VAL A 1 329 ? -14.193 -14.005 -7.936 1.00 94.88 329 VAL A N 1
ATOM 2528 C CA . VAL A 1 329 ? -14.676 -12.713 -8.465 1.00 94.88 329 VAL A CA 1
ATOM 2529 C C . VAL A 1 329 ? -13.769 -12.114 -9.536 1.00 94.88 329 VAL A C 1
ATOM 2531 O O . VAL A 1 329 ? -14.255 -11.333 -10.346 1.00 94.88 329 VAL A O 1
ATOM 2534 N N . GLY A 1 330 ? -12.487 -12.472 -9.564 1.00 95.94 330 GLY A N 1
ATOM 2535 C CA . GLY A 1 330 ? -11.496 -12.012 -10.537 1.00 95.94 330 GLY A CA 1
ATOM 2536 C C . GLY A 1 330 ? -10.269 -12.926 -10.547 1.00 95.94 330 GLY A C 1
ATOM 2537 O O . GLY A 1 330 ? -10.228 -13.949 -9.865 1.00 95.94 330 GLY A O 1
ATOM 2538 N N . ARG A 1 331 ? -9.246 -12.583 -11.325 1.00 96.69 331 ARG A N 1
ATOM 2539 C CA . ARG A 1 331 ? -7.987 -13.337 -11.404 1.00 96.69 331 ARG A CA 1
ATOM 2540 C C . ARG A 1 331 ? -7.064 -12.964 -10.244 1.00 96.69 331 ARG A C 1
ATOM 2542 O O . ARG A 1 331 ? -6.857 -11.790 -9.956 1.00 96.69 331 ARG A O 1
ATOM 2549 N N . ALA A 1 332 ? -6.454 -13.962 -9.610 1.00 96.19 332 ALA A N 1
ATOM 2550 C CA . ALA A 1 332 ? -5.384 -13.763 -8.632 1.00 96.19 332 ALA A CA 1
ATOM 2551 C C . ALA A 1 332 ? -4.032 -13.701 -9.362 1.00 96.19 332 ALA A C 1
ATOM 2553 O O . ALA A 1 332 ? -3.393 -14.729 -9.577 1.00 96.19 332 ALA A O 1
ATOM 2554 N N . LEU A 1 333 ? -3.630 -12.509 -9.793 1.00 96.50 333 LEU A N 1
ATOM 2555 C CA . LEU A 1 333 ? -2.390 -12.243 -10.519 1.00 96.50 333 LEU A CA 1
ATOM 2556 C C . LEU A 1 333 ? -1.205 -12.174 -9.550 1.00 96.50 333 LEU A C 1
ATOM 2558 O O . LEU A 1 333 ? -1.297 -11.558 -8.491 1.00 96.50 333 LEU A O 1
ATOM 2562 N N . THR A 1 334 ? -0.063 -12.752 -9.913 1.00 94.25 334 THR A N 1
ATOM 2563 C CA . THR A 1 334 ? 1.157 -12.665 -9.091 1.00 94.25 334 THR A CA 1
ATOM 2564 C C . THR A 1 334 ? 2.278 -11.981 -9.857 1.00 94.25 334 THR A C 1
ATOM 2566 O O . THR A 1 334 ? 2.640 -12.445 -10.941 1.00 94.25 334 THR A O 1
ATOM 2569 N N . PHE A 1 335 ? 2.878 -10.957 -9.255 1.00 93.19 335 PHE A N 1
ATOM 2570 C CA . PHE A 1 335 ? 4.109 -10.330 -9.727 1.00 93.19 335 PHE A CA 1
ATOM 2571 C C . PHE A 1 335 ? 5.165 -10.454 -8.627 1.00 93.19 335 PHE A C 1
ATOM 2573 O O . PHE A 1 335 ? 5.034 -9.899 -7.538 1.00 93.19 335 PHE A O 1
ATOM 2580 N N . GLY A 1 336 ? 6.187 -11.266 -8.880 1.00 87.94 336 GLY A N 1
ATOM 2581 C CA . GLY A 1 336 ? 7.125 -11.704 -7.850 1.00 87.94 336 GLY A CA 1
ATOM 2582 C C . GLY A 1 336 ? 8.447 -12.161 -8.443 1.00 87.94 336 GLY A C 1
ATOM 2583 O O . GLY A 1 336 ? 8.679 -13.375 -8.491 1.00 87.94 336 GLY A O 1
ATOM 2584 N N . PRO A 1 337 ? 9.297 -11.231 -8.913 1.00 81.00 337 PRO A N 1
ATOM 2585 C CA . PRO A 1 337 ? 10.535 -11.566 -9.618 1.00 81.00 337 PRO A CA 1
ATOM 2586 C C . PRO A 1 337 ? 11.434 -12.514 -8.811 1.00 81.00 337 PRO A C 1
ATOM 2588 O O . PRO A 1 337 ? 11.916 -13.523 -9.314 1.00 81.00 337 PRO A O 1
ATOM 2591 N N . GLU A 1 338 ? 11.551 -12.290 -7.501 1.00 80.69 338 GLU A N 1
ATOM 2592 C CA . GLU A 1 338 ? 12.409 -13.092 -6.615 1.00 80.69 338 GLU A CA 1
ATOM 2593 C C . GLU A 1 338 ? 11.839 -14.484 -6.263 1.00 80.69 338 GLU A C 1
ATOM 2595 O O . GLU A 1 338 ? 12.502 -15.279 -5.584 1.00 80.69 338 GLU A O 1
ATOM 2600 N N . TYR A 1 339 ? 10.612 -14.786 -6.701 1.00 72.94 339 TYR A N 1
ATOM 2601 C CA . TYR A 1 339 ? 9.884 -16.037 -6.446 1.00 72.94 339 TYR A CA 1
ATOM 2602 C C . TYR A 1 339 ? 9.733 -16.888 -7.720 1.00 72.94 339 TYR A C 1
ATOM 2604 O O . TYR A 1 339 ? 8.808 -17.700 -7.829 1.00 72.94 339 TYR A O 1
ATOM 2612 N N . ARG A 1 340 ? 10.626 -16.721 -8.710 1.00 64.62 340 ARG A N 1
ATOM 2613 C CA . ARG A 1 340 ? 10.593 -17.433 -10.004 1.00 64.62 340 ARG A CA 1
ATOM 2614 C C . ARG A 1 340 ? 10.415 -18.948 -9.876 1.00 64.62 340 ARG A C 1
ATOM 2616 O O . ARG A 1 340 ? 9.554 -19.510 -10.538 1.00 64.62 340 ARG A O 1
ATOM 2623 N N . THR A 1 341 ? 11.143 -19.590 -8.968 1.00 57.69 341 THR A N 1
ATOM 2624 C CA . THR A 1 341 ? 11.082 -21.046 -8.743 1.00 57.69 341 THR A CA 1
ATOM 2625 C C . THR A 1 341 ? 10.028 -21.484 -7.724 1.00 57.69 341 THR A C 1
ATOM 2627 O O . THR A 1 341 ? 9.752 -22.671 -7.606 1.00 57.69 341 THR A O 1
ATOM 2630 N N . LEU A 1 342 ? 9.433 -20.546 -6.979 1.00 58.03 342 LEU A N 1
ATOM 2631 C CA . LEU A 1 342 ? 8.596 -20.837 -5.807 1.00 58.03 342 LEU A CA 1
ATOM 2632 C C . LEU A 1 342 ? 7.086 -20.752 -6.073 1.00 58.03 342 LEU A C 1
ATOM 2634 O O . LEU A 1 342 ? 6.303 -21.077 -5.185 1.00 58.03 342 LEU A O 1
ATOM 2638 N N . LEU A 1 343 ? 6.668 -20.293 -7.257 1.00 67.38 343 LEU A N 1
ATOM 2639 C CA . LEU A 1 343 ? 5.253 -20.104 -7.593 1.00 67.38 343 LEU A CA 1
ATOM 2640 C C . LEU A 1 343 ? 4.943 -20.615 -9.010 1.00 67.38 343 LEU A C 1
ATOM 2642 O O . LEU A 1 343 ? 4.915 -19.806 -9.942 1.00 67.38 343 LEU A O 1
ATOM 2646 N N . PRO A 1 344 ? 4.699 -21.920 -9.221 1.00 75.81 344 PRO A N 1
ATOM 2647 C CA . PRO A 1 344 ? 4.152 -22.446 -10.478 1.00 75.81 344 PRO A CA 1
ATOM 2648 C C . PRO A 1 344 ? 2.669 -22.055 -10.648 1.00 75.81 344 PRO A C 1
ATOM 2650 O O . PRO A 1 344 ? 1.802 -22.881 -10.900 1.00 75.81 344 PRO A O 1
ATOM 2653 N N . TRP A 1 345 ? 2.360 -20.773 -10.462 1.00 87.81 345 TRP A N 1
ATOM 2654 C CA . TRP A 1 345 ? 1.013 -20.233 -10.518 1.00 87.81 345 TRP A CA 1
ATOM 2655 C C . TRP A 1 345 ? 0.667 -19.806 -11.944 1.00 87.81 345 TRP A C 1
ATOM 2657 O O . TRP A 1 345 ? 1.414 -19.055 -12.573 1.00 87.81 345 TRP A O 1
ATOM 2667 N N . LYS A 1 346 ? -0.492 -20.252 -12.439 1.00 88.38 346 LYS A N 1
ATOM 2668 C CA . LYS A 1 346 ? -0.928 -20.033 -13.830 1.00 88.38 346 LYS A CA 1
ATOM 2669 C C . LYS A 1 346 ? -1.113 -18.560 -14.210 1.00 88.38 346 LYS A C 1
ATOM 2671 O O . LYS A 1 346 ? -0.965 -18.215 -15.373 1.00 88.38 346 LYS A O 1
ATOM 2676 N N . TRP A 1 347 ? -1.398 -17.691 -13.238 1.00 91.94 347 TRP A N 1
ATOM 2677 C CA . TRP A 1 347 ? -1.609 -16.252 -13.446 1.00 91.94 347 TRP A CA 1
ATOM 2678 C C . TRP A 1 347 ? -0.396 -15.410 -13.036 1.00 91.94 347 TRP A C 1
ATOM 2680 O O . TRP A 1 347 ? -0.526 -14.338 -12.439 1.00 91.94 347 TRP A O 1
ATOM 2690 N N . ARG A 1 348 ? 0.809 -15.906 -13.320 1.00 91.12 348 ARG A N 1
ATOM 2691 C CA . ARG A 1 348 ? 2.036 -15.123 -13.169 1.00 91.12 348 ARG A CA 1
ATOM 2692 C C . ARG A 1 348 ? 2.125 -14.092 -14.289 1.00 91.12 348 ARG A C 1
ATOM 2694 O O . ARG A 1 348 ? 2.174 -14.465 -15.458 1.00 91.12 348 ARG A O 1
ATOM 2701 N N . VAL A 1 349 ? 2.178 -12.818 -13.917 1.00 94.19 349 VAL A N 1
ATOM 2702 C CA . VAL A 1 349 ? 2.224 -11.702 -14.865 1.00 94.19 349 VAL A CA 1
ATOM 2703 C C . VAL A 1 349 ? 3.612 -11.076 -14.934 1.00 94.19 349 VAL A C 1
ATOM 2705 O O . VAL A 1 349 ? 4.385 -11.145 -13.977 1.00 94.19 349 VAL A O 1
ATOM 2708 N N . HIS A 1 350 ? 3.899 -10.461 -16.074 1.00 94.19 350 HIS A N 1
ATOM 2709 C CA . HIS A 1 350 ? 5.081 -9.647 -16.343 1.00 94.19 350 HIS A CA 1
ATOM 2710 C C . HIS A 1 350 ? 4.620 -8.238 -16.717 1.00 94.19 350 HIS A C 1
ATOM 2712 O O . HIS A 1 350 ? 3.484 -8.055 -17.161 1.00 94.19 350 HIS A O 1
ATOM 2718 N N . TRP A 1 351 ? 5.477 -7.242 -16.529 1.00 95.75 351 TRP A N 1
ATOM 2719 C CA . TRP A 1 351 ? 5.131 -5.850 -16.802 1.00 95.75 351 TRP A CA 1
ATOM 2720 C C . TRP A 1 351 ? 6.246 -5.167 -17.575 1.00 95.75 351 TRP A C 1
ATOM 2722 O O . TRP A 1 351 ? 7.341 -5.025 -17.057 1.00 95.75 351 TRP A O 1
ATOM 2732 N N . ASP A 1 352 ? 5.976 -4.720 -18.796 1.00 95.25 352 ASP A N 1
ATOM 2733 C CA . ASP A 1 352 ? 6.960 -3.952 -19.551 1.00 95.25 352 ASP A CA 1
ATOM 2734 C C . ASP A 1 352 ? 7.104 -2.555 -18.931 1.00 95.25 352 ASP A C 1
ATOM 2736 O O . ASP A 1 352 ? 6.238 -1.690 -19.070 1.00 95.25 352 ASP A O 1
ATOM 2740 N N . ILE A 1 353 ? 8.217 -2.347 -18.228 1.00 95.06 353 ILE A N 1
ATOM 2741 C CA . ILE A 1 353 ? 8.511 -1.094 -17.525 1.00 95.06 353 ILE A CA 1
ATOM 2742 C C . ILE A 1 353 ? 8.865 0.059 -18.476 1.00 95.06 353 ILE A C 1
ATOM 2744 O O . ILE A 1 353 ? 8.878 1.219 -18.057 1.00 95.06 353 ILE A O 1
ATOM 2748 N N . VAL A 1 354 ? 9.145 -0.225 -19.752 1.00 96.19 354 VAL A N 1
ATOM 2749 C CA . VAL A 1 354 ? 9.417 0.784 -20.787 1.00 96.19 354 VAL A CA 1
ATOM 2750 C C . VAL A 1 354 ? 8.134 1.165 -21.528 1.00 96.19 354 VAL A C 1
ATOM 2752 O O . VAL A 1 354 ? 7.975 2.328 -21.890 1.00 96.19 354 VAL A O 1
ATOM 2755 N N . ALA A 1 355 ? 7.180 0.244 -21.682 1.00 94.38 355 ALA A N 1
ATOM 2756 C CA . ALA A 1 355 ? 5.921 0.503 -22.384 1.00 94.38 355 ALA A CA 1
ATOM 2757 C C . ALA A 1 355 ? 5.138 1.689 -21.786 1.00 94.38 355 ALA A C 1
ATOM 2759 O O . ALA A 1 355 ? 4.799 1.680 -20.601 1.00 94.38 355 ALA A O 1
ATOM 2760 N N . GLY A 1 356 ? 4.827 2.710 -22.588 1.00 94.75 356 GLY A N 1
ATOM 2761 C CA . GLY A 1 356 ? 4.161 3.943 -22.147 1.00 94.75 356 GLY A CA 1
ATOM 2762 C C . GLY A 1 356 ? 5.117 5.114 -21.881 1.00 94.75 356 GLY A C 1
ATOM 2763 O O . GLY A 1 356 ? 4.667 6.262 -21.812 1.00 94.75 356 GLY A O 1
ATOM 2764 N N . CYS A 1 357 ? 6.430 4.866 -21.777 1.00 97.56 357 CYS A N 1
ATOM 2765 C CA . CYS A 1 357 ? 7.447 5.909 -21.597 1.00 97.56 357 CYS A CA 1
ATOM 2766 C C . CYS A 1 357 ? 7.676 6.766 -22.855 1.00 97.56 357 CYS A C 1
ATOM 2768 O O . CYS A 1 357 ? 8.457 7.716 -22.807 1.00 97.56 357 CYS A O 1
ATOM 2770 N N . GLU A 1 358 ? 6.974 6.511 -23.963 1.00 96.88 358 GLU A N 1
ATOM 2771 C CA . GLU A 1 358 ? 6.867 7.444 -25.091 1.00 96.88 358 GLU A CA 1
ATOM 2772 C C . GLU A 1 358 ? 6.258 8.776 -24.628 1.00 96.88 358 GLU A C 1
ATOM 2774 O O . GLU A 1 358 ? 6.562 9.831 -25.182 1.00 96.88 358 GLU A O 1
ATOM 2779 N N . LYS A 1 359 ? 5.434 8.752 -23.570 1.00 97.00 359 LYS A N 1
ATOM 2780 C CA . LYS A 1 359 ? 4.957 9.951 -22.879 1.00 97.00 359 LYS A CA 1
ATOM 2781 C C . LYS A 1 359 ? 6.008 10.407 -21.853 1.00 97.00 359 LYS A C 1
ATOM 2783 O O . LYS A 1 359 ? 6.277 9.671 -20.902 1.00 97.00 359 LYS A O 1
ATOM 2788 N N . PRO A 1 360 ? 6.538 11.644 -21.948 1.00 96.12 360 PRO A N 1
ATOM 2789 C CA . PRO A 1 360 ? 7.546 12.137 -21.007 1.00 96.12 360 PRO A CA 1
ATOM 2790 C C . PRO A 1 360 ? 7.114 12.079 -19.532 1.00 96.12 360 PRO A C 1
ATOM 2792 O O . PRO A 1 360 ? 7.919 11.743 -18.672 1.00 96.12 360 PRO A O 1
ATOM 2795 N N . ALA A 1 361 ? 5.842 12.355 -19.228 1.00 95.31 361 ALA A N 1
ATOM 2796 C CA . ALA A 1 361 ? 5.334 12.292 -17.854 1.00 95.31 361 ALA A CA 1
ATOM 2797 C C . ALA A 1 361 ? 5.450 10.880 -17.245 1.00 95.31 361 ALA A C 1
ATOM 2799 O O . ALA A 1 361 ? 5.915 10.744 -16.119 1.00 95.31 361 ALA A O 1
ATOM 2800 N N . VAL A 1 362 ? 5.134 9.836 -18.021 1.00 96.31 362 VAL A N 1
ATOM 2801 C CA . VAL A 1 362 ? 5.230 8.430 -17.585 1.00 96.31 362 VAL A CA 1
ATOM 2802 C C . VAL A 1 362 ? 6.688 8.025 -17.361 1.00 96.31 362 VAL A C 1
ATOM 2804 O O . VAL A 1 362 ? 7.013 7.381 -16.365 1.00 96.31 362 VAL A O 1
ATOM 2807 N N . ALA A 1 363 ? 7.591 8.442 -18.257 1.00 97.25 363 ALA A N 1
ATOM 2808 C CA . ALA A 1 363 ? 9.021 8.179 -18.104 1.00 97.25 363 ALA A CA 1
ATOM 2809 C C . ALA A 1 363 ? 9.609 8.857 -16.853 1.00 97.25 363 ALA A C 1
ATOM 2811 O O . ALA A 1 363 ? 10.428 8.253 -16.161 1.00 97.25 363 ALA A O 1
ATOM 2812 N N . MET A 1 364 ? 9.187 10.093 -16.555 1.00 95.50 364 MET A N 1
ATOM 2813 C CA . MET A 1 364 ? 9.567 10.807 -15.329 1.00 95.50 364 MET A CA 1
ATOM 2814 C C . MET A 1 364 ? 9.066 10.088 -14.082 1.00 95.50 364 MET A C 1
ATOM 2816 O O . MET A 1 364 ? 9.871 9.746 -13.223 1.00 95.50 364 MET A O 1
ATOM 2820 N N . GLU A 1 365 ? 7.766 9.805 -14.019 1.00 95.06 365 GLU A N 1
ATOM 2821 C CA . GLU A 1 365 ? 7.130 9.152 -12.875 1.00 95.06 365 GLU A CA 1
ATOM 2822 C C . GLU A 1 365 ? 7.809 7.820 -12.530 1.00 95.06 365 GLU A C 1
ATOM 2824 O O . GLU A 1 365 ? 8.189 7.588 -11.381 1.00 95.06 365 GLU A O 1
ATOM 2829 N N . ARG A 1 366 ? 8.043 6.959 -13.530 1.00 95.38 366 ARG A N 1
ATOM 2830 C CA . ARG A 1 366 ? 8.701 5.662 -13.313 1.00 95.38 366 ARG A CA 1
ATOM 2831 C C . ARG A 1 366 ? 10.150 5.811 -12.871 1.00 95.38 366 ARG A C 1
ATOM 2833 O O . ARG A 1 366 ? 10.589 5.086 -11.978 1.00 95.38 366 ARG A O 1
ATOM 2840 N N . ALA A 1 367 ? 10.899 6.736 -13.469 1.00 94.31 367 ALA A N 1
ATOM 2841 C CA . ALA A 1 367 ? 12.281 6.982 -13.075 1.00 94.31 367 ALA A CA 1
ATOM 2842 C C . ALA A 1 367 ? 12.376 7.517 -11.637 1.00 94.31 367 ALA A C 1
ATOM 2844 O O . ALA A 1 367 ? 13.199 7.029 -10.856 1.00 94.31 367 ALA A O 1
ATOM 2845 N N . ASP A 1 368 ? 11.488 8.443 -11.264 1.00 92.44 368 ASP A N 1
ATOM 2846 C CA . ASP A 1 368 ? 11.387 8.984 -9.910 1.00 92.44 368 ASP A CA 1
ATOM 2847 C C . ASP A 1 368 ? 11.006 7.891 -8.910 1.00 92.44 368 ASP A C 1
ATOM 2849 O O . ASP A 1 368 ? 11.621 7.788 -7.844 1.00 92.44 368 ASP A O 1
ATOM 2853 N N . ALA A 1 369 ? 10.051 7.027 -9.259 1.00 92.56 369 ALA A N 1
ATOM 2854 C CA . ALA A 1 369 ? 9.651 5.887 -8.444 1.00 92.56 369 ALA A CA 1
ATOM 2855 C C . ALA A 1 369 ? 10.836 4.945 -8.165 1.00 92.56 369 ALA A C 1
ATOM 2857 O O . ALA A 1 369 ? 11.105 4.610 -7.007 1.00 92.56 369 ALA A O 1
ATOM 2858 N N . ILE A 1 370 ? 11.600 4.578 -9.201 1.00 91.50 370 ILE A N 1
ATOM 2859 C CA . ILE A 1 370 ? 12.786 3.713 -9.088 1.00 91.50 370 ILE A CA 1
ATOM 2860 C C . ILE A 1 370 ? 13.873 4.384 -8.237 1.00 91.50 370 ILE A C 1
ATOM 2862 O O . ILE A 1 370 ? 14.407 3.766 -7.311 1.00 91.50 370 ILE A O 1
ATOM 2866 N N . ALA A 1 371 ? 14.194 5.651 -8.513 1.00 88.69 371 ALA A N 1
ATOM 2867 C CA . ALA A 1 371 ? 15.240 6.386 -7.804 1.00 88.69 371 ALA A CA 1
ATOM 2868 C C . ALA A 1 371 ? 14.913 6.580 -6.320 1.00 88.69 371 ALA A C 1
ATOM 2870 O O . ALA A 1 371 ? 15.774 6.398 -5.450 1.00 88.69 371 ALA A O 1
ATOM 2871 N N . ASN A 1 372 ? 13.656 6.890 -6.006 1.00 84.75 372 ASN A N 1
ATOM 2872 C CA . ASN A 1 372 ? 13.224 7.066 -4.630 1.00 84.75 372 ASN A CA 1
ATOM 2873 C C . ASN A 1 372 ? 13.115 5.742 -3.881 1.00 84.75 372 ASN A C 1
ATOM 2875 O O . ASN A 1 372 ? 13.431 5.714 -2.687 1.00 84.75 372 ASN A O 1
ATOM 2879 N N . ALA A 1 373 ? 12.743 4.646 -4.553 1.00 84.06 373 ALA A N 1
ATOM 2880 C CA . ALA A 1 373 ? 12.667 3.304 -3.977 1.00 84.06 373 ALA A CA 1
ATOM 2881 C C . ALA A 1 373 ? 14.004 2.811 -3.395 1.00 84.06 373 ALA A C 1
ATOM 2883 O O . ALA A 1 373 ? 14.022 2.025 -2.446 1.00 84.06 373 ALA A O 1
ATOM 2884 N N . MET A 1 374 ? 15.129 3.313 -3.908 1.00 75.94 374 MET A N 1
ATOM 2885 C CA . MET A 1 374 ? 16.448 2.854 -3.497 1.00 75.94 374 MET A CA 1
ATOM 2886 C C . MET A 1 374 ? 16.839 3.320 -2.082 1.00 75.94 374 MET A C 1
ATOM 2888 O O . MET A 1 374 ? 16.670 4.495 -1.723 1.00 75.94 374 MET A O 1
ATOM 2892 N N . PRO A 1 375 ? 17.402 2.422 -1.251 1.00 62.59 375 PRO A N 1
ATOM 2893 C CA . PRO A 1 375 ? 17.996 2.781 0.027 1.00 62.59 375 PRO A CA 1
ATOM 2894 C C . PRO A 1 375 ? 19.394 3.363 -0.217 1.00 62.59 375 PRO A C 1
ATOM 2896 O O . PRO A 1 375 ? 20.403 2.672 -0.094 1.00 62.59 375 PRO A O 1
ATOM 2899 N N . LEU A 1 376 ? 19.471 4.638 -0.599 1.00 59.81 376 LEU A N 1
ATOM 2900 C CA . LEU A 1 376 ? 20.747 5.353 -0.612 1.00 59.81 376 LEU A CA 1
ATOM 2901 C C . LEU A 1 376 ? 21.132 5.681 0.834 1.00 59.81 376 LEU A C 1
ATOM 2903 O O . LEU A 1 376 ? 20.517 6.526 1.480 1.00 59.81 376 LEU A O 1
ATOM 2907 N N . SER A 1 377 ? 22.119 4.959 1.360 1.00 45.38 377 SER A N 1
ATOM 2908 C CA . SER A 1 377 ? 22.672 5.179 2.696 1.00 45.38 377 SER A CA 1
ATOM 2909 C C . SER A 1 377 ? 23.318 6.565 2.780 1.00 45.38 377 SER A C 1
ATOM 2911 O O . SER A 1 377 ? 24.343 6.800 2.145 1.00 45.38 377 SER A O 1
ATOM 2913 N N . GLY A 1 378 ? 22.751 7.475 3.575 1.00 48.62 378 GLY A N 1
ATOM 2914 C CA . GLY A 1 378 ? 23.375 8.762 3.889 1.00 48.62 378 GLY A CA 1
ATOM 2915 C C . GLY A 1 378 ? 22.364 9.871 4.167 1.00 48.62 378 GLY A C 1
ATOM 2916 O O . GLY A 1 378 ? 21.729 10.385 3.250 1.00 48.62 378 GLY A O 1
ATOM 2917 N N . ASP A 1 379 ? 22.285 10.290 5.429 1.00 46.59 379 ASP A N 1
ATOM 2918 C CA . ASP A 1 379 ? 21.414 11.358 5.954 1.00 46.59 379 ASP A CA 1
ATOM 2919 C C . ASP A 1 379 ? 21.919 12.775 5.591 1.00 46.59 379 ASP A C 1
ATOM 2921 O O . ASP A 1 379 ? 21.841 13.729 6.363 1.00 46.59 379 ASP A O 1
ATOM 2925 N N . SER A 1 380 ? 22.532 12.917 4.413 1.00 54.31 380 SER A N 1
ATOM 2926 C CA . SER A 1 380 ? 23.121 14.174 3.950 1.00 54.31 380 SER A CA 1
ATOM 2927 C C . SER A 1 380 ? 22.268 14.795 2.851 1.00 54.31 380 SER A C 1
ATOM 2929 O O . SER A 1 380 ? 21.701 14.079 2.030 1.00 54.31 380 SER A O 1
ATOM 2931 N N . LYS A 1 381 ? 22.255 16.131 2.766 1.00 56.22 381 LYS A N 1
ATOM 2932 C CA . LYS A 1 381 ? 21.634 16.894 1.664 1.00 56.22 381 LYS A CA 1
ATOM 2933 C C . LYS A 1 381 ? 22.050 16.397 0.267 1.00 56.22 381 LYS A C 1
ATOM 2935 O O . LYS A 1 381 ? 21.308 16.580 -0.690 1.00 56.22 381 LYS A O 1
ATOM 2940 N N . ASN A 1 382 ? 23.197 15.725 0.159 1.00 59.44 382 ASN A N 1
ATOM 2941 C CA . ASN A 1 382 ? 23.699 15.184 -1.098 1.00 59.44 382 ASN A CA 1
ATOM 2942 C C . ASN A 1 382 ? 22.901 13.963 -1.590 1.00 59.44 382 ASN A C 1
ATOM 2944 O O . ASN A 1 382 ? 22.826 13.754 -2.795 1.00 59.44 382 ASN A O 1
ATOM 2948 N N . SER A 1 383 ? 22.260 13.177 -0.713 1.00 66.19 383 SER A N 1
ATOM 2949 C CA . SER A 1 383 ? 21.512 11.981 -1.142 1.00 66.19 383 SER A CA 1
ATOM 2950 C C . SER A 1 383 ? 20.269 12.318 -1.973 1.00 66.19 383 SER A C 1
ATOM 2952 O O . SER A 1 383 ? 19.943 11.570 -2.894 1.00 66.19 383 SER A O 1
ATOM 2954 N N . GLY A 1 384 ? 19.623 13.461 -1.710 1.00 73.88 384 GLY A N 1
ATOM 2955 C CA . GLY A 1 384 ? 18.523 13.984 -2.528 1.00 73.88 384 GLY A CA 1
ATOM 2956 C C . GLY A 1 384 ? 18.977 14.377 -3.935 1.00 73.88 384 GLY A C 1
ATOM 2957 O O . GLY A 1 384 ? 18.402 13.910 -4.914 1.00 73.88 384 GLY A O 1
ATOM 2958 N N . PHE A 1 385 ? 20.077 15.131 -4.036 1.00 74.69 385 PHE A N 1
ATOM 2959 C CA . PHE A 1 385 ? 20.666 15.529 -5.321 1.00 74.69 385 PHE A CA 1
ATOM 2960 C C . PHE A 1 385 ? 21.066 14.319 -6.184 1.00 74.69 385 PHE A C 1
ATOM 2962 O O . PHE A 1 385 ? 20.833 14.299 -7.394 1.00 74.69 385 PHE A O 1
ATOM 2969 N N . PHE A 1 386 ? 21.625 13.275 -5.564 1.00 76.56 386 PHE A N 1
ATOM 2970 C CA . PHE A 1 386 ? 21.979 12.042 -6.270 1.00 76.56 386 PHE A CA 1
ATOM 2971 C C . PHE A 1 386 ? 20.749 11.291 -6.801 1.00 76.56 386 PHE A C 1
ATOM 2973 O O . PHE A 1 386 ? 20.777 10.823 -7.938 1.00 76.56 386 PHE A O 1
ATOM 2980 N N . LYS A 1 387 ? 19.658 11.206 -6.024 1.00 80.81 387 LYS A N 1
ATOM 2981 C CA . LYS A 1 387 ? 18.394 10.603 -6.487 1.00 80.81 387 LYS A CA 1
ATOM 2982 C C . LYS A 1 387 ? 17.813 11.348 -7.680 1.00 80.81 387 LYS A C 1
ATOM 2984 O O . LYS A 1 387 ? 17.462 10.713 -8.669 1.00 80.81 387 LYS A O 1
ATOM 2989 N N . GLU A 1 388 ? 17.752 12.674 -7.595 1.00 84.88 388 GLU A N 1
ATOM 2990 C CA . GLU A 1 388 ? 17.216 13.529 -8.656 1.00 84.88 388 GLU A CA 1
ATOM 2991 C C . GLU A 1 388 ? 18.026 13.384 -9.949 1.00 84.88 388 GLU A C 1
ATOM 2993 O O . GLU A 1 388 ? 17.471 13.167 -11.025 1.00 84.88 388 GLU A O 1
ATOM 2998 N N . SER A 1 389 ? 19.354 13.392 -9.839 1.00 84.06 389 SER A N 1
ATOM 2999 C CA . SER A 1 389 ? 20.233 13.251 -11.001 1.00 84.06 389 SER A CA 1
ATOM 3000 C C . SER A 1 389 ? 20.147 11.850 -11.629 1.00 84.06 389 SER A C 1
ATOM 3002 O O . SER A 1 389 ? 20.147 11.712 -12.854 1.00 84.06 389 SER A O 1
ATOM 3004 N N . ALA A 1 390 ? 20.038 10.797 -10.810 1.00 86.06 390 ALA A N 1
ATOM 3005 C CA . ALA A 1 390 ? 19.843 9.430 -11.293 1.00 86.06 390 ALA A CA 1
ATOM 3006 C C . ALA A 1 390 ? 18.485 9.254 -11.987 1.00 86.06 390 ALA A C 1
ATOM 3008 O O . ALA A 1 390 ? 18.427 8.648 -13.058 1.00 86.06 390 ALA A O 1
ATOM 3009 N N . SER A 1 391 ? 17.420 9.824 -11.413 1.00 90.94 391 SER A N 1
ATOM 3010 C CA . SER A 1 391 ? 16.097 9.861 -12.039 1.00 90.94 391 SER A CA 1
ATOM 3011 C C . SER A 1 391 ? 16.142 10.581 -13.386 1.00 90.94 391 SER A C 1
ATOM 3013 O O . SER A 1 391 ? 15.660 10.051 -14.386 1.00 90.94 391 SER A O 1
ATOM 3015 N N . LEU A 1 392 ? 16.811 11.739 -13.457 1.00 91.94 392 LEU A N 1
ATOM 3016 C CA . LEU A 1 392 ? 16.943 12.519 -14.685 1.00 91.94 392 LEU A CA 1
ATOM 3017 C C . LEU A 1 392 ? 17.594 11.722 -15.817 1.00 91.94 392 LEU A C 1
ATOM 3019 O O . LEU A 1 392 ? 17.115 11.786 -16.949 1.00 91.94 392 LEU A O 1
ATOM 3023 N N . ILE A 1 393 ? 18.667 10.979 -15.543 1.00 92.88 393 ILE A N 1
ATOM 3024 C CA . ILE A 1 393 ? 19.290 10.127 -16.563 1.00 92.88 393 ILE A CA 1
ATOM 3025 C C . ILE A 1 393 ? 18.348 8.980 -16.932 1.00 92.88 393 ILE A C 1
ATOM 3027 O O . ILE A 1 393 ? 18.090 8.763 -18.116 1.00 92.88 393 ILE A O 1
ATOM 3031 N N . LEU A 1 394 ? 17.791 8.285 -15.939 1.00 94.12 394 LEU A N 1
ATOM 3032 C CA . LEU A 1 394 ? 16.929 7.127 -16.156 1.00 94.12 394 LEU A CA 1
ATOM 3033 C C . LEU A 1 394 ? 15.680 7.473 -16.987 1.00 94.12 394 LEU A C 1
ATOM 3035 O O . LEU A 1 394 ? 15.408 6.770 -17.959 1.00 94.12 394 LEU A O 1
ATOM 3039 N N . ARG A 1 395 ? 14.977 8.585 -16.708 1.00 95.56 395 ARG A N 1
ATOM 3040 C CA . ARG A 1 395 ? 13.812 9.024 -17.511 1.00 95.56 395 ARG A CA 1
ATOM 3041 C C . ARG A 1 395 ? 14.179 9.241 -18.978 1.00 95.56 395 ARG A C 1
ATOM 3043 O O . ARG A 1 395 ? 13.396 8.907 -19.863 1.00 95.56 395 ARG A O 1
ATOM 3050 N N . CYS A 1 396 ? 15.376 9.774 -19.243 1.00 96.62 396 CYS A N 1
ATOM 3051 C CA . CYS A 1 396 ? 15.847 10.041 -20.598 1.00 96.62 396 CYS A CA 1
ATOM 3052 C C . CYS A 1 396 ? 16.106 8.727 -21.335 1.00 96.62 396 CYS A C 1
ATOM 3054 O O . CYS A 1 396 ? 15.677 8.572 -22.477 1.00 96.62 396 CYS A O 1
ATOM 3056 N N . MET A 1 397 ? 16.758 7.771 -20.666 1.00 96.25 397 MET A N 1
ATOM 3057 C CA . MET A 1 397 ? 17.037 6.453 -21.235 1.00 96.25 397 MET A CA 1
ATOM 3058 C C . MET A 1 397 ? 15.752 5.651 -21.478 1.00 96.25 397 MET A C 1
ATOM 3060 O O . MET A 1 397 ? 15.597 5.071 -22.548 1.00 96.25 397 MET A O 1
ATOM 3064 N N . MET A 1 398 ? 14.804 5.660 -20.536 1.00 97.06 398 MET A N 1
ATOM 3065 C CA . MET A 1 398 ? 13.517 4.967 -20.684 1.00 97.06 398 MET A CA 1
ATOM 3066 C C . MET A 1 398 ? 12.664 5.567 -21.807 1.00 97.06 398 MET A C 1
ATOM 3068 O O . MET A 1 398 ? 12.088 4.824 -22.596 1.00 97.06 398 MET A O 1
ATOM 3072 N N . HIS A 1 399 ? 12.618 6.898 -21.918 1.00 97.94 399 HIS A N 1
ATOM 3073 C CA . HIS A 1 399 ? 11.914 7.575 -23.008 1.00 97.94 399 HIS A CA 1
ATOM 3074 C C . HIS A 1 399 ? 12.545 7.267 -24.370 1.00 97.94 399 HIS A C 1
ATOM 3076 O O . HIS A 1 399 ? 11.836 6.952 -25.322 1.00 97.94 399 HIS A O 1
ATOM 3082 N N . ALA A 1 400 ? 13.879 7.277 -24.457 1.00 97.56 400 ALA A N 1
ATOM 3083 C CA . ALA A 1 400 ? 14.581 6.879 -25.672 1.00 97.56 400 ALA A CA 1
ATOM 3084 C C . ALA A 1 400 ? 14.310 5.409 -26.044 1.00 97.56 400 ALA A C 1
ATOM 3086 O O . ALA A 1 400 ? 14.063 5.109 -27.210 1.00 97.56 400 ALA A O 1
ATOM 3087 N N . ALA A 1 401 ? 14.314 4.497 -25.068 1.00 97.56 401 ALA A N 1
ATOM 3088 C CA . ALA A 1 401 ? 14.044 3.082 -25.312 1.00 97.56 401 ALA A CA 1
ATOM 3089 C C . ALA A 1 401 ? 12.623 2.840 -25.843 1.00 97.56 401 ALA A C 1
ATOM 3091 O O . ALA A 1 401 ? 12.456 2.057 -26.776 1.00 97.56 401 ALA A O 1
ATOM 3092 N N . ALA A 1 402 ? 11.630 3.547 -25.297 1.00 97.31 402 ALA A N 1
ATOM 3093 C CA . ALA A 1 402 ? 10.236 3.430 -25.720 1.00 97.31 402 ALA A CA 1
ATOM 3094 C C . ALA A 1 402 ? 9.997 3.948 -27.148 1.00 97.31 402 ALA A C 1
ATOM 3096 O O . ALA A 1 402 ? 9.241 3.346 -27.902 1.00 97.31 402 ALA A O 1
ATOM 3097 N N . LEU A 1 403 ? 10.663 5.040 -27.540 1.00 96.62 403 LEU A N 1
ATOM 3098 C CA . LEU A 1 403 ? 10.537 5.605 -28.890 1.00 96.62 403 LEU A CA 1
ATOM 3099 C C . LEU A 1 403 ? 11.258 4.771 -29.957 1.00 96.62 403 LEU A C 1
ATOM 3101 O O . LEU A 1 403 ? 10.766 4.627 -31.073 1.00 96.62 403 LEU A O 1
ATOM 3105 N N . GLY A 1 404 ? 12.434 4.238 -29.623 1.00 95.12 404 GLY A N 1
ATOM 3106 C CA . GLY A 1 404 ? 13.288 3.551 -30.583 1.00 95.12 404 GLY A CA 1
ATOM 3107 C C . GLY A 1 404 ? 13.988 4.482 -31.577 1.00 95.12 404 GLY A C 1
ATOM 3108 O O . GLY A 1 404 ? 13.874 5.709 -31.540 1.00 95.12 404 GLY A O 1
ATOM 3109 N N . MET A 1 405 ? 14.800 3.884 -32.452 1.00 92.75 405 MET A N 1
ATOM 3110 C CA . MET A 1 405 ? 15.548 4.636 -33.462 1.00 92.75 405 MET A CA 1
ATOM 3111 C C . MET A 1 405 ? 14.607 5.100 -34.582 1.00 92.75 405 MET A C 1
ATOM 3113 O O . MET A 1 405 ? 13.842 4.277 -35.089 1.00 92.75 405 MET A O 1
ATOM 3117 N N . PRO A 1 406 ? 14.686 6.370 -35.029 1.00 87.56 406 PRO A N 1
ATOM 3118 C CA . PRO A 1 406 ? 13.862 6.853 -36.134 1.00 87.56 406 PRO A CA 1
ATOM 3119 C C . PRO A 1 406 ? 14.019 5.971 -37.379 1.00 87.56 406 PRO A C 1
ATOM 3121 O O . PRO A 1 406 ? 15.134 5.746 -37.848 1.00 87.56 406 PRO A O 1
ATOM 3124 N N . GLY A 1 407 ? 12.903 5.464 -37.909 1.00 86.06 407 GLY A N 1
ATOM 3125 C CA . GLY A 1 407 ? 12.896 4.605 -39.100 1.00 86.06 407 GLY A CA 1
ATOM 3126 C C . GLY A 1 407 ? 13.416 3.177 -38.884 1.00 86.06 407 GLY A C 1
ATOM 3127 O O . GLY A 1 407 ? 13.711 2.497 -39.863 1.00 86.06 407 GLY A O 1
ATOM 3128 N N . SER A 1 408 ? 13.545 2.724 -37.635 1.00 90.69 408 SER A N 1
ATOM 3129 C CA . SER A 1 408 ? 13.943 1.358 -37.286 1.00 90.69 408 SER A CA 1
ATOM 3130 C C . SER A 1 408 ? 12.817 0.627 -36.564 1.00 90.69 408 SER A C 1
ATOM 3132 O O . SER A 1 408 ? 12.229 1.164 -35.631 1.00 90.69 408 SER A O 1
ATOM 3134 N N . ASP A 1 409 ? 12.597 -0.639 -36.918 1.00 88.06 409 ASP A N 1
ATOM 3135 C CA . ASP A 1 409 ? 11.662 -1.525 -36.210 1.00 88.06 409 ASP A CA 1
ATOM 3136 C C . ASP A 1 409 ? 12.273 -2.140 -34.934 1.00 88.06 409 ASP A C 1
ATOM 3138 O O . ASP A 1 409 ? 11.631 -2.929 -34.234 1.00 88.06 409 ASP A O 1
ATOM 3142 N N . LYS A 1 410 ? 13.539 -1.820 -34.616 1.00 90.62 410 LYS A N 1
ATOM 3143 C CA . LYS A 1 410 ? 14.198 -2.333 -33.411 1.00 90.62 410 LYS A CA 1
ATOM 3144 C C . LYS A 1 410 ? 13.520 -1.761 -32.164 1.00 90.62 410 LYS A C 1
ATOM 3146 O O . LYS A 1 410 ? 13.665 -0.579 -31.858 1.00 90.62 410 LYS A O 1
ATOM 3151 N N . ARG A 1 411 ? 12.889 -2.643 -31.387 1.00 89.56 411 ARG A N 1
ATOM 3152 C CA . ARG A 1 411 ? 12.440 -2.349 -30.022 1.00 89.56 411 ARG A CA 1
ATOM 3153 C C . ARG A 1 411 ? 13.605 -2.455 -29.045 1.00 89.56 411 ARG A C 1
ATOM 3155 O O . ARG A 1 411 ? 14.378 -3.412 -29.109 1.00 89.56 411 ARG A O 1
ATOM 3162 N N . TYR A 1 412 ? 13.708 -1.480 -28.152 1.00 95.56 412 TYR A N 1
ATOM 3163 C CA . TYR A 1 412 ? 14.633 -1.514 -27.027 1.00 95.56 412 TYR A CA 1
ATOM 3164 C C . TYR A 1 412 ? 13.871 -1.899 -25.765 1.00 95.56 412 TYR A C 1
ATOM 3166 O O . TYR A 1 412 ? 12.723 -1.511 -25.563 1.00 95.56 412 TYR A O 1
ATOM 3174 N N . THR A 1 413 ? 14.519 -2.688 -24.925 1.00 94.56 413 THR A N 1
ATOM 3175 C CA . THR A 1 413 ? 13.977 -3.186 -23.664 1.00 94.56 413 THR A CA 1
ATOM 3176 C C . THR A 1 413 ? 14.614 -2.453 -22.494 1.00 94.56 413 THR A C 1
ATOM 3178 O O . THR A 1 413 ? 15.566 -1.685 -22.651 1.00 94.56 413 THR A O 1
ATOM 3181 N N . PHE A 1 414 ? 14.149 -2.734 -21.279 1.00 94.62 414 PHE A N 1
ATOM 3182 C CA . PHE A 1 414 ? 14.825 -2.214 -20.098 1.00 94.62 414 PHE A CA 1
ATOM 3183 C C . PHE A 1 414 ? 16.251 -2.774 -19.944 1.00 94.62 414 PHE A C 1
ATOM 3185 O O . PHE A 1 414 ? 17.080 -2.109 -19.337 1.00 94.62 414 PHE A O 1
ATOM 3192 N N . ARG A 1 415 ? 16.594 -3.924 -20.552 1.00 93.75 415 ARG A N 1
ATOM 3193 C CA . ARG A 1 415 ? 17.989 -4.407 -20.602 1.00 93.75 415 ARG A CA 1
ATOM 3194 C C . ARG A 1 415 ? 18.888 -3.427 -21.359 1.00 93.75 415 ARG A C 1
ATOM 3196 O O . ARG A 1 415 ? 19.930 -3.052 -20.836 1.00 93.75 415 ARG A O 1
ATOM 3203 N N . ASP A 1 416 ? 18.433 -2.914 -22.503 1.00 95.44 416 ASP A N 1
ATOM 3204 C CA . ASP A 1 416 ? 19.169 -1.886 -23.250 1.00 95.44 416 ASP A CA 1
ATOM 3205 C C . ASP A 1 416 ? 19.328 -0.593 -22.425 1.00 95.44 416 ASP A C 1
ATOM 3207 O O . ASP A 1 416 ? 20.383 0.035 -22.453 1.00 95.44 416 ASP A O 1
ATOM 3211 N N . VAL A 1 417 ? 18.310 -0.212 -21.639 1.00 95.06 417 VAL A N 1
ATOM 3212 C CA . VAL A 1 417 ? 18.383 0.940 -20.718 1.00 95.06 417 VAL A CA 1
ATOM 3213 C C . VAL A 1 417 ? 19.474 0.745 -19.663 1.00 95.06 417 VAL A C 1
ATOM 3215 O O . VAL A 1 417 ? 20.244 1.671 -19.406 1.00 95.06 417 VAL A O 1
ATOM 3218 N N . ILE A 1 418 ? 19.560 -0.447 -19.063 1.00 92.19 418 ILE A N 1
ATOM 3219 C CA . ILE A 1 418 ? 20.615 -0.790 -18.101 1.00 92.19 418 ILE A CA 1
ATOM 3220 C C . ILE A 1 418 ? 21.990 -0.682 -18.760 1.00 92.19 418 ILE A C 1
ATOM 3222 O O . ILE A 1 418 ? 22.873 -0.038 -18.190 1.00 92.19 418 ILE A O 1
ATOM 3226 N N . ASP A 1 419 ? 22.151 -1.231 -19.964 1.00 92.38 419 ASP A N 1
ATOM 3227 C CA . ASP A 1 419 ? 23.412 -1.180 -20.709 1.00 92.38 419 ASP A CA 1
ATOM 3228 C C . ASP A 1 419 ? 23.832 0.272 -20.996 1.00 92.38 419 ASP A C 1
ATOM 3230 O O . ASP A 1 419 ? 24.976 0.658 -20.751 1.00 92.38 419 ASP A O 1
ATOM 3234 N N . TRP A 1 420 ? 22.895 1.123 -21.426 1.00 94.00 420 TRP A N 1
ATOM 3235 C CA . TRP A 1 420 ? 23.153 2.550 -21.670 1.00 94.00 420 TRP A CA 1
ATOM 3236 C C . TRP A 1 420 ? 23.497 3.329 -20.408 1.00 94.00 420 TRP A C 1
ATOM 3238 O O . TRP A 1 420 ? 24.261 4.291 -20.459 1.00 94.00 420 TRP A O 1
ATOM 3248 N N . MET A 1 421 ? 22.919 2.953 -19.271 1.00 90.88 421 MET A N 1
ATOM 3249 C CA . MET A 1 421 ? 23.237 3.588 -17.999 1.00 90.88 421 MET A CA 1
ATOM 3250 C C . MET A 1 421 ? 24.590 3.132 -17.446 1.00 90.88 421 MET A C 1
ATOM 3252 O O . MET A 1 421 ? 25.274 3.920 -16.795 1.00 90.88 421 MET A O 1
ATOM 3256 N N . GLN A 1 422 ? 25.001 1.891 -17.713 1.00 88.88 422 GLN A N 1
ATOM 3257 C CA . GLN A 1 422 ? 26.335 1.406 -17.359 1.00 88.88 422 GLN A CA 1
ATOM 3258 C C . GLN A 1 422 ? 27.422 2.041 -18.234 1.00 88.88 422 GLN A C 1
ATOM 3260 O O . GLN A 1 422 ? 28.477 2.398 -17.707 1.00 88.88 422 GLN A O 1
ATOM 3265 N N . ASP A 1 423 ? 27.150 2.249 -19.525 1.00 90.44 423 ASP A N 1
ATOM 3266 C CA . ASP A 1 423 ? 28.054 2.915 -20.463 1.00 90.44 423 ASP A CA 1
ATOM 3267 C C . ASP A 1 423 ? 27.427 4.171 -21.095 1.00 90.44 423 ASP A C 1
ATOM 3269 O O . ASP A 1 423 ? 26.844 4.160 -22.182 1.00 90.44 423 ASP A O 1
ATOM 3273 N N . LEU A 1 424 ? 27.645 5.311 -20.432 1.00 88.88 424 LEU A N 1
ATOM 3274 C CA . LEU A 1 424 ? 27.179 6.631 -20.875 1.00 88.88 424 LEU A CA 1
ATOM 3275 C C . LEU A 1 424 ? 27.852 7.134 -22.175 1.00 88.88 424 LEU A C 1
ATOM 3277 O O . LEU A 1 424 ? 27.474 8.189 -22.713 1.00 88.88 424 LEU A O 1
ATOM 3281 N N . SER A 1 425 ? 28.853 6.413 -22.702 1.00 87.12 425 SER A N 1
ATOM 3282 C CA . SER A 1 425 ? 29.467 6.711 -24.002 1.00 87.12 425 SER A CA 1
ATOM 3283 C C . SER A 1 425 ? 28.605 6.250 -25.184 1.00 87.12 425 SER A C 1
ATOM 3285 O O . SER A 1 425 ? 28.740 6.788 -26.288 1.00 87.12 425 SER A O 1
ATOM 3287 N N . ILE A 1 426 ? 27.649 5.343 -24.953 1.00 93.44 426 ILE A N 1
ATOM 3288 C CA . ILE A 1 426 ? 26.727 4.861 -25.983 1.00 93.44 426 ILE A CA 1
ATOM 3289 C C . ILE A 1 426 ? 25.886 6.030 -26.514 1.00 93.44 426 ILE A C 1
ATOM 3291 O O . ILE A 1 426 ? 25.225 6.750 -25.768 1.00 93.44 426 ILE A O 1
ATOM 3295 N N . ASN A 1 427 ? 25.927 6.243 -27.833 1.00 94.94 427 ASN A N 1
ATOM 3296 C CA . ASN A 1 427 ? 25.263 7.376 -28.490 1.00 94.94 427 ASN A CA 1
ATOM 3297 C C . ASN A 1 427 ? 23.782 7.138 -28.792 1.00 94.94 427 ASN A C 1
ATOM 3299 O O . ASN A 1 427 ? 23.057 8.108 -28.976 1.00 94.94 427 ASN A O 1
ATOM 3303 N N . THR A 1 428 ? 23.323 5.887 -28.831 1.00 96.19 428 THR A N 1
ATOM 3304 C CA . THR A 1 428 ? 21.949 5.527 -29.211 1.00 96.19 428 THR A CA 1
ATOM 3305 C C . THR A 1 428 ? 20.869 6.359 -28.503 1.00 96.19 428 THR A C 1
ATOM 3307 O O . THR A 1 428 ? 20.107 7.013 -29.215 1.00 96.19 428 THR A O 1
ATOM 3310 N N . PRO A 1 429 ? 20.809 6.450 -27.157 1.00 96.38 429 PRO A N 1
ATOM 3311 C CA . PRO A 1 429 ? 19.770 7.243 -26.495 1.00 96.38 429 PRO A CA 1
ATOM 3312 C C . PRO A 1 429 ? 19.879 8.746 -26.794 1.00 96.38 429 PRO A C 1
ATOM 3314 O O . PRO A 1 429 ? 18.865 9.426 -26.935 1.00 96.38 429 PRO A O 1
ATOM 3317 N N . PHE A 1 430 ? 21.094 9.273 -26.968 1.00 96.19 430 PHE A N 1
ATOM 3318 C CA . PHE A 1 430 ? 21.316 10.671 -27.350 1.00 96.19 430 PHE A CA 1
ATOM 3319 C C . PHE A 1 430 ? 20.800 10.965 -28.759 1.00 96.19 430 PHE A C 1
ATOM 3321 O O . PHE A 1 430 ? 20.172 11.998 -28.980 1.00 96.19 430 PHE A O 1
ATOM 3328 N N . THR A 1 431 ? 21.056 10.059 -29.705 1.00 95.94 431 THR A N 1
ATOM 3329 C CA . THR A 1 431 ? 20.568 10.165 -31.082 1.00 95.94 431 THR A CA 1
ATOM 3330 C C . THR A 1 431 ? 19.045 10.127 -31.115 1.00 95.94 431 THR A C 1
ATOM 3332 O O . THR A 1 431 ? 18.443 11.007 -31.723 1.00 95.94 431 THR A O 1
ATOM 3335 N N . ILE A 1 432 ? 18.419 9.190 -30.392 1.00 96.81 432 ILE A N 1
ATOM 3336 C CA . ILE A 1 432 ? 16.955 9.093 -30.305 1.00 96.81 432 ILE A CA 1
ATOM 3337 C C . ILE A 1 432 ? 16.358 10.395 -29.759 1.00 96.81 432 ILE A C 1
ATOM 3339 O O . ILE A 1 432 ? 15.480 10.974 -30.391 1.00 96.81 432 ILE A O 1
ATOM 3343 N N . LEU A 1 433 ? 16.871 10.918 -28.639 1.00 96.81 433 LEU A N 1
ATOM 3344 C CA . LEU A 1 433 ? 16.354 12.163 -28.051 1.00 96.81 433 LEU A CA 1
ATOM 3345 C C . LEU A 1 433 ? 16.567 13.396 -28.944 1.00 96.81 433 LEU A C 1
ATOM 3347 O O . LEU A 1 433 ? 15.797 14.358 -28.875 1.00 96.81 433 LEU A O 1
ATOM 3351 N N . ARG A 1 434 ? 17.615 13.390 -29.772 1.00 96.25 434 ARG A N 1
ATOM 3352 C CA . ARG A 1 434 ? 17.915 14.480 -30.707 1.00 96.25 434 ARG A CA 1
ATOM 3353 C C . ARG A 1 434 ? 17.047 14.430 -31.962 1.00 96.25 434 ARG A C 1
ATOM 3355 O O . ARG A 1 434 ? 16.635 15.482 -32.436 1.00 96.25 434 ARG A O 1
ATOM 3362 N N . GLU A 1 435 ? 16.824 13.243 -32.516 1.00 95.38 435 GLU A N 1
ATOM 3363 C CA . GLU A 1 435 ? 16.321 13.071 -33.885 1.00 95.38 435 GLU A CA 1
ATOM 3364 C C . GLU A 1 435 ? 14.884 12.550 -33.954 1.00 95.38 435 GLU A C 1
ATOM 3366 O O . GLU A 1 435 ? 14.206 12.788 -34.952 1.00 95.38 435 GLU A O 1
ATOM 3371 N N . HIS A 1 436 ? 14.392 11.851 -32.926 1.00 95.94 436 HIS A N 1
ATOM 3372 C CA . HIS A 1 436 ? 13.052 11.272 -32.965 1.00 95.94 436 HIS A CA 1
ATOM 3373 C C . HIS A 1 436 ? 11.973 12.367 -32.858 1.00 95.94 436 HIS A C 1
ATOM 3375 O O . HIS A 1 436 ? 11.984 13.119 -31.884 1.00 95.94 436 HIS A O 1
ATOM 3381 N N . PRO A 1 437 ? 10.995 12.452 -33.786 1.00 93.88 437 PRO A N 1
ATOM 3382 C CA . PRO A 1 437 ? 10.022 13.554 -33.826 1.00 93.88 437 PRO A CA 1
ATOM 3383 C C . PRO A 1 437 ? 9.148 13.696 -32.574 1.00 93.88 437 PRO A C 1
ATOM 3385 O O . PRO A 1 437 ? 8.656 14.779 -32.273 1.00 93.88 437 PRO A O 1
ATOM 3388 N N . GLN A 1 438 ? 8.918 12.590 -31.864 1.00 94.50 438 GLN A N 1
ATOM 3389 C CA . GLN A 1 438 ? 8.119 12.555 -30.632 1.00 94.50 438 GLN A CA 1
ATOM 3390 C C . GLN A 1 438 ? 8.966 12.679 -29.355 1.00 94.50 438 GLN A C 1
ATOM 3392 O O . GLN A 1 438 ? 8.415 12.620 -28.257 1.00 94.50 438 GLN A O 1
ATOM 3397 N N . ALA A 1 439 ? 10.291 12.828 -29.472 1.00 95.25 439 ALA A N 1
ATOM 3398 C CA . ALA A 1 439 ? 11.150 12.972 -28.305 1.00 95.25 439 ALA A CA 1
ATOM 3399 C C . ALA A 1 439 ? 10.979 14.336 -27.633 1.00 95.25 439 ALA A C 1
ATOM 3401 O O . ALA A 1 439 ? 10.838 15.376 -28.280 1.00 95.25 439 ALA A O 1
ATOM 3402 N N . ASN A 1 440 ? 11.101 14.360 -26.307 1.00 94.69 440 ASN A N 1
ATOM 3403 C CA . ASN A 1 440 ? 11.300 15.613 -25.593 1.00 94.69 440 ASN A CA 1
ATOM 3404 C C . ASN A 1 440 ? 12.732 16.127 -25.816 1.00 94.69 440 ASN A C 1
ATOM 3406 O O . ASN A 1 440 ? 13.642 15.845 -25.037 1.00 94.69 440 ASN A O 1
ATOM 3410 N N . HIS A 1 441 ? 12.930 16.922 -26.870 1.00 92.69 441 HIS A N 1
ATOM 3411 C CA . HIS A 1 441 ? 14.251 17.419 -27.268 1.00 92.69 441 HIS A CA 1
ATOM 3412 C C . HIS A 1 441 ? 14.980 18.239 -26.188 1.00 92.69 441 HIS A C 1
ATOM 3414 O O . HIS A 1 441 ? 16.206 18.336 -26.225 1.00 92.69 441 HIS A O 1
ATOM 3420 N N . ARG A 1 442 ? 14.275 18.804 -25.194 1.00 92.00 442 ARG A N 1
ATOM 3421 C CA . ARG A 1 442 ? 14.927 19.514 -24.075 1.00 92.00 442 ARG A CA 1
ATOM 3422 C C . ARG A 1 442 ? 15.773 18.569 -23.219 1.00 92.00 442 ARG A C 1
ATOM 3424 O O . ARG A 1 442 ? 16.844 18.952 -22.759 1.00 92.00 442 ARG A O 1
ATOM 3431 N N . TRP A 1 443 ? 15.346 17.314 -23.088 1.00 94.19 443 TRP A N 1
ATOM 3432 C CA . TRP A 1 443 ? 16.055 16.303 -22.305 1.00 94.19 443 TRP A CA 1
ATOM 3433 C C . TRP A 1 443 ? 17.370 15.850 -22.932 1.00 94.19 443 TRP A C 1
ATOM 3435 O O . TRP A 1 443 ? 18.222 15.318 -22.228 1.00 94.19 443 TRP A O 1
ATOM 3445 N N . PHE A 1 444 ? 17.588 16.098 -24.227 1.00 93.38 444 PHE A N 1
ATOM 3446 C CA . PHE A 1 444 ? 18.896 15.873 -24.841 1.00 93.38 444 PHE A CA 1
ATOM 3447 C C . PHE A 1 444 ? 19.984 16.728 -24.171 1.00 93.38 444 PHE A C 1
ATOM 3449 O O . PHE A 1 444 ? 21.068 16.228 -23.863 1.00 93.38 444 PHE A O 1
ATOM 3456 N N . GLY A 1 445 ? 19.691 18.011 -23.921 1.00 89.38 445 GLY A N 1
ATOM 3457 C CA . GLY A 1 445 ? 20.608 18.928 -23.240 1.00 89.38 445 GLY A CA 1
ATOM 3458 C C . GLY A 1 445 ? 20.861 18.514 -21.790 1.00 89.38 445 GLY A C 1
ATOM 3459 O O . GLY A 1 445 ? 22.017 18.457 -21.360 1.00 89.38 445 GLY A O 1
ATOM 3460 N N . ASP A 1 446 ? 19.793 18.146 -21.079 1.00 86.69 446 ASP A N 1
ATOM 3461 C CA . ASP A 1 446 ? 19.860 17.638 -19.706 1.00 86.69 446 ASP A CA 1
ATOM 3462 C C . ASP A 1 446 ? 20.742 16.381 -19.636 1.00 86.69 446 ASP A C 1
ATOM 3464 O O . ASP A 1 446 ? 21.745 16.356 -18.920 1.00 86.69 446 ASP A O 1
ATOM 3468 N N . LEU A 1 447 ? 20.440 15.360 -2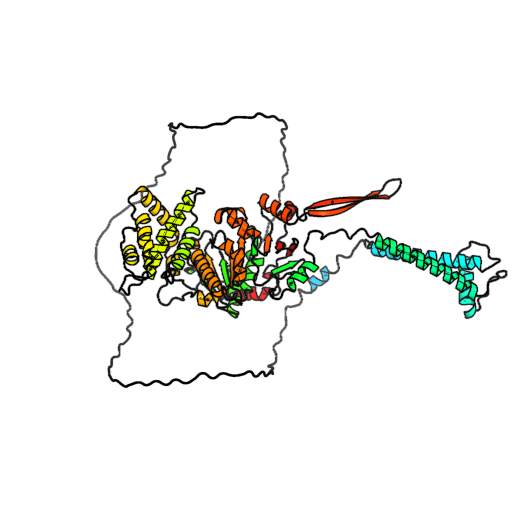0.448 1.00 90.88 447 LEU A N 1
ATOM 3469 C CA . LEU A 1 447 ? 21.191 14.106 -20.475 1.00 90.88 447 LEU A CA 1
ATOM 3470 C C . LEU A 1 447 ? 22.665 14.347 -20.815 1.00 90.88 447 LEU A C 1
ATOM 3472 O O . LEU A 1 447 ? 23.541 13.802 -20.149 1.00 90.88 447 LEU A O 1
ATOM 3476 N N . LYS A 1 448 ? 22.966 15.191 -21.811 1.00 90.38 448 LYS A N 1
ATOM 3477 C CA . LYS A 1 448 ? 24.351 15.532 -22.175 1.00 90.38 448 LYS A CA 1
ATOM 3478 C C . LYS A 1 448 ? 25.100 16.176 -21.014 1.00 90.38 448 LYS A C 1
ATOM 3480 O O . LYS A 1 448 ? 26.246 15.808 -20.770 1.00 90.38 448 LYS A O 1
ATOM 3485 N N . THR A 1 449 ? 24.464 17.094 -20.294 1.00 86.94 449 THR A N 1
ATOM 3486 C CA . THR A 1 449 ? 25.083 17.794 -19.161 1.00 86.94 449 THR A CA 1
ATOM 3487 C C . THR A 1 449 ? 25.437 16.825 -18.036 1.00 86.94 449 THR A C 1
ATOM 3489 O O . THR A 1 449 ? 26.571 16.820 -17.559 1.00 86.94 449 THR A O 1
ATOM 3492 N N . PHE A 1 450 ? 24.501 15.956 -17.652 1.00 82.44 450 PHE A N 1
ATOM 3493 C CA . PHE A 1 450 ? 24.687 15.042 -16.523 1.00 82.44 450 PHE A CA 1
ATOM 3494 C C . PHE A 1 450 ? 25.519 13.798 -16.861 1.00 82.44 450 PHE A C 1
ATOM 3496 O O . PHE A 1 450 ? 26.250 13.303 -16.005 1.00 82.44 450 PHE A O 1
ATOM 3503 N N . ALA A 1 451 ? 25.448 13.302 -18.099 1.00 84.12 451 ALA A N 1
ATOM 3504 C CA . ALA A 1 451 ? 26.170 12.102 -18.516 1.00 84.12 451 ALA A CA 1
ATOM 3505 C C . ALA A 1 451 ? 27.558 12.394 -19.115 1.00 84.12 451 ALA A C 1
ATOM 3507 O O . ALA A 1 451 ? 28.465 11.566 -19.014 1.00 84.12 451 ALA A O 1
ATOM 3508 N N . ARG A 1 452 ? 27.733 13.555 -19.764 1.00 83.75 452 ARG A N 1
ATOM 3509 C CA . ARG A 1 452 ? 28.929 13.906 -20.557 1.00 83.75 452 ARG A CA 1
ATOM 3510 C C . ARG A 1 452 ? 29.460 15.319 -20.282 1.00 83.75 452 ARG A C 1
ATOM 3512 O O . ARG A 1 452 ? 30.197 15.855 -21.107 1.00 83.75 452 ARG A O 1
ATOM 3519 N N . GLY A 1 453 ? 29.081 15.930 -19.160 1.00 79.12 453 GLY A N 1
ATOM 3520 C CA . GLY A 1 453 ? 29.611 17.228 -18.743 1.00 79.12 453 GLY A CA 1
ATOM 3521 C C . GLY A 1 453 ? 31.134 17.215 -18.560 1.00 79.12 453 GLY A C 1
ATOM 3522 O O . GLY A 1 453 ? 31.730 16.180 -18.264 1.00 79.12 453 GLY A O 1
ATOM 3523 N N . GLU A 1 454 ? 31.763 18.381 -18.724 1.00 69.56 454 GLU A N 1
ATOM 3524 C CA . GLU A 1 454 ? 33.229 18.538 -18.693 1.00 69.56 454 GLU A CA 1
ATOM 3525 C C . GLU A 1 454 ? 33.838 18.282 -17.301 1.00 69.56 454 GLU A C 1
ATOM 3527 O O . GLU A 1 454 ? 35.001 17.897 -17.180 1.00 69.56 454 GLU A O 1
ATOM 3532 N N . ALA A 1 455 ? 33.046 18.440 -16.236 1.00 77.19 455 ALA A N 1
ATOM 3533 C CA . ALA A 1 455 ? 33.474 18.184 -14.866 1.00 77.19 455 ALA A CA 1
ATOM 3534 C C . ALA A 1 455 ? 33.602 16.672 -14.589 1.00 77.19 455 ALA A C 1
ATOM 3536 O O . ALA A 1 455 ? 32.621 15.975 -14.312 1.00 77.19 455 ALA A O 1
ATOM 3537 N N . VAL A 1 456 ? 34.841 16.168 -14.619 1.00 72.69 456 VAL A N 1
ATOM 3538 C CA . VAL A 1 456 ? 35.168 14.746 -14.403 1.00 72.69 456 VAL A CA 1
ATOM 3539 C C . VAL A 1 456 ? 34.676 14.234 -13.045 1.00 72.69 456 VAL A C 1
ATOM 3541 O O . VAL A 1 456 ? 34.156 13.121 -12.972 1.00 72.69 456 VAL A O 1
ATOM 3544 N N . GLU A 1 457 ? 34.790 15.036 -11.982 1.00 72.75 457 GLU A N 1
ATOM 3545 C CA . GLU A 1 457 ? 34.320 14.662 -10.640 1.00 72.75 457 GLU A CA 1
ATOM 3546 C C . GLU A 1 457 ? 32.806 14.434 -10.603 1.00 72.75 457 GLU A C 1
ATOM 3548 O O . GLU A 1 457 ? 32.343 13.420 -10.080 1.00 72.75 457 GLU A O 1
ATOM 3553 N N . THR A 1 458 ? 32.030 15.327 -11.224 1.00 72.94 458 THR A N 1
ATOM 3554 C CA . THR A 1 458 ? 30.573 15.194 -11.329 1.00 72.94 458 THR A CA 1
ATOM 3555 C C . THR A 1 458 ? 30.203 13.914 -12.066 1.00 72.94 458 THR A C 1
ATOM 3557 O O . THR A 1 458 ? 29.392 13.138 -11.569 1.00 72.94 458 THR A O 1
ATOM 3560 N N . ARG A 1 459 ? 30.853 13.628 -13.200 1.00 76.00 459 ARG A N 1
ATOM 3561 C CA . ARG A 1 459 ? 30.610 12.404 -13.976 1.00 76.00 459 ARG A CA 1
ATOM 3562 C C . ARG A 1 459 ? 30.949 11.132 -13.191 1.00 76.00 459 ARG A C 1
ATOM 3564 O O . ARG A 1 459 ? 30.174 10.180 -13.213 1.00 76.00 459 ARG A O 1
ATOM 3571 N N . ASN A 1 460 ? 32.067 11.115 -12.465 1.00 76.75 460 ASN A N 1
ATOM 3572 C CA . ASN A 1 460 ? 32.460 9.963 -11.648 1.00 76.75 460 ASN A CA 1
ATOM 3573 C C . ASN A 1 460 ? 31.465 9.716 -10.500 1.00 76.75 460 ASN A C 1
ATOM 3575 O O . ASN A 1 460 ? 31.059 8.575 -10.274 1.00 76.75 460 ASN A O 1
ATOM 3579 N N . ASN A 1 461 ? 31.015 10.777 -9.822 1.00 76.12 461 ASN A N 1
ATOM 3580 C CA . ASN A 1 461 ? 30.003 10.687 -8.763 1.00 76.12 461 ASN A CA 1
ATOM 3581 C C . ASN A 1 461 ? 28.639 10.215 -9.308 1.00 76.12 461 ASN A C 1
ATOM 3583 O O . ASN A 1 461 ? 27.941 9.419 -8.673 1.00 76.12 461 ASN A O 1
ATOM 3587 N N . MET A 1 462 ? 28.274 10.657 -10.515 1.00 79.00 462 MET A N 1
ATOM 3588 C CA . MET A 1 462 ? 27.075 10.203 -11.223 1.00 79.00 462 MET A CA 1
ATOM 3589 C C . MET A 1 462 ? 27.157 8.718 -11.578 1.00 79.00 462 MET A C 1
ATOM 3591 O O . MET A 1 462 ? 26.232 7.969 -11.273 1.00 79.00 462 MET A O 1
ATOM 3595 N N . GLN A 1 463 ? 28.284 8.262 -12.130 1.00 80.12 463 GLN A N 1
ATOM 3596 C CA . GLN A 1 463 ? 28.502 6.851 -12.459 1.00 80.12 463 GLN A CA 1
ATOM 3597 C C . GLN A 1 463 ? 28.396 5.952 -11.217 1.00 80.12 463 GLN A C 1
ATOM 3599 O O . GLN A 1 463 ? 27.788 4.880 -11.270 1.00 80.12 463 GLN A O 1
ATOM 3604 N N . GLN A 1 464 ? 28.938 6.390 -10.075 1.00 80.50 464 GLN A N 1
ATOM 3605 C CA . GLN A 1 464 ? 28.789 5.676 -8.801 1.00 80.50 464 GLN A CA 1
ATOM 3606 C C . GLN A 1 464 ? 27.323 5.592 -8.364 1.00 80.50 464 GLN A C 1
ATOM 3608 O O . GLN A 1 464 ? 26.853 4.521 -7.979 1.00 80.50 464 GLN A O 1
ATOM 3613 N N . THR A 1 465 ? 26.586 6.698 -8.470 1.00 80.56 465 THR A N 1
ATOM 3614 C CA . THR A 1 465 ? 25.158 6.750 -8.128 1.00 80.56 465 THR A CA 1
ATOM 3615 C C . THR A 1 465 ? 24.340 5.812 -9.013 1.00 80.56 465 THR A C 1
ATOM 3617 O O . THR A 1 465 ? 23.543 5.027 -8.499 1.00 80.56 465 THR A O 1
ATOM 3620 N N . ILE A 1 466 ? 24.581 5.835 -10.326 1.00 83.44 466 ILE A N 1
ATOM 3621 C CA . ILE A 1 466 ? 23.962 4.922 -11.291 1.00 83.44 466 ILE A CA 1
ATOM 3622 C C . ILE A 1 466 ? 24.284 3.472 -10.928 1.00 83.44 466 ILE A C 1
ATOM 3624 O O . ILE A 1 466 ? 23.382 2.650 -10.841 1.00 83.44 466 ILE A O 1
ATOM 3628 N N . THR A 1 467 ? 25.544 3.155 -10.631 1.00 82.50 467 THR A N 1
ATOM 3629 C CA . THR A 1 467 ? 25.943 1.791 -10.246 1.00 82.50 467 THR A CA 1
ATOM 3630 C C . THR A 1 467 ? 25.168 1.303 -9.018 1.00 82.50 467 THR A C 1
ATOM 3632 O O . THR A 1 467 ? 24.719 0.157 -8.974 1.00 82.50 467 THR A O 1
ATOM 3635 N N . ILE A 1 468 ? 24.961 2.175 -8.025 1.00 79.50 468 ILE A N 1
ATOM 3636 C CA . ILE A 1 468 ? 24.164 1.844 -6.839 1.00 79.50 468 ILE A CA 1
ATOM 3637 C C . ILE A 1 468 ? 22.692 1.644 -7.213 1.00 79.50 468 ILE A C 1
ATOM 3639 O O . ILE A 1 468 ? 22.111 0.647 -6.787 1.00 79.50 468 ILE A O 1
ATOM 3643 N N . LEU A 1 469 ? 22.113 2.546 -8.015 1.00 79.56 469 LEU A N 1
ATOM 3644 C CA . LEU A 1 469 ? 20.732 2.472 -8.506 1.00 79.56 469 LEU A CA 1
ATOM 3645 C C . LEU A 1 469 ? 20.467 1.155 -9.254 1.00 79.56 469 LEU A C 1
ATOM 3647 O O . LEU A 1 469 ? 19.461 0.487 -9.019 1.00 79.56 469 LEU A O 1
ATOM 3651 N N . LEU A 1 470 ? 21.397 0.755 -10.120 1.00 80.69 470 LEU A N 1
ATOM 3652 C CA . LEU A 1 470 ? 21.255 -0.414 -10.980 1.00 80.69 470 LEU A CA 1
ATOM 3653 C C . LEU A 1 470 ? 21.533 -1.740 -10.274 1.00 80.69 470 LEU A C 1
ATOM 3655 O O . LEU A 1 470 ? 21.172 -2.784 -10.807 1.00 80.69 470 LEU A O 1
ATOM 3659 N N . LYS A 1 471 ? 22.130 -1.741 -9.076 1.00 78.81 471 LYS A N 1
ATOM 3660 C CA . LYS A 1 471 ? 22.541 -2.975 -8.382 1.00 78.81 471 LYS A CA 1
ATOM 3661 C C . LYS A 1 471 ? 21.409 -3.997 -8.238 1.00 78.81 471 LYS A C 1
ATOM 3663 O O . LYS A 1 471 ? 21.635 -5.191 -8.400 1.00 78.81 471 LYS A O 1
ATOM 3668 N N . ALA A 1 472 ? 20.206 -3.530 -7.914 1.00 72.00 472 ALA A N 1
ATOM 3669 C CA . ALA A 1 472 ? 19.015 -4.369 -7.809 1.00 72.00 472 ALA A CA 1
ATOM 3670 C C . ALA A 1 472 ? 18.461 -4.792 -9.179 1.00 72.00 472 ALA A C 1
ATOM 3672 O O . ALA A 1 472 ? 17.952 -5.897 -9.335 1.00 72.00 472 ALA A O 1
ATOM 3673 N N . LEU A 1 473 ? 18.581 -3.906 -10.165 1.00 77.38 473 LEU A N 1
ATOM 3674 C CA . LEU A 1 473 ? 18.088 -4.087 -11.526 1.00 77.38 473 LEU A CA 1
ATOM 3675 C C . LEU A 1 473 ? 19.040 -4.921 -12.393 1.00 77.38 473 LEU A C 1
ATOM 3677 O O . LEU A 1 473 ? 18.686 -5.252 -13.508 1.00 77.38 473 LEU A O 1
ATOM 3681 N N . ALA A 1 474 ? 20.223 -5.286 -11.894 1.00 73.31 474 ALA A N 1
ATOM 3682 C CA . ALA A 1 474 ? 21.171 -6.176 -12.568 1.00 73.31 474 ALA A CA 1
ATOM 3683 C C . ALA A 1 474 ? 20.889 -7.674 -12.322 1.00 73.31 474 ALA A C 1
ATOM 3685 O O . ALA A 1 474 ? 21.667 -8.527 -12.737 1.00 73.31 474 ALA A O 1
ATOM 3686 N N . ILE A 1 475 ? 19.810 -8.006 -11.607 1.00 84.75 475 ILE A N 1
ATOM 3687 C CA . ILE A 1 475 ? 19.411 -9.387 -11.319 1.00 84.75 475 ILE A CA 1
ATOM 3688 C C . ILE A 1 475 ? 18.486 -9.876 -12.429 1.00 84.75 475 ILE A C 1
ATOM 3690 O O . ILE A 1 475 ? 17.419 -9.296 -12.640 1.00 84.75 475 ILE A O 1
ATOM 3694 N N . ASP A 1 476 ? 18.859 -10.967 -13.099 1.00 86.56 476 ASP A N 1
ATOM 3695 C CA . ASP A 1 476 ? 18.117 -11.489 -14.249 1.00 86.56 476 ASP A CA 1
ATOM 3696 C C . ASP A 1 476 ? 16.671 -11.858 -13.921 1.00 86.56 476 ASP A C 1
ATOM 3698 O O . ASP A 1 476 ? 15.787 -11.607 -14.733 1.00 86.56 476 ASP A O 1
ATOM 3702 N N . GLU A 1 477 ? 16.380 -12.389 -12.730 1.00 84.88 477 GLU A N 1
ATOM 3703 C CA . GLU A 1 477 ? 14.999 -12.690 -12.343 1.00 84.88 477 GLU A CA 1
ATOM 3704 C C . GLU A 1 477 ? 14.137 -11.434 -12.159 1.00 84.88 477 GLU A C 1
ATOM 3706 O O . GLU A 1 477 ? 12.924 -11.489 -12.367 1.00 84.88 477 GLU A O 1
ATOM 3711 N N . ILE A 1 478 ? 14.748 -10.307 -11.774 1.00 89.00 478 ILE A N 1
ATOM 3712 C CA . ILE A 1 478 ? 14.074 -9.006 -11.700 1.00 89.00 478 ILE A CA 1
ATOM 3713 C C . ILE A 1 478 ? 13.889 -8.443 -13.105 1.00 89.00 478 ILE A C 1
ATOM 3715 O O . ILE A 1 478 ? 12.778 -8.030 -13.435 1.00 89.00 478 ILE A O 1
ATOM 3719 N N . LEU A 1 479 ? 14.933 -8.482 -13.939 1.00 89.88 479 LEU A N 1
ATOM 3720 C CA . LEU A 1 479 ? 14.863 -8.009 -15.320 1.00 89.88 479 LEU A CA 1
ATOM 3721 C C . LEU A 1 479 ? 13.861 -8.792 -16.150 1.00 89.88 479 LEU A C 1
ATOM 3723 O O . LEU A 1 479 ? 13.070 -8.165 -16.834 1.00 89.88 479 LEU A O 1
ATOM 3727 N N . ASP A 1 480 ? 13.822 -10.119 -16.059 1.00 89.75 480 ASP A N 1
ATOM 3728 C CA . ASP A 1 480 ? 12.861 -10.941 -16.803 1.00 89.75 480 ASP A CA 1
ATOM 3729 C C . ASP A 1 480 ? 11.412 -10.579 -16.468 1.00 89.75 480 ASP A C 1
ATOM 3731 O O . ASP A 1 480 ? 10.562 -10.577 -17.353 1.00 89.75 480 ASP A O 1
ATOM 3735 N N . ALA A 1 481 ? 11.123 -10.219 -15.211 1.00 90.69 481 ALA A N 1
ATOM 3736 C CA . ALA A 1 481 ? 9.787 -9.788 -14.802 1.00 90.69 481 ALA A CA 1
ATOM 3737 C C . ALA A 1 481 ? 9.368 -8.454 -15.439 1.00 90.69 481 ALA A C 1
ATOM 3739 O O . ALA A 1 481 ? 8.165 -8.223 -15.602 1.00 90.69 481 ALA A O 1
ATOM 3740 N N . VAL A 1 482 ? 10.344 -7.602 -15.783 1.00 93.12 482 VAL A N 1
ATOM 3741 C CA . VAL A 1 482 ? 10.112 -6.275 -16.372 1.00 93.12 482 VAL A CA 1
ATOM 3742 C C . VAL A 1 482 ? 10.520 -6.120 -17.844 1.00 93.12 482 VAL A C 1
ATOM 3744 O O . VAL A 1 482 ? 10.264 -5.090 -18.461 1.00 93.12 482 VAL A O 1
ATOM 3747 N N . CYS A 1 483 ? 11.144 -7.153 -18.407 1.00 92.88 483 CYS A N 1
ATOM 3748 C CA . CYS A 1 483 ? 11.559 -7.306 -19.801 1.00 92.88 483 CYS A CA 1
ATOM 3749 C C . CYS A 1 483 ? 10.905 -8.585 -20.338 1.00 92.88 483 CYS A C 1
ATOM 3751 O O . CYS A 1 483 ? 11.575 -9.613 -20.480 1.00 92.88 483 CYS A O 1
ATOM 3753 N N . PRO A 1 484 ? 9.584 -8.564 -20.553 1.00 86.25 484 PRO A N 1
ATOM 3754 C CA . PRO A 1 484 ? 8.821 -9.761 -20.865 1.00 86.25 484 PRO A CA 1
ATOM 3755 C C . PRO A 1 484 ? 9.284 -10.409 -22.175 1.00 86.25 484 PRO A C 1
ATOM 3757 O O . PRO A 1 484 ? 9.415 -9.746 -23.203 1.00 86.25 484 PRO A O 1
ATOM 3760 N N . ALA A 1 485 ? 9.486 -11.727 -22.142 1.00 85.25 485 ALA A N 1
ATOM 3761 C CA . ALA A 1 485 ? 9.683 -12.532 -23.344 1.00 85.25 485 ALA A CA 1
ATOM 3762 C C . ALA A 1 485 ? 8.360 -12.722 -24.108 1.00 85.25 485 ALA A C 1
ATOM 3764 O O . ALA A 1 485 ? 7.273 -12.565 -23.552 1.00 85.25 485 ALA A O 1
ATOM 3765 N N . GLU A 1 486 ? 8.429 -13.116 -25.380 1.00 84.81 486 GLU A N 1
ATOM 3766 C CA . GLU A 1 486 ? 7.221 -13.435 -26.146 1.00 84.81 486 GLU A CA 1
ATOM 3767 C C . GLU A 1 486 ? 6.429 -14.593 -25.511 1.00 84.81 486 GLU A C 1
ATOM 3769 O O . GLU A 1 486 ? 6.992 -15.568 -25.013 1.00 84.81 486 GLU A O 1
ATOM 3774 N N . GLY A 1 487 ? 5.096 -14.487 -25.532 1.00 85.25 487 GLY A N 1
ATOM 3775 C CA . GLY A 1 487 ? 4.188 -15.533 -25.050 1.00 85.25 487 GLY A CA 1
ATOM 3776 C C . GLY A 1 487 ? 3.945 -15.565 -23.535 1.00 85.25 487 GLY A C 1
ATOM 3777 O O . GLY A 1 487 ? 3.195 -16.426 -23.073 1.00 85.25 487 GLY A O 1
ATOM 3778 N N . VAL A 1 488 ? 4.525 -14.645 -22.754 1.00 89.94 488 VAL A N 1
ATOM 3779 C CA . VAL A 1 488 ? 4.204 -14.507 -21.322 1.00 89.94 488 VAL A CA 1
ATOM 3780 C C . VAL A 1 488 ? 2.923 -13.698 -21.100 1.00 89.94 488 VAL A C 1
ATOM 3782 O O . VAL A 1 488 ? 2.513 -12.899 -21.941 1.00 89.94 488 VAL A O 1
ATOM 3785 N N . ILE A 1 489 ? 2.283 -13.883 -19.942 1.00 92.44 489 ILE A N 1
ATOM 3786 C CA . ILE A 1 489 ? 1.108 -13.088 -19.569 1.00 92.44 489 ILE A CA 1
ATOM 3787 C C . ILE A 1 489 ? 1.569 -11.685 -19.175 1.00 92.44 489 ILE A C 1
ATOM 3789 O O . ILE A 1 489 ? 2.317 -11.518 -18.209 1.00 92.44 489 ILE A O 1
ATOM 3793 N N . MET A 1 490 ? 1.086 -10.692 -19.913 1.00 94.94 490 MET A N 1
ATOM 3794 C CA . MET A 1 490 ? 1.347 -9.277 -19.678 1.00 94.94 490 MET A CA 1
ATOM 3795 C C . MET A 1 490 ? 0.302 -8.664 -18.751 1.00 94.94 490 MET A C 1
ATOM 3797 O O . MET A 1 490 ? -0.892 -8.943 -18.878 1.00 94.94 490 MET A O 1
ATOM 3801 N N . LEU A 1 491 ? 0.754 -7.820 -17.827 1.00 96.75 491 LEU A N 1
ATO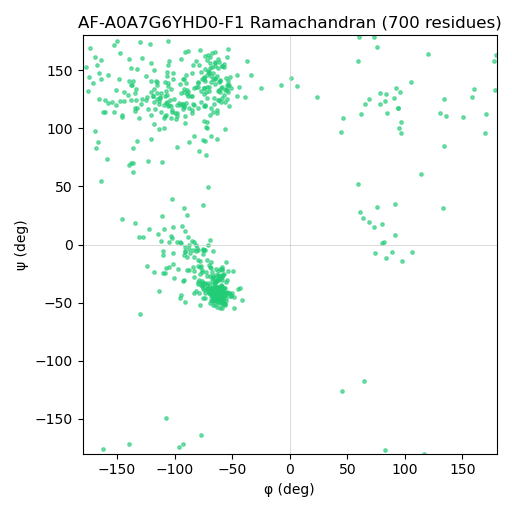M 3802 C CA . LEU A 1 491 ? -0.108 -6.968 -17.024 1.00 96.75 491 LEU A CA 1
ATOM 3803 C C . LEU A 1 491 ? -0.420 -5.682 -17.798 1.00 96.75 491 LEU A C 1
ATOM 3805 O O . LEU A 1 491 ? 0.473 -4.877 -18.053 1.00 96.75 491 LEU A O 1
ATOM 3809 N N . ASP A 1 492 ? -1.693 -5.499 -18.130 1.00 95.94 492 ASP A N 1
ATOM 3810 C CA . ASP A 1 492 ? -2.259 -4.253 -18.653 1.00 95.94 492 ASP A CA 1
ATOM 3811 C C . ASP A 1 492 ? -2.855 -3.469 -17.471 1.00 95.94 492 ASP A C 1
ATOM 3813 O O . ASP A 1 492 ? -3.694 -4.000 -16.733 1.00 95.94 492 ASP A O 1
ATOM 3817 N N . LEU A 1 493 ? -2.358 -2.251 -17.232 1.00 97.06 493 LEU A N 1
ATOM 3818 C CA . LEU A 1 493 ? -2.685 -1.477 -16.032 1.00 97.06 493 LEU A CA 1
ATOM 3819 C C . LEU A 1 493 ? -4.111 -0.924 -16.100 1.00 97.06 493 LEU A C 1
ATOM 3821 O O . LEU A 1 493 ? -4.847 -0.997 -15.117 1.00 97.06 493 LEU A O 1
ATOM 3825 N N . GLU A 1 494 ? -4.518 -0.431 -17.264 1.00 95.88 494 GLU A N 1
ATOM 3826 C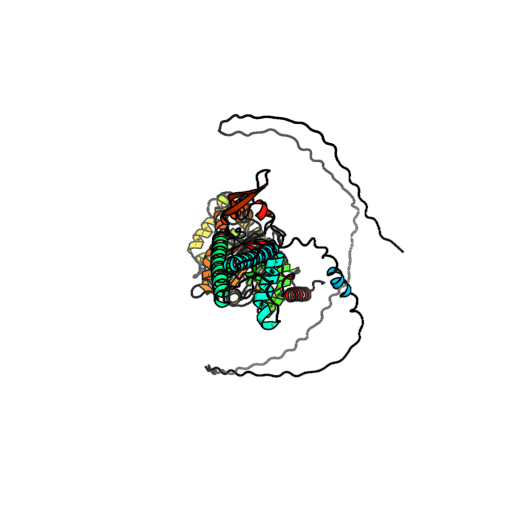 CA . GLU A 1 494 ? -5.840 0.120 -17.536 1.00 95.88 494 GLU A CA 1
ATOM 3827 C C . GLU A 1 494 ? -6.923 -0.956 -17.383 1.00 95.88 494 GLU A C 1
ATOM 3829 O O . GLU A 1 494 ? -7.924 -0.753 -16.686 1.00 95.88 494 GLU A O 1
ATOM 3834 N N . GLN A 1 495 ? -6.698 -2.138 -17.967 1.00 96.75 495 GLN A N 1
ATOM 3835 C CA . GLN A 1 495 ? -7.588 -3.287 -17.799 1.00 96.75 495 GLN A CA 1
ATOM 3836 C C . GLN A 1 495 ? -7.620 -3.761 -16.349 1.00 96.75 495 GLN A C 1
ATOM 3838 O O . GLN A 1 495 ? -8.689 -4.112 -15.849 1.00 96.75 495 GLN A O 1
ATOM 3843 N N . PHE A 1 496 ? -6.473 -3.771 -15.661 1.00 98.12 496 PHE A N 1
ATOM 3844 C CA . PHE A 1 496 ? -6.412 -4.176 -14.262 1.00 98.12 496 PHE A CA 1
ATOM 3845 C C . PHE A 1 496 ? -7.238 -3.244 -13.368 1.00 98.12 496 PHE A C 1
ATOM 3847 O O . PHE A 1 496 ? -8.064 -3.737 -12.600 1.00 98.12 496 PHE A O 1
ATOM 3854 N N . VAL A 1 497 ? -7.072 -1.922 -13.490 1.00 97.19 497 VAL A N 1
ATOM 3855 C CA . VAL A 1 497 ? -7.804 -0.924 -12.686 1.00 97.19 497 VAL A CA 1
ATOM 3856 C C . VAL A 1 497 ? -9.318 -1.032 -12.889 1.00 97.19 497 VAL A C 1
ATOM 3858 O O . VAL A 1 497 ? -10.074 -0.890 -11.929 1.00 97.19 497 VAL A O 1
ATOM 3861 N N . ALA A 1 498 ? -9.768 -1.345 -14.107 1.00 95.88 498 ALA A N 1
ATOM 3862 C CA . ALA A 1 498 ? -11.185 -1.534 -14.424 1.00 95.88 498 ALA A CA 1
ATOM 3863 C C . ALA A 1 498 ? -11.752 -2.914 -14.019 1.00 95.88 498 ALA A C 1
ATOM 3865 O O . ALA A 1 498 ? -12.949 -3.163 -14.186 1.00 95.88 498 ALA A O 1
ATOM 3866 N N . SER A 1 499 ? -10.915 -3.828 -13.521 1.00 97.00 499 SER A N 1
ATOM 3867 C CA . SER A 1 499 ? -11.292 -5.214 -13.223 1.00 97.00 499 SER A CA 1
ATOM 3868 C C . SER A 1 499 ? -11.662 -5.449 -11.749 1.00 97.00 499 SER A C 1
ATOM 3870 O O . SER A 1 499 ? -11.719 -4.545 -10.918 1.00 97.00 499 SER A O 1
ATOM 3872 N N . THR A 1 500 ? -11.893 -6.718 -11.416 1.00 97.50 500 THR A N 1
ATOM 3873 C CA . THR A 1 500 ? -11.996 -7.259 -10.051 1.00 97.50 500 THR A CA 1
ATOM 3874 C C . THR A 1 500 ? -10.788 -8.136 -9.694 1.00 97.50 500 THR A C 1
ATOM 3876 O O . THR A 1 500 ? -10.812 -8.875 -8.704 1.00 97.50 500 THR A O 1
ATOM 3879 N N . ASP A 1 501 ? -9.722 -8.082 -10.496 1.00 98.19 501 ASP A N 1
ATOM 3880 C CA . ASP A 1 501 ? -8.520 -8.887 -10.307 1.00 98.19 501 ASP A CA 1
ATOM 3881 C C . ASP A 1 501 ? -7.764 -8.478 -9.035 1.00 98.19 501 ASP A C 1
ATOM 3883 O O . ASP A 1 501 ? -8.006 -7.446 -8.406 1.00 98.19 501 ASP A O 1
ATOM 3887 N N . THR A 1 502 ? -6.848 -9.328 -8.586 1.00 98.50 502 THR A N 1
ATOM 3888 C CA . THR A 1 502 ? -5.993 -9.045 -7.431 1.00 98.50 502 THR A CA 1
ATOM 3889 C C . THR A 1 502 ? -4.546 -9.290 -7.785 1.00 98.50 502 THR A C 1
ATOM 3891 O O . THR A 1 502 ? -4.192 -10.405 -8.147 1.00 98.50 502 THR A O 1
ATOM 3894 N N . LEU A 1 503 ? -3.723 -8.254 -7.671 1.00 97.75 503 LEU A N 1
ATOM 3895 C CA . LEU A 1 503 ? -2.295 -8.289 -7.928 1.00 97.75 503 LEU A CA 1
ATOM 3896 C C . LEU A 1 503 ? -1.530 -8.452 -6.612 1.00 97.75 503 LEU A C 1
ATOM 3898 O O . LEU A 1 503 ? -1.464 -7.541 -5.785 1.00 97.75 503 LEU A O 1
ATOM 3902 N N . TYR A 1 504 ? -0.932 -9.626 -6.441 1.00 95.88 504 TYR A N 1
ATOM 3903 C CA . TYR A 1 504 ? -0.056 -9.950 -5.323 1.00 95.88 504 TYR A CA 1
ATOM 3904 C C . TYR A 1 504 ? 1.392 -9.626 -5.696 1.00 95.88 504 TYR A C 1
ATOM 3906 O O . TYR A 1 504 ? 1.999 -10.301 -6.533 1.00 95.88 504 TYR A O 1
ATOM 3914 N N . LEU A 1 505 ? 1.933 -8.590 -5.059 1.00 94.19 505 LEU A N 1
ATOM 3915 C CA . LEU A 1 505 ? 3.299 -8.108 -5.217 1.00 94.19 505 LEU A CA 1
ATOM 3916 C C . LEU A 1 505 ? 4.197 -8.794 -4.189 1.00 94.19 505 LEU A C 1
ATOM 3918 O O . LEU A 1 505 ? 4.170 -8.486 -2.994 1.00 94.19 505 LEU A O 1
ATOM 3922 N N . MET A 1 506 ? 4.979 -9.757 -4.661 1.00 88.25 506 MET A N 1
ATOM 3923 C CA . MET A 1 506 ? 5.762 -10.651 -3.817 1.00 88.25 506 MET A CA 1
ATOM 3924 C C . MET A 1 506 ? 7.233 -10.235 -3.823 1.00 88.25 506 MET A C 1
ATOM 3926 O O . MET A 1 506 ? 7.892 -10.280 -4.862 1.00 88.25 506 MET A O 1
ATOM 3930 N N . SER A 1 507 ? 7.773 -9.891 -2.656 1.00 84.56 507 SER A N 1
ATOM 3931 C CA . SER A 1 507 ? 9.188 -9.526 -2.487 1.00 84.56 507 SER A CA 1
ATOM 3932 C C . SER A 1 507 ? 9.752 -10.179 -1.239 1.00 84.56 507 SER A C 1
ATOM 3934 O O . SER A 1 507 ? 9.092 -10.197 -0.206 1.00 84.56 507 SER A O 1
ATOM 3936 N N . LYS A 1 508 ? 10.963 -10.732 -1.285 1.00 80.81 508 LYS A N 1
ATOM 3937 C CA . LYS A 1 508 ? 11.571 -11.312 -0.083 1.00 80.81 508 LYS A CA 1
ATOM 3938 C C . LYS A 1 508 ? 11.821 -10.199 0.939 1.00 80.81 508 LYS A C 1
ATOM 3940 O O . LYS A 1 508 ? 11.943 -9.020 0.616 1.00 80.81 508 LYS A O 1
ATOM 3945 N N . LYS A 1 509 ? 11.927 -10.548 2.222 1.00 71.25 509 LYS A N 1
ATOM 3946 C CA . LYS A 1 509 ? 12.328 -9.563 3.239 1.00 71.25 509 LYS A CA 1
ATOM 3947 C C . LYS A 1 509 ? 13.743 -9.062 2.922 1.00 71.25 509 LYS A C 1
ATOM 3949 O O . LYS A 1 509 ? 14.658 -9.878 2.859 1.00 71.25 509 LYS A O 1
ATOM 3954 N N . LYS A 1 510 ? 13.920 -7.739 2.787 1.00 68.69 510 LYS A N 1
ATOM 3955 C CA . LYS A 1 510 ? 15.141 -7.109 2.233 1.00 68.69 510 LYS A CA 1
ATOM 3956 C C . LYS A 1 510 ? 15.427 -7.516 0.777 1.00 68.69 510 LYS A C 1
ATOM 3958 O O . LYS A 1 510 ? 16.587 -7.566 0.374 1.00 68.69 510 LYS A O 1
ATOM 3963 N N . GLY A 1 511 ? 14.378 -7.847 0.030 1.00 70.56 511 GLY A N 1
ATOM 3964 C CA . GLY A 1 511 ? 14.445 -8.126 -1.393 1.00 70.56 511 GLY A CA 1
ATOM 3965 C C . GLY A 1 511 ? 14.923 -6.907 -2.167 1.00 70.56 511 GLY A C 1
ATOM 3966 O O . GLY A 1 511 ? 14.736 -5.761 -1.749 1.00 70.56 511 GLY A O 1
ATOM 3967 N N . LEU A 1 512 ? 15.559 -7.167 -3.299 1.00 82.38 512 LEU A N 1
ATOM 3968 C CA . LEU A 1 512 ? 16.069 -6.142 -4.200 1.00 82.38 512 LEU A CA 1
ATOM 3969 C C . LEU A 1 512 ? 14.990 -5.685 -5.192 1.00 82.38 512 LEU A C 1
ATOM 3971 O O . LEU A 1 512 ? 15.169 -4.681 -5.862 1.00 82.38 512 LEU A O 1
ATOM 3975 N N . ALA A 1 513 ? 13.830 -6.345 -5.230 1.00 87.12 513 ALA A N 1
ATOM 3976 C CA . ALA A 1 513 ? 12.731 -6.020 -6.140 1.00 87.12 513 ALA A CA 1
ATOM 3977 C C . ALA A 1 513 ? 11.934 -4.746 -5.792 1.00 87.12 513 ALA A C 1
ATOM 3979 O O . ALA A 1 513 ? 11.053 -4.360 -6.558 1.00 87.12 513 ALA A O 1
ATOM 3980 N N . ALA A 1 514 ? 12.211 -4.085 -4.662 1.00 87.75 514 ALA A N 1
ATOM 3981 C CA . ALA A 1 514 ? 11.461 -2.900 -4.234 1.00 87.75 514 ALA A CA 1
ATOM 3982 C C . ALA A 1 514 ? 11.363 -1.794 -5.312 1.00 87.75 514 ALA A C 1
ATOM 3984 O O . ALA A 1 514 ? 10.263 -1.281 -5.488 1.00 87.75 514 ALA A O 1
ATOM 3985 N N . PRO A 1 515 ? 12.412 -1.456 -6.096 1.00 89.56 515 PRO A N 1
ATOM 3986 C CA . PRO A 1 515 ? 12.313 -0.413 -7.120 1.00 89.56 515 PRO A CA 1
ATOM 3987 C C . PRO A 1 515 ? 11.322 -0.712 -8.238 1.00 89.56 515 PRO A C 1
ATOM 3989 O O . PRO A 1 515 ? 10.533 0.159 -8.592 1.00 89.56 515 PRO A O 1
ATOM 3992 N N . VAL A 1 516 ? 11.310 -1.943 -8.759 1.00 91.81 516 VAL A N 1
ATOM 3993 C CA . VAL A 1 516 ? 10.361 -2.325 -9.817 1.00 91.81 516 VAL A CA 1
ATOM 3994 C C . VAL A 1 516 ? 8.938 -2.460 -9.281 1.00 91.81 516 VAL A C 1
ATOM 3996 O O . VAL A 1 516 ? 7.990 -2.100 -9.969 1.00 91.81 516 VAL A O 1
ATOM 3999 N N . ILE A 1 517 ? 8.782 -2.929 -8.038 1.00 92.75 517 ILE A N 1
ATOM 4000 C CA . ILE A 1 517 ? 7.478 -3.028 -7.372 1.00 92.75 517 ILE A CA 1
ATOM 4001 C C . ILE A 1 517 ? 6.910 -1.632 -7.109 1.00 92.75 517 ILE A C 1
ATOM 4003 O O . ILE A 1 517 ? 5.750 -1.387 -7.423 1.00 92.75 517 ILE A O 1
ATOM 4007 N N . THR A 1 518 ? 7.723 -0.710 -6.585 1.00 93.06 518 THR A N 1
ATOM 4008 C CA . THR A 1 518 ? 7.332 0.690 -6.388 1.00 93.06 518 THR A CA 1
ATOM 4009 C C . THR A 1 518 ? 6.939 1.332 -7.715 1.00 93.06 518 THR A C 1
ATOM 4011 O O . THR A 1 518 ? 5.864 1.912 -7.788 1.00 93.06 518 THR A O 1
ATOM 4014 N N . ALA A 1 519 ? 7.746 1.183 -8.771 1.00 94.75 519 ALA A N 1
ATOM 4015 C CA . ALA A 1 519 ? 7.429 1.740 -10.088 1.00 94.75 519 ALA A CA 1
ATOM 4016 C C . ALA A 1 519 ? 6.110 1.205 -10.658 1.00 94.75 519 ALA A C 1
ATOM 4018 O O . ALA A 1 519 ? 5.315 1.974 -11.191 1.00 94.75 519 ALA A O 1
ATOM 4019 N N . LEU A 1 520 ? 5.853 -0.097 -10.504 1.00 96.19 520 LEU A N 1
ATOM 4020 C CA . LEU A 1 520 ? 4.605 -0.709 -10.949 1.00 96.19 520 LEU A CA 1
ATOM 4021 C C . LEU A 1 520 ? 3.394 -0.141 -10.200 1.00 96.19 520 LEU A C 1
ATOM 4023 O O . LEU A 1 520 ? 2.371 0.150 -10.813 1.00 96.19 520 LEU A O 1
ATOM 4027 N N . VAL A 1 521 ? 3.495 0.017 -8.879 1.00 96.00 521 VAL A N 1
ATOM 4028 C CA . VAL A 1 521 ? 2.382 0.533 -8.071 1.00 96.00 521 VAL A CA 1
ATOM 4029 C C . VAL A 1 521 ? 2.154 2.025 -8.300 1.00 96.00 521 VAL A C 1
ATOM 4031 O O . VAL A 1 521 ? 0.995 2.418 -8.374 1.00 96.00 521 VAL A O 1
ATOM 4034 N N . GLU A 1 522 ? 3.209 2.828 -8.465 1.00 95.56 522 GLU A N 1
ATOM 4035 C CA . GLU A 1 522 ? 3.099 4.245 -8.855 1.00 95.56 522 GLU A CA 1
ATOM 4036 C C . GLU A 1 522 ? 2.397 4.381 -10.215 1.00 95.56 522 GLU A C 1
ATOM 4038 O O . GLU A 1 522 ? 1.395 5.083 -10.317 1.00 95.56 522 GLU A O 1
ATOM 4043 N N . SER A 1 523 ? 2.804 3.605 -11.227 1.00 96.81 523 SER A N 1
ATOM 4044 C CA . SER A 1 523 ? 2.134 3.636 -12.537 1.00 96.81 523 SER A CA 1
ATOM 4045 C C . SER A 1 523 ? 0.690 3.147 -12.489 1.00 96.81 523 SER A C 1
ATOM 4047 O O . SER A 1 523 ? -0.181 3.724 -13.135 1.00 96.81 523 SER A O 1
ATOM 4049 N N . LEU A 1 524 ? 0.397 2.110 -11.704 1.00 96.38 524 LEU A N 1
ATOM 4050 C CA . LEU A 1 524 ? -0.971 1.631 -11.509 1.00 96.38 524 LEU A CA 1
ATOM 4051 C C . LEU A 1 524 ? -1.840 2.688 -10.822 1.00 96.38 524 LEU A C 1
ATOM 4053 O O . LEU A 1 524 ? -2.996 2.887 -11.191 1.00 96.38 524 LEU A O 1
ATOM 4057 N N . GLN A 1 525 ? -1.282 3.369 -9.827 1.00 94.69 525 GLN A N 1
ATOM 4058 C CA . GLN A 1 525 ? -1.948 4.446 -9.120 1.00 94.69 525 GLN A CA 1
ATOM 4059 C C . GLN A 1 525 ? -2.199 5.650 -10.027 1.00 94.69 525 GLN A C 1
ATOM 4061 O O . GLN A 1 525 ? -3.302 6.183 -10.001 1.00 94.69 525 GLN A O 1
ATOM 4066 N N . SER A 1 526 ? -1.224 6.044 -10.841 1.00 95.31 526 SER A N 1
ATOM 4067 C CA . SER A 1 526 ? -1.352 7.116 -11.830 1.00 95.31 526 SER A CA 1
ATOM 4068 C C . SER A 1 526 ? -2.506 6.838 -12.801 1.00 95.31 526 SER A C 1
ATOM 4070 O O . SER A 1 526 ? -3.454 7.618 -12.887 1.00 95.31 526 SER A O 1
ATOM 4072 N N . VAL A 1 527 ? -2.536 5.630 -13.383 1.00 96.25 527 VAL A N 1
ATOM 4073 C CA . VAL A 1 527 ? -3.645 5.159 -14.234 1.00 96.25 527 VAL A CA 1
ATOM 4074 C C . VAL A 1 527 ? -4.989 5.185 -13.494 1.00 96.25 527 VAL A C 1
ATOM 4076 O O . VAL A 1 527 ? -6.014 5.547 -14.070 1.00 96.25 527 VAL A O 1
ATOM 4079 N N . ALA A 1 528 ? -5.010 4.820 -12.210 1.00 95.94 528 ALA A N 1
ATOM 4080 C CA . ALA A 1 528 ? -6.224 4.849 -11.399 1.00 95.94 528 ALA A CA 1
ATOM 4081 C C . ALA A 1 528 ? -6.711 6.270 -11.075 1.00 95.94 528 ALA A C 1
ATOM 4083 O O . ALA A 1 528 ? -7.921 6.503 -11.057 1.00 95.94 528 ALA A O 1
ATOM 4084 N N . MET A 1 529 ? -5.798 7.213 -10.832 1.00 95.12 529 MET A N 1
ATOM 4085 C CA . MET A 1 529 ? -6.130 8.620 -10.603 1.00 95.12 529 MET A CA 1
ATOM 4086 C C . MET A 1 529 ? -6.737 9.233 -11.868 1.00 95.12 529 MET A C 1
ATOM 4088 O O . MET A 1 529 ? -7.812 9.827 -11.781 1.00 95.12 529 MET A O 1
ATOM 4092 N N . ASP A 1 530 ? -6.124 8.995 -13.031 1.00 95.19 530 ASP A N 1
ATOM 4093 C CA . ASP A 1 530 ? -6.632 9.444 -14.334 1.00 95.19 530 ASP A CA 1
ATOM 4094 C C . ASP A 1 530 ? -8.022 8.855 -14.626 1.00 95.19 530 ASP A C 1
ATOM 4096 O O . ASP A 1 530 ? -8.968 9.571 -14.959 1.00 95.19 530 ASP A O 1
ATOM 4100 N N . ALA A 1 531 ? -8.192 7.543 -14.426 1.00 96.00 531 ALA A N 1
ATOM 4101 C CA . ALA A 1 531 ? -9.485 6.880 -14.607 1.00 96.00 531 ALA A CA 1
ATOM 4102 C C . ALA A 1 531 ? -10.563 7.402 -13.635 1.00 96.00 531 ALA A C 1
ATOM 4104 O O . ALA A 1 531 ? -11.751 7.406 -13.968 1.00 96.00 531 ALA A O 1
ATOM 4105 N N . GLY A 1 532 ? -10.150 7.842 -12.444 1.00 95.06 532 GLY A N 1
ATOM 4106 C CA . GLY A 1 532 ? -11.008 8.396 -11.401 1.00 95.06 532 GLY A CA 1
ATOM 4107 C C . GLY A 1 532 ? -11.267 9.905 -11.497 1.00 95.06 532 GLY A C 1
ATOM 4108 O O . GLY A 1 532 ? -12.036 10.419 -10.687 1.00 95.06 532 GLY A O 1
ATOM 4109 N N . GLU A 1 533 ? -10.646 10.624 -12.443 1.00 94.38 533 GLU A N 1
ATOM 4110 C CA . GLU A 1 533 ? -10.647 12.097 -12.494 1.00 94.38 533 GLU A CA 1
ATOM 4111 C C . GLU A 1 533 ? -12.049 12.682 -12.727 1.00 94.38 533 GLU A C 1
ATOM 4113 O O . GLU A 1 533 ? -12.490 13.583 -12.013 1.00 94.38 533 GLU A O 1
ATOM 4118 N N . GLN A 1 534 ? -12.787 12.150 -13.708 1.00 92.12 534 GLN A N 1
ATOM 4119 C CA . GLN A 1 534 ? -14.145 12.625 -14.013 1.00 92.12 534 GLN A CA 1
ATOM 4120 C C . GLN A 1 534 ? -15.192 12.058 -13.054 1.00 92.12 534 GLN A C 1
ATOM 4122 O O . GLN A 1 534 ? -16.202 12.701 -12.754 1.00 92.12 534 GLN A O 1
ATOM 4127 N N . LYS A 1 535 ? -14.987 10.815 -12.614 1.00 93.25 535 LYS A N 1
ATOM 4128 C CA . LYS A 1 535 ? -15.875 10.115 -11.697 1.00 93.25 535 LYS A CA 1
ATOM 4129 C C . LYS A 1 535 ? -15.052 9.126 -10.873 1.00 93.25 535 LYS A C 1
ATOM 4131 O O . LYS A 1 535 ? -14.338 8.334 -11.481 1.00 93.25 535 LYS A O 1
ATOM 4136 N N . PRO A 1 536 ? -15.231 9.086 -9.539 1.00 93.94 536 PRO A N 1
ATOM 4137 C CA . PRO A 1 536 ? -14.530 8.125 -8.700 1.00 93.94 536 PRO A CA 1
ATOM 4138 C C . PRO A 1 536 ? -14.734 6.688 -9.192 1.00 93.94 536 PRO A C 1
ATOM 4140 O O . PRO A 1 536 ? -15.856 6.314 -9.568 1.00 93.94 536 PRO A O 1
ATOM 4143 N N . LEU A 1 537 ? -13.672 5.881 -9.129 1.00 94.62 537 LEU A N 1
ATOM 4144 C CA . LEU A 1 537 ? -13.731 4.454 -9.434 1.00 94.62 537 LEU A CA 1
ATOM 4145 C C . LEU A 1 537 ? -14.819 3.770 -8.594 1.00 94.62 537 LEU A C 1
ATOM 4147 O O . LEU A 1 537 ? -14.916 3.951 -7.376 1.00 94.62 537 LEU A O 1
ATOM 4151 N N . ASN A 1 538 ? -15.662 2.984 -9.263 1.00 92.38 538 ASN A N 1
ATOM 4152 C CA . ASN A 1 538 ? -16.701 2.191 -8.623 1.00 92.38 538 ASN A CA 1
ATOM 4153 C C . ASN A 1 538 ? -16.905 0.868 -9.386 1.00 92.38 538 ASN A C 1
ATOM 4155 O O . ASN A 1 538 ? -17.467 0.904 -10.484 1.00 92.38 538 ASN A O 1
ATOM 4159 N N . PRO A 1 539 ? -16.514 -0.286 -8.817 1.00 92.38 539 PRO A N 1
ATOM 4160 C CA . PRO A 1 539 ? -15.960 -0.462 -7.468 1.00 92.38 539 PRO A CA 1
ATOM 4161 C C . PRO A 1 539 ? -14.599 0.221 -7.244 1.00 92.38 539 PRO A C 1
ATOM 4163 O O . PRO A 1 539 ? -13.869 0.477 -8.195 1.00 92.38 539 PRO A O 1
ATOM 4166 N N . VAL A 1 540 ? -14.270 0.524 -5.983 1.00 94.19 540 VAL A N 1
ATOM 4167 C CA . VAL A 1 540 ? -12.999 1.178 -5.614 1.00 94.19 540 VAL A CA 1
ATOM 4168 C C . VAL A 1 540 ? -11.790 0.274 -5.875 1.00 94.19 540 VAL A C 1
ATOM 4170 O O . VAL A 1 540 ? -11.874 -0.944 -5.682 1.00 94.19 540 VAL A O 1
ATOM 4173 N N . LEU A 1 541 ? -10.653 0.879 -6.226 1.00 96.88 541 LEU A N 1
ATOM 4174 C CA . LEU A 1 541 ? -9.349 0.212 -6.220 1.00 96.88 541 LEU A CA 1
ATOM 4175 C C . LEU A 1 541 ? -8.840 0.117 -4.776 1.00 96.88 541 LEU A C 1
ATOM 4177 O O . LEU A 1 541 ? -8.665 1.139 -4.115 1.00 96.88 541 LEU A O 1
ATOM 4181 N N . THR A 1 542 ? -8.558 -1.089 -4.284 1.00 96.94 542 THR A N 1
ATOM 4182 C CA . THR A 1 542 ? -8.022 -1.297 -2.929 1.00 96.94 542 THR A CA 1
ATOM 4183 C C . THR A 1 542 ? -6.515 -1.564 -2.968 1.00 96.94 542 THR A C 1
ATOM 4185 O O . THR A 1 542 ? -6.078 -2.604 -3.455 1.00 96.94 542 THR A O 1
ATOM 4188 N N . ILE A 1 543 ? -5.709 -0.672 -2.391 1.00 97.06 543 ILE A N 1
ATOM 4189 C CA . ILE A 1 543 ? -4.248 -0.796 -2.299 1.00 97.06 543 ILE A CA 1
ATOM 4190 C C . ILE A 1 543 ? -3.857 -1.119 -0.848 1.00 97.06 543 ILE A C 1
ATOM 4192 O O . ILE A 1 543 ? -3.999 -0.284 0.043 1.00 97.06 543 ILE A O 1
ATOM 4196 N N . VAL A 1 544 ? -3.356 -2.331 -0.594 1.00 96.81 544 VAL A N 1
ATOM 4197 C CA . VAL A 1 544 ? -2.968 -2.828 0.739 1.00 96.81 544 VAL A CA 1
ATOM 4198 C C . VAL A 1 544 ? -1.459 -3.050 0.814 1.00 96.81 544 VAL A C 1
ATOM 4200 O O . VAL A 1 544 ? -0.937 -4.080 0.385 1.00 96.81 544 VAL A O 1
ATOM 4203 N N . LEU A 1 545 ? -0.751 -2.091 1.400 1.00 93.94 545 LEU A N 1
ATOM 4204 C CA . LEU A 1 545 ? 0.710 -2.056 1.427 1.00 93.94 545 LEU A CA 1
ATOM 4205 C C . LEU A 1 545 ? 1.223 -2.605 2.761 1.00 93.94 545 LEU A C 1
ATOM 4207 O O . LEU A 1 545 ? 1.485 -1.846 3.702 1.00 93.94 545 LEU A O 1
ATOM 4211 N N . ASP A 1 546 ? 1.344 -3.936 2.852 1.00 89.69 546 ASP A N 1
ATOM 4212 C CA . ASP A 1 546 ? 2.040 -4.573 3.970 1.00 89.69 546 ASP A CA 1
ATOM 4213 C C . ASP A 1 546 ? 3.526 -4.198 3.920 1.00 89.69 546 ASP A C 1
ATOM 4215 O O . ASP A 1 546 ? 4.223 -4.448 2.934 1.00 89.69 546 ASP A O 1
ATOM 4219 N N . GLU A 1 547 ? 3.996 -3.571 4.996 1.00 83.94 547 GLU A N 1
ATOM 4220 C CA . GLU A 1 547 ? 5.345 -3.017 5.126 1.00 83.94 547 GLU A CA 1
ATOM 4221 C C . GLU A 1 547 ? 5.686 -1.944 4.076 1.00 83.94 547 GLU A C 1
ATOM 4223 O O . GLU A 1 547 ? 6.749 -2.002 3.451 1.00 83.94 547 GLU A O 1
ATOM 4228 N N . LEU A 1 548 ? 4.816 -0.929 3.938 1.00 88.88 548 LEU A N 1
ATOM 4229 C CA . LEU A 1 548 ? 4.977 0.224 3.031 1.00 88.88 548 LEU A CA 1
ATOM 4230 C C . LEU A 1 548 ? 6.418 0.764 3.004 1.00 88.88 548 LEU A C 1
ATOM 4232 O O . LEU A 1 548 ? 6.993 0.951 1.940 1.00 88.88 548 LEU A O 1
ATOM 4236 N N . ALA A 1 549 ? 7.039 0.967 4.168 1.00 84.25 549 ALA A N 1
ATOM 4237 C CA . ALA A 1 549 ? 8.376 1.554 4.248 1.00 84.25 549 ALA A CA 1
ATOM 4238 C C . ALA A 1 549 ? 9.510 0.657 3.698 1.00 84.25 549 ALA A C 1
ATOM 4240 O O . ALA A 1 549 ? 10.580 1.174 3.382 1.00 84.25 549 ALA A O 1
ATOM 4241 N N . ASN A 1 550 ? 9.299 -0.661 3.588 1.00 81.38 550 ASN A N 1
ATOM 4242 C CA . ASN A 1 550 ? 10.344 -1.626 3.223 1.00 81.38 550 ASN A CA 1
ATOM 4243 C C . ASN A 1 550 ? 10.119 -2.300 1.864 1.00 81.38 550 ASN A C 1
ATOM 4245 O O . ASN A 1 550 ? 11.092 -2.556 1.161 1.00 81.38 550 ASN A O 1
ATOM 4249 N N . VAL A 1 551 ? 8.875 -2.659 1.529 1.00 81.69 551 VAL A N 1
ATOM 4250 C CA . VAL A 1 551 ? 8.579 -3.514 0.363 1.00 81.69 551 VAL A CA 1
ATOM 4251 C C . VAL A 1 551 ? 8.230 -2.695 -0.871 1.00 81.69 551 VAL A C 1
ATOM 4253 O O . VAL A 1 551 ? 8.733 -2.977 -1.952 1.00 81.69 551 VAL A O 1
ATOM 4256 N N . CYS A 1 552 ? 7.370 -1.697 -0.700 1.00 85.50 552 CYS A N 1
ATOM 4257 C CA . CYS A 1 552 ? 6.881 -0.847 -1.778 1.00 85.50 552 CYS A CA 1
ATOM 4258 C C . CYS A 1 552 ? 6.822 0.598 -1.285 1.00 85.50 552 CYS A C 1
ATOM 4260 O O . CYS A 1 552 ? 5.740 1.130 -1.046 1.00 85.50 552 CYS A O 1
ATOM 4262 N N . PRO A 1 553 ? 7.975 1.225 -1.033 1.00 88.38 553 PRO A N 1
ATOM 4263 C CA . PRO A 1 553 ? 7.991 2.597 -0.568 1.00 88.38 553 PRO A CA 1
ATOM 4264 C C . PRO A 1 553 ? 7.591 3.543 -1.695 1.00 88.38 553 PRO A C 1
ATOM 4266 O O . PRO A 1 553 ? 8.420 3.846 -2.548 1.00 88.38 553 PRO A O 1
ATOM 4269 N N . LEU A 1 554 ? 6.331 3.973 -1.673 1.00 90.94 554 LEU A N 1
ATOM 4270 C CA . LEU A 1 554 ? 5.711 4.855 -2.661 1.00 90.94 554 LEU A CA 1
ATOM 4271 C C . LEU A 1 554 ? 5.988 6.329 -2.352 1.00 90.94 554 LEU A C 1
ATOM 4273 O O . LEU A 1 554 ? 5.481 6.817 -1.335 1.00 90.94 554 LEU A O 1
ATOM 4277 N N . PRO A 1 555 ? 6.750 7.054 -3.187 1.00 88.38 555 PRO A N 1
ATOM 4278 C CA . PRO A 1 555 ? 6.802 8.515 -3.138 1.00 88.38 555 PRO A CA 1
ATOM 4279 C C . PRO A 1 555 ? 5.434 9.195 -3.013 1.00 88.38 555 PRO A C 1
ATOM 4281 O O . PRO A 1 555 ? 5.310 10.155 -2.255 1.00 88.38 555 PRO A O 1
ATOM 4284 N N . SER A 1 556 ? 4.409 8.677 -3.692 1.00 90.75 556 SER A N 1
ATOM 4285 C CA . SER A 1 556 ? 3.048 9.223 -3.680 1.00 90.75 556 SER A CA 1
ATOM 4286 C C . SER A 1 556 ? 2.209 8.823 -2.464 1.00 90.75 556 SER A C 1
ATOM 4288 O O . SER A 1 556 ? 1.087 9.304 -2.319 1.00 90.75 556 SER A O 1
ATOM 4290 N N . ALA A 1 557 ? 2.709 7.980 -1.547 1.00 92.44 557 ALA A N 1
ATOM 4291 C CA . ALA A 1 557 ? 1.928 7.554 -0.381 1.00 92.44 557 ALA A CA 1
ATOM 4292 C C . ALA A 1 557 ? 1.297 8.729 0.401 1.00 92.44 557 ALA A C 1
ATOM 4294 O O . ALA A 1 557 ? 0.120 8.623 0.741 1.00 92.44 557 ALA A O 1
ATOM 4295 N N . PRO A 1 558 ? 1.995 9.853 0.669 1.00 91.81 558 PRO A N 1
ATOM 4296 C CA . PRO A 1 558 ? 1.390 11.012 1.324 1.00 91.81 558 PRO A CA 1
ATOM 4297 C C . PRO A 1 558 ? 0.182 11.596 0.570 1.00 91.81 558 PRO A C 1
ATOM 4299 O O . PRO A 1 558 ? -0.863 11.789 1.189 1.00 91.81 558 PRO A O 1
ATOM 4302 N N . SER A 1 559 ? 0.285 11.826 -0.746 1.00 90.94 559 SER A N 1
ATOM 4303 C CA . SER A 1 559 ? -0.813 12.383 -1.558 1.00 90.94 559 SER A CA 1
ATOM 4304 C C . SER A 1 559 ? -1.954 11.385 -1.748 1.00 90.94 559 SER A C 1
ATOM 4306 O O . SER A 1 559 ? -3.127 11.746 -1.735 1.00 90.94 559 SER A O 1
ATOM 4308 N N . LEU A 1 560 ? -1.639 10.095 -1.826 1.00 91.12 560 LEU A N 1
ATOM 4309 C CA . LEU A 1 560 ? -2.635 9.031 -1.862 1.00 91.12 560 LEU A CA 1
ATOM 4310 C C . LEU A 1 560 ? -3.520 8.993 -0.618 1.00 91.12 560 LEU A C 1
ATOM 4312 O O . LEU A 1 560 ? -4.715 8.706 -0.714 1.00 91.12 560 LEU A O 1
ATOM 4316 N N . MET A 1 561 ? -2.946 9.282 0.551 1.00 91.00 561 MET A N 1
ATOM 4317 C CA . MET A 1 561 ? -3.697 9.308 1.804 1.00 91.00 561 MET A CA 1
ATOM 4318 C C . MET A 1 561 ? -4.682 10.481 1.874 1.00 91.00 561 MET A C 1
ATOM 4320 O O . MET A 1 561 ? -5.700 10.345 2.561 1.00 91.00 561 MET A O 1
ATOM 4324 N N . THR A 1 562 ? -4.409 11.587 1.169 1.00 87.19 562 THR A N 1
ATOM 4325 C CA . THR A 1 562 ? -5.265 12.784 1.137 1.00 87.19 562 THR A CA 1
ATOM 4326 C C . THR A 1 562 ? -6.290 12.742 0.013 1.00 87.19 562 THR A C 1
ATOM 4328 O O . THR A 1 562 ? -7.483 12.928 0.264 1.00 87.19 562 THR A O 1
ATOM 4331 N N . ASP A 1 563 ? -5.839 12.440 -1.202 1.00 89.69 563 ASP A N 1
ATOM 4332 C CA . ASP A 1 563 ? -6.599 12.719 -2.422 1.00 89.69 563 ASP A CA 1
ATOM 4333 C C . ASP A 1 563 ? -7.161 11.442 -3.052 1.00 89.69 563 ASP A C 1
ATOM 4335 O O . ASP A 1 563 ? -8.165 11.496 -3.761 1.00 89.69 563 ASP A O 1
ATOM 4339 N N . GLY A 1 564 ? -6.602 10.267 -2.726 1.00 91.00 564 GLY A N 1
ATOM 4340 C CA . GLY A 1 564 ? -7.005 8.984 -3.319 1.00 91.00 564 GLY A CA 1
ATOM 4341 C C . GLY A 1 564 ? -8.502 8.684 -3.173 1.00 91.00 564 GLY A C 1
ATOM 4342 O O . GLY A 1 564 ? -9.129 8.135 -4.081 1.00 91.00 564 GLY A O 1
ATOM 4343 N N . ARG A 1 565 ? -9.116 9.150 -2.079 1.00 91.19 565 ARG A N 1
ATOM 4344 C CA . ARG A 1 565 ? -10.565 9.064 -1.849 1.00 91.19 565 ARG A CA 1
ATOM 4345 C C . ARG A 1 565 ? -11.383 9.690 -2.985 1.00 91.19 565 ARG A C 1
ATOM 4347 O O . ARG A 1 565 ? -12.388 9.107 -3.387 1.00 91.19 565 ARG A O 1
ATOM 4354 N N . GLY A 1 566 ? -10.961 10.845 -3.502 1.00 91.19 566 GLY A N 1
ATOM 4355 C CA . GLY A 1 566 ? -11.652 11.556 -4.583 1.00 91.19 566 GLY A CA 1
ATOM 4356 C C . GLY A 1 566 ? -11.677 10.779 -5.900 1.00 91.19 566 GLY A C 1
ATOM 4357 O O . GLY A 1 566 ? -12.628 10.912 -6.660 1.00 91.19 566 GLY A O 1
ATOM 4358 N N . HIS A 1 567 ? -10.696 9.902 -6.114 1.00 94.62 567 HIS A N 1
ATOM 4359 C CA . HIS A 1 567 ? -10.562 9.090 -7.324 1.00 94.62 567 HIS A CA 1
ATOM 4360 C C . HIS A 1 567 ? -11.120 7.666 -7.154 1.00 94.62 567 HIS A C 1
ATOM 4362 O O . HIS A 1 567 ? -11.079 6.865 -8.082 1.00 94.62 567 HIS A O 1
ATOM 4368 N N . GLY A 1 568 ? -11.685 7.324 -5.990 1.00 94.62 568 GLY A N 1
ATOM 4369 C CA . GLY A 1 568 ? -12.166 5.967 -5.706 1.00 94.62 568 GLY A CA 1
ATOM 4370 C C . GLY A 1 568 ? -11.037 4.976 -5.401 1.00 94.62 568 GLY A C 1
ATOM 4371 O O . GLY A 1 568 ? -11.154 3.788 -5.701 1.00 94.62 568 GLY A O 1
ATOM 4372 N N . ILE A 1 569 ? -9.946 5.453 -4.795 1.00 95.56 569 ILE A N 1
ATOM 4373 C CA . ILE A 1 569 ? -8.811 4.639 -4.353 1.00 95.56 569 ILE A CA 1
ATOM 4374 C C . ILE A 1 569 ? -8.844 4.515 -2.827 1.00 95.56 569 ILE A C 1
ATOM 4376 O O . ILE A 1 569 ? -8.814 5.503 -2.092 1.00 95.56 569 ILE A O 1
ATOM 4380 N N . GLN A 1 570 ? -8.879 3.278 -2.341 1.00 95.00 570 GLN A N 1
ATOM 4381 C CA . GLN A 1 570 ? -8.820 2.938 -0.927 1.00 95.00 570 GLN A CA 1
ATOM 4382 C C . GLN A 1 570 ? -7.419 2.449 -0.568 1.00 95.00 570 GLN A C 1
ATOM 4384 O O . GLN A 1 570 ? -7.007 1.374 -1.000 1.00 95.00 570 GLN A O 1
ATOM 4389 N N . VAL A 1 571 ? -6.702 3.199 0.267 1.00 95.19 571 VAL A N 1
ATOM 4390 C CA . VAL A 1 571 ? -5.329 2.854 0.661 1.00 95.19 571 VAL A CA 1
ATOM 4391 C C . VAL A 1 571 ? -5.281 2.357 2.098 1.00 95.19 571 VAL A C 1
ATOM 4393 O O . VAL A 1 571 ? -5.816 2.987 3.006 1.00 95.19 571 VAL A O 1
ATOM 4396 N N . ALA A 1 572 ? -4.599 1.238 2.314 1.00 96.00 572 ALA A N 1
ATOM 4397 C CA . ALA A 1 572 ? -4.213 0.736 3.621 1.00 96.00 572 ALA A CA 1
ATOM 4398 C C . ALA A 1 572 ? -2.684 0.682 3.716 1.00 96.00 572 ALA A C 1
ATOM 4400 O O . ALA A 1 572 ? -2.049 -0.216 3.163 1.00 96.00 572 ALA A O 1
ATOM 4401 N N . ALA A 1 573 ? -2.100 1.639 4.436 1.00 95.75 573 ALA A N 1
ATOM 4402 C CA . ALA A 1 573 ? -0.672 1.721 4.712 1.00 95.75 573 ALA A CA 1
ATOM 4403 C C . ALA A 1 573 ? -0.344 1.017 6.036 1.00 95.75 573 ALA A C 1
ATOM 4405 O O . ALA A 1 573 ? -0.798 1.440 7.103 1.00 95.75 573 ALA A O 1
ATOM 4406 N N . ILE A 1 574 ? 0.452 -0.056 5.992 1.00 95.06 574 ILE A N 1
ATOM 4407 C CA . ILE A 1 574 ? 0.854 -0.805 7.187 1.00 95.06 574 ILE A CA 1
ATOM 4408 C C . ILE A 1 574 ? 2.316 -0.501 7.530 1.00 95.06 574 ILE A C 1
ATOM 4410 O O . ILE A 1 574 ? 3.239 -0.786 6.765 1.00 95.06 574 ILE A O 1
ATOM 4414 N N . LEU A 1 575 ? 2.524 0.045 8.727 1.00 93.94 575 LEU A N 1
ATOM 4415 C CA . LEU A 1 575 ? 3.803 0.507 9.258 1.00 93.94 575 LEU A CA 1
ATOM 4416 C C . LEU A 1 575 ? 4.205 -0.315 10.490 1.00 93.94 575 LEU A C 1
ATOM 4418 O O . LEU A 1 575 ? 3.378 -0.603 11.358 1.00 93.94 575 LEU A O 1
ATOM 4422 N N . GLN A 1 576 ? 5.495 -0.645 10.621 1.00 90.50 576 GLN A N 1
ATOM 4423 C CA . GLN A 1 576 ? 5.996 -1.280 11.851 1.00 90.50 576 GLN A CA 1
ATOM 4424 C C . GLN A 1 576 ? 6.178 -0.269 12.995 1.00 90.50 576 GLN A C 1
ATOM 4426 O O . GLN A 1 576 ? 6.131 -0.638 14.169 1.00 90.50 576 GLN A O 1
ATOM 4431 N N . GLY A 1 577 ? 6.380 1.007 12.659 1.00 91.44 577 GLY A N 1
ATOM 4432 C CA . GLY A 1 577 ? 6.539 2.104 13.608 1.00 91.44 577 GLY A CA 1
ATOM 4433 C C . GLY A 1 577 ? 6.778 3.441 12.906 1.00 91.44 577 GLY A C 1
ATOM 4434 O O . GLY A 1 577 ? 7.148 3.475 11.731 1.00 91.44 577 GLY A O 1
ATOM 4435 N N . ARG A 1 578 ? 6.598 4.545 13.642 1.00 91.06 578 ARG A N 1
ATOM 4436 C CA . ARG A 1 578 ? 6.751 5.911 13.120 1.00 91.06 578 ARG A CA 1
ATOM 4437 C C . ARG A 1 578 ? 8.172 6.195 12.639 1.00 91.06 578 ARG A C 1
ATOM 4439 O O . ARG A 1 578 ? 8.341 6.639 11.514 1.00 91.06 578 ARG A O 1
ATOM 4446 N N . LYS A 1 579 ? 9.194 5.874 13.439 1.00 89.94 579 LYS A N 1
ATOM 4447 C CA . LYS A 1 579 ? 10.606 6.135 13.089 1.00 89.94 579 LYS A CA 1
ATOM 4448 C C . LYS A 1 579 ? 11.045 5.489 11.773 1.00 89.94 579 LYS A C 1
ATOM 4450 O O . LYS A 1 579 ? 11.791 6.096 11.019 1.00 89.94 579 LYS A O 1
ATOM 4455 N N . GLN A 1 580 ? 10.558 4.284 11.475 1.00 87.38 580 GLN A N 1
ATOM 4456 C CA . GLN A 1 580 ? 10.828 3.624 10.193 1.00 87.38 580 GLN A CA 1
ATOM 4457 C C . GLN A 1 580 ? 10.155 4.362 9.027 1.00 87.38 580 GLN A C 1
ATOM 4459 O O . GLN A 1 580 ? 10.737 4.472 7.954 1.00 87.38 580 GLN A O 1
ATOM 4464 N N . CYS A 1 581 ? 8.943 4.880 9.244 1.00 90.75 581 CYS A N 1
ATOM 4465 C CA . CYS A 1 581 ? 8.254 5.722 8.271 1.00 90.75 581 CYS A CA 1
ATOM 4466 C C . CYS A 1 581 ? 9.030 7.030 8.034 1.00 90.75 581 CYS A C 1
ATOM 4468 O O . CYS A 1 581 ? 9.306 7.370 6.889 1.00 90.75 581 CYS A O 1
ATOM 4470 N N . GLU A 1 582 ? 9.475 7.704 9.102 1.00 91.00 582 GLU A N 1
ATOM 4471 C CA . GLU A 1 582 ? 10.263 8.948 9.028 1.00 91.00 582 GLU A CA 1
ATOM 4472 C C . GLU A 1 582 ? 11.587 8.758 8.285 1.00 91.00 582 GLU A C 1
ATOM 4474 O O . GLU A 1 582 ? 11.942 9.565 7.434 1.00 91.00 582 GLU A O 1
ATOM 4479 N N . GLN A 1 583 ? 12.301 7.662 8.557 1.00 86.56 583 GLN A N 1
ATOM 4480 C CA . GLN A 1 583 ? 13.533 7.321 7.837 1.00 86.56 583 GLN A CA 1
ATOM 4481 C C . GLN A 1 583 ? 13.304 7.141 6.335 1.00 86.56 583 GLN A C 1
ATOM 4483 O 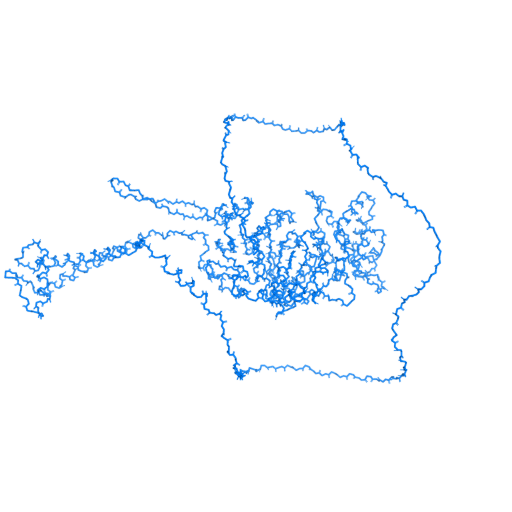O . GLN A 1 583 ? 14.230 7.323 5.547 1.00 86.56 583 GLN A O 1
ATOM 4488 N N . ARG A 1 584 ? 12.092 6.742 5.936 1.00 86.44 584 ARG A N 1
ATOM 4489 C CA . ARG A 1 584 ? 11.785 6.424 4.546 1.00 86.44 584 ARG A CA 1
ATOM 4490 C C . ARG A 1 584 ? 11.195 7.595 3.768 1.00 86.44 584 ARG A C 1
ATOM 4492 O O . ARG A 1 584 ? 11.600 7.806 2.630 1.00 86.44 584 ARG A O 1
ATOM 4499 N N . PHE A 1 585 ? 10.261 8.323 4.370 1.00 88.00 585 PHE A N 1
ATOM 4500 C CA . PHE A 1 585 ? 9.475 9.382 3.725 1.00 88.00 585 PHE A CA 1
ATOM 4501 C C . PHE A 1 585 ? 9.801 10.785 4.256 1.00 88.00 585 PHE A C 1
ATOM 4503 O O . PHE A 1 585 ? 9.161 11.759 3.868 1.00 88.00 585 PHE A O 1
ATOM 4510 N N . GLY A 1 586 ? 10.775 10.903 5.160 1.00 89.19 586 GLY A N 1
ATOM 4511 C CA . GLY A 1 586 ? 11.016 12.127 5.914 1.00 89.19 586 GLY A CA 1
ATOM 4512 C C . GLY A 1 586 ? 9.984 12.337 7.024 1.00 89.19 586 GLY A C 1
ATOM 4513 O O . GLY A 1 586 ? 8.971 11.639 7.119 1.00 89.19 586 GLY A O 1
ATOM 4514 N N . ALA A 1 587 ? 10.251 13.313 7.893 1.00 90.31 587 ALA A N 1
ATOM 4515 C CA . ALA A 1 587 ? 9.368 13.635 9.013 1.00 90.31 587 ALA A CA 1
ATOM 4516 C C . ALA A 1 587 ? 7.981 14.103 8.543 1.00 90.31 587 ALA A C 1
ATOM 4518 O O . ALA A 1 587 ? 6.974 13.653 9.080 1.00 90.31 587 ALA A O 1
ATOM 4519 N N . GLU A 1 588 ? 7.940 14.959 7.519 1.00 90.69 588 GLU A N 1
ATOM 4520 C CA . GLU A 1 588 ? 6.699 15.499 6.958 1.00 90.69 588 GLU A CA 1
ATOM 4521 C C . GLU A 1 588 ? 5.860 14.408 6.286 1.00 90.69 588 GLU A C 1
ATOM 4523 O O . GLU A 1 588 ? 4.713 14.210 6.669 1.00 90.69 588 GLU A O 1
ATOM 4528 N N . GLY A 1 589 ? 6.443 13.616 5.378 1.00 91.38 589 GLY A N 1
ATOM 4529 C CA . GLY A 1 589 ? 5.715 12.539 4.701 1.00 91.38 589 GLY A CA 1
ATOM 4530 C C . GLY A 1 589 ? 5.170 11.485 5.670 1.00 91.38 589 GLY A C 1
ATOM 4531 O O . GLY A 1 589 ? 4.038 11.021 5.518 1.00 91.38 589 GLY A O 1
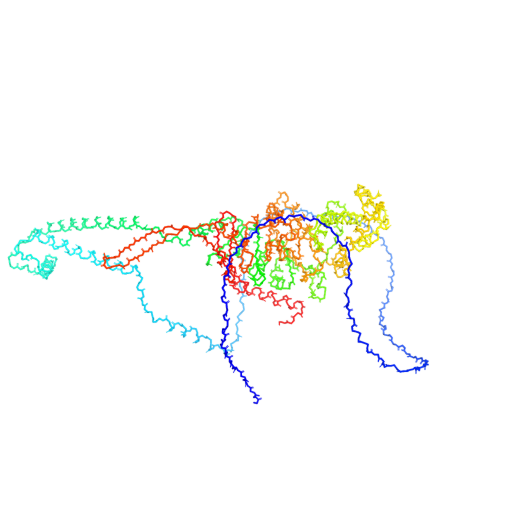ATOM 4532 N N . ALA A 1 590 ? 5.930 11.141 6.716 1.00 92.69 590 ALA A N 1
ATOM 4533 C CA . ALA A 1 590 ? 5.451 10.241 7.762 1.00 92.69 590 ALA A CA 1
ATOM 4534 C C . ALA A 1 590 ? 4.276 10.833 8.558 1.00 92.69 590 ALA A C 1
ATOM 4536 O O . ALA A 1 590 ? 3.334 10.105 8.885 1.00 92.69 590 ALA A O 1
ATOM 4537 N N . ASP A 1 591 ? 4.320 12.133 8.855 1.00 92.81 591 ASP A N 1
ATOM 4538 C CA . ASP A 1 591 ? 3.236 12.850 9.525 1.00 92.81 591 ASP A CA 1
ATOM 4539 C C . ASP A 1 591 ? 1.967 12.863 8.663 1.00 92.81 591 ASP A C 1
ATOM 4541 O O . ASP A 1 591 ? 0.903 12.474 9.147 1.00 92.81 591 ASP A O 1
ATOM 4545 N N . THR A 1 592 ? 2.091 13.168 7.366 1.00 93.44 592 THR A N 1
ATOM 4546 C CA . THR A 1 592 ? 0.993 13.120 6.389 1.00 93.44 592 THR A CA 1
ATOM 4547 C C . THR A 1 592 ? 0.342 11.736 6.346 1.00 93.44 592 THR A C 1
ATOM 4549 O O . THR A 1 592 ? -0.872 11.620 6.512 1.00 93.44 592 THR A O 1
ATOM 4552 N N . ILE A 1 593 ? 1.138 10.667 6.203 1.00 94.00 593 ILE A N 1
ATOM 4553 C CA . ILE A 1 593 ? 0.628 9.287 6.123 1.00 94.00 593 ILE A CA 1
ATOM 4554 C C . ILE A 1 593 ? -0.138 8.896 7.396 1.00 94.00 593 ILE A C 1
ATOM 4556 O O . ILE A 1 593 ? -1.185 8.249 7.325 1.00 94.00 593 ILE A O 1
ATOM 4560 N N . ILE A 1 594 ? 0.376 9.258 8.574 1.00 94.00 594 ILE A N 1
ATOM 4561 C CA . ILE A 1 594 ? -0.229 8.868 9.853 1.00 94.00 594 ILE A CA 1
ATOM 4562 C C . ILE A 1 594 ? -1.454 9.736 10.166 1.00 94.00 594 ILE A C 1
ATOM 4564 O O . ILE A 1 594 ? -2.529 9.194 10.441 1.00 94.00 594 ILE A O 1
ATOM 4568 N N . ARG A 1 595 ? -1.317 11.065 10.123 1.00 90.25 595 ARG A N 1
ATOM 4569 C CA . ARG A 1 595 ? -2.343 12.005 10.600 1.00 90.25 595 ARG A CA 1
ATOM 4570 C C . ARG A 1 595 ? -3.496 12.213 9.634 1.00 90.25 595 ARG A C 1
ATOM 4572 O O . ARG A 1 595 ? -4.600 12.482 10.096 1.00 90.25 595 ARG A O 1
ATOM 4579 N N . LEU A 1 596 ? -3.256 12.113 8.326 1.00 90.75 596 LEU A N 1
ATOM 4580 C CA . LEU A 1 596 ? -4.300 12.348 7.322 1.00 90.75 596 LEU A CA 1
ATOM 4581 C C . LEU A 1 596 ? -5.058 11.071 6.948 1.00 90.75 596 LEU A C 1
ATOM 4583 O O . LEU A 1 596 ? -6.033 11.124 6.201 1.00 90.75 596 LEU A O 1
ATOM 4587 N N . SER A 1 597 ? -4.670 9.927 7.519 1.00 93.50 597 SER A N 1
ATOM 4588 C CA . SER A 1 597 ? -5.456 8.703 7.411 1.00 93.50 597 SER A CA 1
ATOM 4589 C C . SER A 1 597 ? -6.856 8.884 8.001 1.00 93.50 597 SER A C 1
ATOM 4591 O O . SER A 1 597 ? -7.037 9.412 9.100 1.00 93.50 597 SER A O 1
ATOM 4593 N N . SER A 1 598 ? -7.878 8.406 7.286 1.00 93.75 598 SER A N 1
ATOM 4594 C CA . SER A 1 598 ? -9.252 8.430 7.804 1.00 93.75 598 SER A CA 1
ATOM 4595 C C . SER A 1 598 ? -9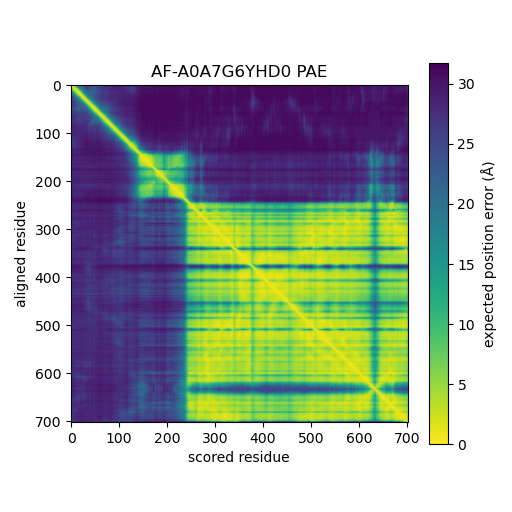.403 7.543 9.043 1.00 93.75 598 SER A C 1
ATOM 4597 O O . SER A 1 598 ? -10.215 7.836 9.928 1.00 93.75 598 SER A O 1
ATOM 4599 N N . CYS A 1 599 ? -8.620 6.464 9.110 1.00 95.50 599 CYS A N 1
ATOM 4600 C CA . CYS A 1 599 ? -8.560 5.548 10.234 1.00 95.50 599 CYS A CA 1
ATOM 4601 C C . CYS A 1 599 ? -7.112 5.209 10.609 1.00 95.50 599 CYS A C 1
ATOM 4603 O O . CYS A 1 599 ? -6.425 4.505 9.869 1.00 95.50 599 CYS A O 1
ATOM 4605 N N . LEU A 1 600 ? -6.693 5.622 11.805 1.00 97.12 600 LEU A N 1
ATOM 4606 C CA . LEU A 1 600 ? -5.446 5.184 12.426 1.00 97.12 600 LEU A CA 1
ATOM 4607 C C . LEU A 1 600 ? -5.729 4.030 13.396 1.00 97.12 600 LEU A C 1
ATOM 4609 O O . LEU A 1 600 ? -6.499 4.185 14.347 1.00 97.12 600 LEU A O 1
ATOM 4613 N N . LEU A 1 601 ? -5.084 2.884 13.173 1.00 96.88 601 LEU A N 1
ATOM 4614 C CA . LEU A 1 601 ? -5.140 1.702 14.036 1.00 96.88 601 LEU A CA 1
ATOM 4615 C C . LEU A 1 601 ? -3.777 1.435 14.674 1.00 96.88 601 LEU A C 1
ATOM 4617 O O . LEU A 1 601 ? -2.790 1.209 13.977 1.00 96.88 601 LEU A O 1
ATOM 4621 N N . PHE A 1 602 ? -3.737 1.380 16.002 1.00 96.56 602 PHE A N 1
ATOM 4622 C CA . PHE A 1 602 ? -2.535 1.078 16.775 1.00 96.56 602 PHE A CA 1
ATOM 4623 C C . PHE A 1 602 ? -2.697 -0.220 17.579 1.00 96.56 602 PHE A C 1
ATOM 4625 O O . PHE A 1 602 ? -3.533 -0.290 18.478 1.00 96.56 602 PHE A O 1
ATOM 4632 N N . PHE A 1 603 ? -1.886 -1.239 17.275 1.00 93.75 603 PHE A N 1
ATOM 4633 C CA . PHE A 1 603 ? -2.013 -2.603 17.827 1.00 93.75 603 PHE A CA 1
ATOM 4634 C C . PHE A 1 603 ? -1.271 -2.834 19.162 1.00 93.75 603 PHE A C 1
ATOM 4636 O O . PHE A 1 603 ? -1.313 -3.933 19.704 1.00 93.75 603 PHE A O 1
ATOM 4643 N N . GLY A 1 604 ? -0.576 -1.831 19.707 1.00 89.12 604 GLY A N 1
ATOM 4644 C CA . GLY A 1 604 ? 0.211 -1.998 20.935 1.00 89.12 604 GLY A CA 1
ATOM 4645 C C . GLY A 1 604 ? 1.608 -2.588 20.723 1.00 89.12 604 GLY A C 1
ATOM 4646 O O . GLY A 1 604 ? 2.093 -2.756 19.599 1.00 89.12 604 GLY A O 1
ATOM 4647 N N . GLY A 1 605 ? 2.318 -2.821 21.832 1.00 86.81 605 GLY A N 1
ATOM 4648 C CA . GLY A 1 605 ? 3.669 -3.399 21.841 1.00 86.81 605 GLY A CA 1
ATOM 4649 C C . GLY A 1 605 ? 4.800 -2.469 21.378 1.00 86.81 605 GLY A C 1
ATOM 4650 O O . GLY A 1 605 ? 5.973 -2.814 21.526 1.00 86.81 605 GLY A O 1
ATOM 4651 N N . SER A 1 606 ? 4.490 -1.274 20.860 1.00 88.19 606 SER A N 1
ATOM 4652 C CA . SER A 1 606 ? 5.510 -0.280 20.501 1.00 88.19 606 SER A CA 1
ATOM 4653 C C . SER A 1 606 ? 6.264 0.217 21.737 1.00 88.19 606 SER A C 1
ATOM 4655 O O . SER A 1 606 ? 5.676 0.405 22.802 1.00 88.19 606 SER A O 1
ATOM 4657 N N . ARG A 1 607 ? 7.571 0.450 21.582 1.00 88.62 607 ARG A N 1
ATOM 4658 C CA . ARG A 1 607 ? 8.437 1.100 22.583 1.00 88.62 607 ARG A CA 1
ATOM 4659 C C . ARG A 1 607 ? 8.755 2.557 22.231 1.00 88.62 607 ARG A C 1
ATOM 4661 O O . ARG A 1 607 ? 9.579 3.175 22.893 1.00 88.62 607 ARG A O 1
ATOM 4668 N N . ASP A 1 608 ? 8.114 3.090 21.194 1.00 91.62 608 ASP A N 1
ATOM 4669 C CA . ASP A 1 608 ? 8.228 4.490 20.790 1.00 91.62 608 ASP A CA 1
ATOM 4670 C C . ASP A 1 608 ? 7.423 5.369 21.756 1.00 91.62 608 ASP A C 1
ATOM 4672 O O . ASP A 1 608 ? 6.216 5.557 21.604 1.00 91.62 608 ASP A O 1
ATOM 4676 N N . TYR A 1 609 ? 8.087 5.828 22.815 1.00 92.25 609 TYR A N 1
ATOM 4677 C CA . TYR A 1 609 ? 7.443 6.562 23.899 1.00 92.25 609 TYR A CA 1
ATOM 4678 C C . TYR A 1 609 ? 6.838 7.894 23.434 1.00 92.25 609 TYR A C 1
ATOM 4680 O O . TYR A 1 609 ? 5.749 8.250 23.888 1.00 92.25 609 TYR A O 1
ATOM 4688 N N . ASP A 1 610 ? 7.494 8.592 22.506 1.00 92.81 610 ASP A N 1
ATOM 4689 C CA . ASP A 1 610 ? 7.013 9.872 21.980 1.00 92.81 610 ASP A CA 1
ATOM 4690 C C . ASP A 1 610 ? 5.742 9.676 21.154 1.00 92.81 610 ASP A C 1
ATOM 4692 O O . ASP A 1 610 ? 4.747 10.370 21.376 1.00 92.81 610 ASP A O 1
ATOM 4696 N N . PHE A 1 611 ? 5.719 8.660 20.285 1.00 93.38 611 PHE A N 1
ATOM 4697 C CA . PHE A 1 611 ? 4.511 8.312 19.543 1.00 93.38 611 PHE A CA 1
ATOM 4698 C C . PHE A 1 611 ? 3.368 7.880 20.472 1.00 93.38 611 PHE A C 1
ATOM 4700 O O . PHE A 1 611 ? 2.232 8.319 20.307 1.00 93.38 611 PHE A O 1
ATOM 4707 N N . LEU A 1 612 ? 3.647 7.071 21.501 1.00 94.38 612 LEU A N 1
ATOM 4708 C CA . LEU A 1 612 ? 2.624 6.678 22.477 1.00 94.38 612 LEU A CA 1
ATOM 4709 C C . LEU A 1 612 ? 2.070 7.871 23.266 1.00 94.38 612 LEU A C 1
ATOM 4711 O O . LEU A 1 612 ? 0.870 7.918 23.541 1.00 94.38 612 LEU A O 1
ATOM 4715 N N . ARG A 1 613 ? 2.924 8.827 23.645 1.00 94.69 613 ARG A N 1
ATOM 4716 C CA . ARG A 1 613 ? 2.502 10.059 24.323 1.00 94.69 613 ARG A CA 1
ATOM 4717 C C . ARG A 1 613 ? 1.624 10.911 23.410 1.00 94.69 613 ARG A C 1
ATOM 4719 O O . ARG A 1 613 ? 0.621 11.447 23.869 1.00 94.69 613 ARG A O 1
ATOM 4726 N N . GLU A 1 614 ? 1.951 10.993 22.127 1.00 93.19 614 GLU A N 1
ATOM 4727 C CA . GLU A 1 614 ? 1.110 11.679 21.149 1.00 93.19 614 GLU A CA 1
ATOM 4728 C C . GLU A 1 614 ? -0.273 11.029 21.023 1.00 93.19 614 GLU A C 1
ATOM 4730 O O . GLU A 1 614 ? -1.280 11.727 21.119 1.00 93.19 614 GLU A O 1
ATOM 4735 N N . LEU A 1 615 ? -0.343 9.700 20.897 1.00 94.06 615 LEU A N 1
ATOM 4736 C CA . LEU A 1 615 ? -1.622 8.981 20.851 1.00 94.06 615 LEU A CA 1
ATOM 4737 C C . LEU A 1 615 ? -2.438 9.160 22.141 1.00 94.06 615 LEU A C 1
ATOM 4739 O O . LEU A 1 615 ? -3.658 9.299 22.089 1.00 94.06 615 LEU A O 1
ATOM 4743 N N . SER A 1 616 ? -1.771 9.166 23.299 1.00 94.38 616 SER A N 1
ATOM 4744 C CA . SER A 1 616 ? -2.384 9.452 24.602 1.00 94.38 616 SER A CA 1
ATOM 4745 C C . SER A 1 616 ? -3.023 10.841 24.617 1.00 94.38 616 SER A C 1
ATOM 4747 O O . SER A 1 616 ? -4.174 10.974 25.020 1.00 94.38 616 SER A O 1
ATOM 4749 N N . ASN A 1 617 ? -2.300 11.856 24.138 1.00 92.12 617 ASN A N 1
ATOM 4750 C CA . ASN A 1 617 ? -2.796 13.229 24.065 1.00 92.12 617 ASN A CA 1
ATOM 4751 C C . ASN A 1 617 ? -3.941 13.369 23.050 1.00 92.12 617 ASN A C 1
ATOM 4753 O O . ASN A 1 617 ? -4.918 14.058 23.325 1.00 92.12 617 ASN A O 1
ATOM 4757 N N . LEU A 1 618 ? -3.852 12.687 21.903 1.00 90.19 618 LEU A N 1
ATOM 4758 C CA . LEU A 1 618 ? -4.893 12.694 20.871 1.00 90.19 618 LEU A CA 1
ATOM 4759 C C . LEU A 1 618 ? -6.203 12.056 21.354 1.00 90.19 618 LEU A C 1
ATOM 4761 O O . LEU A 1 618 ? -7.283 12.450 20.921 1.00 90.19 618 LEU A O 1
ATOM 4765 N N . ALA A 1 619 ? -6.123 11.066 22.247 1.00 88.81 619 ALA A N 1
ATOM 4766 C CA . ALA A 1 619 ? -7.298 10.446 22.858 1.00 88.81 619 ALA A CA 1
ATOM 4767 C C . ALA A 1 619 ? -7.979 11.328 23.917 1.00 88.81 619 ALA A C 1
ATOM 4769 O O . ALA A 1 619 ? -9.047 10.950 24.400 1.00 88.81 619 ALA A O 1
ATOM 4770 N N . ASP A 1 620 ? -7.380 12.481 24.229 1.00 85.19 620 ASP A N 1
ATOM 4771 C CA . ASP A 1 620 ? -7.820 13.453 25.223 1.00 85.19 620 ASP A CA 1
ATOM 4772 C C . ASP A 1 620 ? -7.893 12.876 26.654 1.00 85.19 620 ASP A C 1
ATOM 4774 O O . ASP A 1 620 ? -7.585 11.708 26.942 1.00 85.19 620 ASP A O 1
ATOM 4778 N N . LYS A 1 621 ? -8.267 13.733 27.599 1.00 83.19 621 LYS A N 1
ATOM 4779 C CA . LYS A 1 621 ? -8.532 13.376 28.986 1.00 83.19 621 LYS A CA 1
ATOM 4780 C C . LYS A 1 621 ? -10.013 13.103 29.199 1.00 83.19 621 LYS A C 1
ATOM 4782 O O . LYS A 1 621 ? -10.894 13.527 28.458 1.00 83.19 621 LYS A O 1
ATOM 4787 N N . ARG A 1 622 ? -10.294 12.381 30.275 1.00 80.19 622 ARG A N 1
ATOM 4788 C CA . ARG A 1 622 ? -11.639 12.169 30.797 1.00 80.19 622 ARG A CA 1
ATOM 4789 C C . ARG A 1 622 ? -11.707 12.593 32.250 1.00 80.19 622 ARG A C 1
ATOM 4791 O O . ARG A 1 622 ? -10.771 12.390 33.024 1.00 80.19 622 ARG A O 1
ATOM 4798 N N . GLU A 1 623 ? -12.852 13.134 32.619 1.00 77.88 623 GLU A N 1
ATOM 4799 C CA . GLU A 1 623 ? -13.133 13.559 33.976 1.00 77.88 623 GLU A CA 1
ATOM 4800 C C . GLU A 1 623 ? -13.661 12.366 34.789 1.00 77.88 623 GLU A C 1
ATOM 4802 O O . GLU A 1 623 ? -14.562 11.636 34.370 1.00 77.88 623 GLU A O 1
ATOM 4807 N N . ILE A 1 624 ? -13.058 12.102 35.947 1.00 76.44 624 ILE A N 1
ATOM 4808 C CA . ILE A 1 624 ? -13.460 11.006 36.830 1.00 76.44 624 ILE A CA 1
ATOM 4809 C C . ILE A 1 624 ? 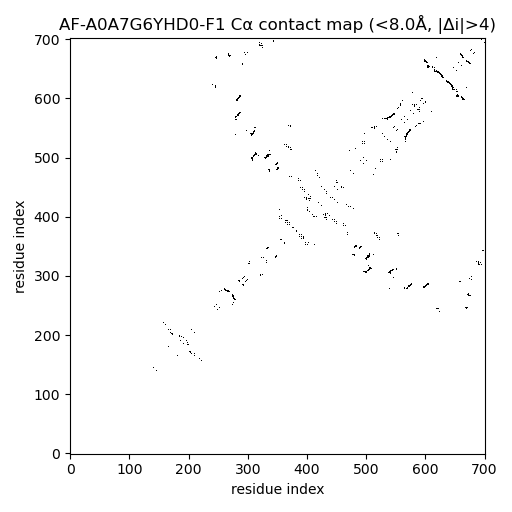-13.795 11.583 38.196 1.00 76.44 624 ILE A C 1
ATOM 4811 O O . ILE A 1 624 ? -12.922 12.075 38.908 1.00 76.44 624 ILE A O 1
ATOM 4815 N N . THR A 1 625 ? -15.056 11.451 38.599 1.00 75.25 625 THR A N 1
ATOM 4816 C CA . THR A 1 625 ? -15.474 11.697 39.980 1.00 75.25 625 THR A CA 1
ATOM 4817 C C . THR A 1 625 ? -15.140 10.476 40.835 1.00 75.25 625 THR A C 1
ATOM 4819 O O . THR A 1 625 ? -15.645 9.374 40.596 1.00 75.25 625 THR A O 1
ATOM 4822 N N . ARG A 1 626 ? -14.264 10.653 41.823 1.00 74.25 626 ARG A N 1
ATOM 4823 C CA . ARG A 1 626 ? -13.963 9.675 42.868 1.00 74.25 626 ARG A CA 1
ATOM 4824 C C . ARG A 1 626 ? -14.752 10.025 44.117 1.00 74.25 626 ARG A C 1
ATOM 4826 O O . ARG A 1 626 ? -14.567 11.086 44.697 1.00 74.25 626 ARG A O 1
ATOM 4833 N N . GLU A 1 627 ? -15.596 9.101 44.543 1.00 80.25 627 GLU A N 1
ATOM 4834 C CA . GLU A 1 627 ? -16.244 9.162 45.848 1.00 80.25 627 GLU A CA 1
ATOM 4835 C C . GLU A 1 627 ? -15.379 8.381 46.844 1.00 80.25 627 GLU A C 1
ATOM 4837 O O . GLU A 1 627 ? -15.101 7.197 46.639 1.00 80.25 627 GLU A O 1
ATOM 4842 N N . SER A 1 628 ? -14.915 9.046 47.900 1.00 68.75 628 SER A N 1
ATOM 4843 C CA . SER A 1 628 ? -14.294 8.405 49.055 1.00 68.75 628 SER A CA 1
ATOM 4844 C C . SER A 1 628 ? -15.278 8.384 50.211 1.00 68.75 628 SER A C 1
ATOM 4846 O O . SER A 1 628 ? -15.784 9.425 50.628 1.00 68.75 628 SER A O 1
ATOM 4848 N N . THR A 1 629 ? -15.528 7.188 50.731 1.00 77.19 629 THR A N 1
ATOM 4849 C CA . THR A 1 629 ? -16.311 6.979 51.944 1.00 77.19 629 THR A CA 1
ATOM 4850 C C . THR A 1 629 ? -15.352 6.640 53.074 1.00 77.19 629 THR A C 1
ATOM 4852 O O . THR A 1 629 ? -14.617 5.656 52.985 1.00 77.19 629 THR A O 1
ATOM 4855 N N . THR A 1 630 ? -15.349 7.464 54.115 1.00 66.75 630 THR A N 1
ATOM 4856 C CA . THR A 1 630 ? -14.563 7.246 55.328 1.00 66.75 630 THR A CA 1
ATOM 4857 C C . THR A 1 630 ? -15.520 6.897 56.456 1.00 66.75 630 THR A C 1
ATOM 4859 O O . THR A 1 630 ? -16.389 7.698 56.805 1.00 66.75 630 THR A O 1
ATOM 4862 N N . ASP A 1 631 ? -15.347 5.707 57.027 1.00 70.75 631 ASP A N 1
ATOM 4863 C CA . ASP A 1 631 ? -16.083 5.263 58.207 1.00 70.75 631 ASP A CA 1
ATOM 4864 C C . ASP A 1 631 ? -15.274 5.589 59.464 1.00 70.75 631 ASP A C 1
ATOM 4866 O O . ASP A 1 631 ? -14.132 5.149 59.614 1.00 70.75 631 ASP A O 1
ATOM 4870 N N . GLY A 1 632 ? -15.863 6.385 60.357 1.00 73.06 632 GLY A N 1
ATOM 4871 C CA . GLY A 1 632 ? -15.270 6.746 61.640 1.00 73.06 632 GLY A CA 1
ATOM 4872 C C . GLY A 1 632 ? -16.234 6.531 62.812 1.00 73.06 632 GLY A C 1
ATOM 4873 O O . GLY A 1 632 ? -17.414 6.249 62.602 1.00 73.06 632 GLY A O 1
ATOM 4874 N N . PRO A 1 633 ? -15.760 6.711 64.059 1.00 64.06 633 PRO A N 1
ATOM 4875 C CA . PRO A 1 633 ? -16.568 6.514 65.269 1.00 64.06 633 PRO A CA 1
ATOM 4876 C C . PRO A 1 633 ? -17.842 7.375 65.319 1.00 64.06 633 PRO A C 1
ATOM 4878 O O . PRO A 1 633 ? -18.820 6.986 65.946 1.00 64.06 633 PRO A O 1
ATOM 4881 N N . ASN A 1 634 ? -17.842 8.518 64.621 1.00 69.88 634 ASN A N 1
ATOM 4882 C CA . ASN A 1 634 ? -18.938 9.493 64.593 1.00 69.88 634 ASN A CA 1
ATOM 4883 C C . ASN A 1 634 ? -19.816 9.399 63.327 1.00 69.88 634 ASN A C 1
ATOM 4885 O O . ASN A 1 634 ? -20.578 10.320 63.038 1.00 69.88 634 ASN A O 1
ATOM 4889 N N . GLY A 1 635 ? -19.710 8.308 62.563 1.00 66.00 635 GLY A N 1
ATOM 4890 C CA . GLY A 1 635 ? -20.526 8.045 61.377 1.00 66.00 635 GLY A CA 1
ATOM 4891 C C . GLY A 1 635 ? -19.736 7.963 60.070 1.00 66.00 635 GLY A C 1
ATOM 4892 O O . GLY A 1 635 ? -18.511 8.090 60.030 1.00 66.00 635 GLY A O 1
ATOM 4893 N N . THR A 1 636 ? -20.470 7.725 58.985 1.00 73.19 636 THR A N 1
ATOM 4894 C CA . THR A 1 636 ? -19.939 7.580 57.626 1.00 73.19 636 THR A CA 1
ATOM 4895 C C . THR A 1 636 ? -19.938 8.931 56.913 1.00 73.19 636 THR A C 1
ATOM 4897 O O . THR A 1 636 ? -20.998 9.513 56.682 1.00 73.19 636 THR A O 1
ATOM 4900 N N . SER A 1 637 ? -18.762 9.417 56.513 1.00 63.00 637 SER A N 1
ATOM 4901 C CA . SER A 1 637 ? -18.622 10.618 55.681 1.00 63.00 637 SER A CA 1
ATOM 4902 C C . SER A 1 637 ? -18.316 10.222 54.240 1.00 63.00 637 SER A C 1
ATOM 4904 O O . SER A 1 637 ? -17.477 9.356 54.000 1.00 63.00 637 SER A O 1
ATOM 4906 N N . THR A 1 638 ? -18.999 10.834 53.270 1.00 74.06 638 THR A N 1
ATOM 4907 C CA . THR A 1 638 ? -18.714 10.641 51.840 1.00 74.06 638 THR A CA 1
ATOM 4908 C C . THR A 1 638 ? -18.292 11.969 51.233 1.00 74.06 638 THR A C 1
ATOM 4910 O O . THR A 1 638 ? -19.042 12.940 51.284 1.00 74.06 638 THR A O 1
ATOM 4913 N N . SER A 1 639 ? -17.104 12.006 50.641 1.00 66.94 639 SER A N 1
ATOM 4914 C CA . SER A 1 639 ? -16.602 13.139 49.869 1.00 66.94 639 SER A CA 1
ATOM 4915 C C . SER A 1 639 ? -16.428 12.729 48.410 1.00 66.94 639 SER A C 1
ATOM 4917 O O . SER A 1 639 ? -15.999 11.616 48.115 1.00 66.94 639 SER A O 1
ATOM 4919 N N . ALA A 1 640 ? -16.784 13.619 47.487 1.00 78.12 640 ALA A N 1
ATOM 4920 C CA . ALA A 1 640 ? -16.590 13.422 46.056 1.00 78.12 640 ALA A CA 1
ATOM 4921 C C . ALA A 1 640 ? -15.542 14.420 45.556 1.00 78.12 640 ALA A C 1
ATOM 4923 O O . ALA A 1 640 ? -15.675 15.620 45.787 1.00 78.12 640 ALA A O 1
ATOM 4924 N N . SER A 1 641 ? -14.503 13.930 44.886 1.00 77.00 641 SER A N 1
ATOM 4925 C CA . SER A 1 641 ? -13.497 14.753 44.218 1.00 77.00 641 SER A CA 1
ATOM 4926 C C . SER A 1 641 ? -13.472 14.433 42.733 1.00 77.00 641 SER A C 1
ATOM 4928 O O . SER A 1 641 ? -13.611 13.279 42.328 1.00 77.00 641 SER A O 1
ATOM 4930 N N . THR A 1 642 ? -13.306 15.457 41.909 1.00 81.25 642 THR A N 1
ATOM 4931 C CA . THR A 1 642 ? -13.257 15.297 40.460 1.00 81.25 642 THR A CA 1
ATOM 4932 C C . THR A 1 642 ? -11.825 15.470 39.976 1.00 81.25 642 THR A C 1
ATOM 4934 O O . THR A 1 642 ? -11.154 16.427 40.353 1.00 81.25 642 THR A O 1
ATOM 4937 N N . GLN A 1 643 ? -11.337 14.513 39.188 1.00 80.75 643 GLN A N 1
ATOM 4938 C CA . GLN A 1 643 ? -9.965 14.493 38.691 1.00 80.75 643 GLN A CA 1
ATOM 4939 C C . GLN A 1 643 ? -9.945 14.174 37.196 1.00 80.75 643 GLN A C 1
ATOM 4941 O O . GLN A 1 643 ? -10.570 13.209 36.752 1.00 80.75 643 GLN A O 1
ATOM 4946 N N . GLU A 1 644 ? -9.174 14.942 36.431 1.00 83.06 644 GLU A N 1
ATOM 4947 C CA . GLU A 1 644 ? -8.861 14.603 35.045 1.00 83.06 644 GLU A CA 1
ATOM 4948 C C . GLU A 1 644 ? -7.848 13.455 34.975 1.00 83.06 644 GLU A C 1
ATOM 4950 O O . GLU A 1 644 ? -6.831 13.445 35.675 1.00 83.06 644 GLU A O 1
ATOM 4955 N N . GLN A 1 645 ? -8.109 12.491 34.100 1.00 85.75 645 GLN A N 1
ATOM 4956 C CA . GLN A 1 645 ? -7.202 11.390 33.800 1.00 85.75 645 GLN A CA 1
ATOM 4957 C C . GLN A 1 645 ? -7.156 11.161 32.290 1.00 85.75 645 GLN A C 1
ATOM 4959 O O . GLN A 1 645 ? -8.200 11.173 31.647 1.00 85.75 645 GLN A O 1
ATOM 4964 N N . ASP A 1 646 ? -5.981 10.864 31.735 1.00 86.69 646 ASP A N 1
ATOM 4965 C CA . ASP A 1 646 ? -5.855 10.465 30.329 1.00 86.69 646 ASP A CA 1
ATOM 4966 C C . ASP A 1 646 ? -6.786 9.286 30.004 1.00 86.69 646 ASP A C 1
ATOM 4968 O O . ASP A 1 646 ? -6.897 8.318 30.777 1.00 86.69 646 ASP A O 1
ATOM 4972 N N . VAL A 1 647 ? -7.450 9.342 28.845 1.00 87.25 647 VAL A N 1
ATOM 4973 C CA . VAL A 1 647 ? -8.294 8.236 28.367 1.00 87.25 647 VAL A CA 1
ATOM 4974 C C . VAL A 1 647 ? -7.457 6.960 28.227 1.00 87.25 647 VAL A C 1
ATOM 4976 O O . VAL A 1 647 ? -7.845 5.891 28.722 1.00 87.25 647 VAL A O 1
ATOM 4979 N N . PHE A 1 648 ? -6.263 7.091 27.647 1.00 90.25 648 PHE A N 1
ATOM 4980 C CA . PHE A 1 648 ? -5.246 6.049 27.617 1.00 90.25 648 PHE A CA 1
ATOM 4981 C C . PHE A 1 648 ? -3.953 6.568 28.215 1.00 90.25 648 PHE A C 1
ATOM 4983 O O . PHE A 1 648 ? -3.428 7.563 27.753 1.00 90.25 648 PHE A O 1
ATOM 4990 N N . THR A 1 649 ? -3.389 5.859 29.189 1.00 90.81 649 THR A N 1
ATOM 4991 C CA . THR A 1 649 ? -2.004 6.113 29.589 1.00 90.81 649 THR A CA 1
ATOM 4992 C C . THR A 1 649 ? -1.053 5.455 28.591 1.00 90.81 649 THR A C 1
ATOM 4994 O O . THR A 1 649 ? -1.381 4.417 28.011 1.00 90.81 649 THR A O 1
ATOM 4997 N N . VAL A 1 650 ? 0.171 5.975 28.461 1.00 93.50 650 VAL A N 1
ATOM 4998 C CA . VAL A 1 650 ? 1.239 5.349 27.652 1.00 93.50 650 VAL A CA 1
ATOM 4999 C C . VAL A 1 650 ? 1.421 3.866 27.999 1.00 93.50 650 VAL A C 1
ATOM 5001 O O . VAL A 1 650 ? 1.518 3.022 27.111 1.00 93.50 650 VAL A O 1
ATOM 5004 N N . GLY A 1 651 ? 1.382 3.525 29.292 1.00 91.31 651 GLY A N 1
ATOM 5005 C CA . GLY A 1 651 ? 1.468 2.136 29.749 1.00 91.31 651 GLY A CA 1
ATOM 5006 C C . GLY A 1 651 ? 0.307 1.260 29.263 1.00 91.31 651 GLY A C 1
ATOM 5007 O O . GLY A 1 651 ? 0.529 0.107 28.908 1.00 91.31 651 GLY A O 1
ATOM 5008 N N . ARG A 1 652 ? -0.918 1.802 29.188 1.00 90.75 652 ARG A N 1
ATOM 5009 C CA . ARG A 1 652 ? -2.078 1.084 28.633 1.00 90.75 652 ARG A CA 1
ATOM 5010 C C . ARG A 1 652 ? -1.982 0.892 27.127 1.00 90.75 652 ARG A C 1
ATOM 5012 O O . ARG A 1 652 ? -2.346 -0.174 26.654 1.00 90.75 652 ARG A O 1
ATOM 5019 N N . LEU A 1 653 ? -1.500 1.897 26.396 1.00 92.81 653 LEU A N 1
ATOM 5020 C CA . LEU A 1 653 ? -1.264 1.774 24.956 1.00 92.81 653 LEU A CA 1
ATOM 5021 C C . LEU A 1 653 ? -0.192 0.718 24.663 1.00 92.81 653 LEU A C 1
ATOM 5023 O O . LEU A 1 653 ? -0.349 -0.094 23.756 1.00 92.81 653 LEU A O 1
ATOM 5027 N N . HIS A 1 654 ? 0.881 0.692 25.455 1.00 91.94 654 HIS A N 1
ATOM 5028 C CA . HIS A 1 654 ? 1.918 -0.328 25.335 1.00 91.94 654 HIS A CA 1
ATOM 5029 C C . HIS A 1 654 ? 1.374 -1.739 25.614 1.00 91.94 654 HIS A C 1
ATOM 5031 O O . HIS A 1 654 ? 1.651 -2.659 24.847 1.00 91.94 654 HIS A O 1
ATOM 5037 N N . ALA A 1 655 ? 0.579 -1.888 26.678 1.00 91.19 655 ALA A N 1
ATOM 5038 C CA . ALA A 1 655 ? 0.053 -3.160 27.174 1.00 91.19 655 ALA A CA 1
ATOM 5039 C C . ALA A 1 655 ? -1.325 -3.545 26.597 1.00 91.19 655 ALA A C 1
ATOM 5041 O O . ALA A 1 655 ? -2.129 -4.166 27.296 1.00 91.19 655 ALA A O 1
ATOM 5042 N N . LEU A 1 656 ? -1.628 -3.157 25.353 1.00 92.06 656 LEU A N 1
ATOM 5043 C CA . LEU A 1 656 ? -2.834 -3.631 24.671 1.00 92.06 656 LEU A CA 1
ATOM 5044 C C . LEU A 1 656 ? -2.785 -5.154 24.505 1.00 92.06 656 LEU A C 1
ATOM 5046 O O . LEU A 1 656 ? -1.738 -5.726 24.213 1.00 92.06 656 LEU A O 1
ATOM 5050 N N . GLU A 1 657 ? -3.931 -5.796 24.712 1.00 91.00 657 GLU A N 1
ATOM 5051 C CA . GLU A 1 657 ? -4.077 -7.238 24.532 1.00 91.00 657 GLU A CA 1
ATOM 5052 C C . GLU A 1 657 ? -4.033 -7.617 23.045 1.00 91.00 657 GLU A C 1
ATOM 5054 O O . GLU A 1 657 ? -4.500 -6.867 22.184 1.00 91.00 657 GLU A O 1
ATOM 5059 N N . ASP A 1 658 ? -3.535 -8.818 22.749 1.00 89.94 658 ASP A N 1
ATOM 5060 C CA . ASP A 1 658 ? -3.494 -9.350 21.389 1.00 89.94 658 ASP A CA 1
ATOM 5061 C C . ASP A 1 658 ? -4.883 -9.334 20.733 1.00 89.94 658 ASP A C 1
ATOM 5063 O O . ASP A 1 658 ? -5.886 -9.775 21.297 1.00 89.94 658 ASP A O 1
ATOM 5067 N N . GLY A 1 659 ? -4.942 -8.839 19.496 1.00 90.62 659 GLY A N 1
ATOM 5068 C CA . GLY A 1 659 ? -6.197 -8.699 18.754 1.00 90.62 659 GLY A CA 1
ATOM 5069 C C . GLY A 1 659 ? -7.035 -7.478 19.126 1.00 90.62 659 GLY A C 1
ATOM 5070 O O . GLY A 1 659 ? -8.096 -7.276 18.527 1.00 90.62 659 GLY A O 1
ATOM 5071 N N . MET A 1 660 ? -6.559 -6.645 20.050 1.00 94.44 660 MET A N 1
ATOM 5072 C CA . MET A 1 660 ? -7.113 -5.324 20.316 1.00 94.44 660 MET A CA 1
ATOM 5073 C C . MET A 1 660 ? -6.253 -4.244 19.654 1.00 94.44 660 MET A C 1
ATOM 5075 O O . MET A 1 660 ? -5.035 -4.366 19.552 1.00 94.44 660 MET A O 1
ATOM 5079 N N . ALA A 1 661 ? -6.891 -3.162 19.225 1.00 95.94 661 ALA A N 1
ATOM 5080 C CA . ALA A 1 661 ? -6.211 -1.966 18.750 1.00 95.94 661 ALA A CA 1
ATOM 5081 C C . ALA A 1 661 ? -6.905 -0.714 19.281 1.00 95.94 661 ALA A C 1
ATOM 5083 O O . ALA A 1 661 ? -8.118 -0.707 19.510 1.00 95.94 661 ALA A O 1
ATOM 5084 N N . VAL A 1 662 ? -6.140 0.360 19.444 1.00 95.81 662 VAL A N 1
ATOM 5085 C CA . VAL A 1 662 ? -6.704 1.701 19.598 1.00 95.81 662 VAL A CA 1
ATOM 5086 C C . VAL A 1 662 ? -6.957 2.269 18.211 1.00 95.81 662 VAL A C 1
ATOM 5088 O O . VAL A 1 662 ? -6.081 2.251 17.352 1.00 95.81 662 VAL A O 1
ATOM 5091 N N . MET A 1 663 ? -8.178 2.740 18.001 1.00 96.38 663 MET A N 1
ATOM 5092 C CA . MET A 1 663 ? -8.667 3.282 16.748 1.00 96.38 663 MET A CA 1
ATOM 5093 C C . MET A 1 663 ? -8.992 4.761 16.920 1.00 96.38 663 MET A C 1
ATOM 5095 O O . MET A 1 663 ? -9.817 5.122 17.765 1.00 96.38 663 MET A O 1
ATOM 5099 N N . PHE A 1 664 ? -8.401 5.584 16.063 1.00 95.56 664 PHE A N 1
ATOM 5100 C CA . PHE A 1 664 ? -8.817 6.959 15.813 1.00 95.56 664 PHE A CA 1
ATOM 5101 C C . PHE A 1 664 ? -9.465 6.984 14.433 1.00 95.56 664 PHE A C 1
ATOM 5103 O O . PHE A 1 664 ? -8.863 6.539 13.459 1.00 95.56 664 PHE A O 1
ATOM 5110 N N . TYR A 1 665 ? -10.722 7.416 14.355 1.00 94.44 665 TYR A N 1
ATOM 5111 C CA . TYR A 1 665 ? -11.490 7.367 13.113 1.00 94.44 665 TYR A CA 1
ATOM 5112 C C . TYR A 1 665 ? -12.151 8.718 12.858 1.00 94.44 665 TYR A C 1
ATOM 5114 O O . TYR A 1 665 ? -13.119 9.079 13.538 1.00 94.44 665 TYR A O 1
ATOM 5122 N N . ARG A 1 666 ? -11.644 9.446 11.857 1.00 91.31 666 ARG A N 1
ATOM 5123 C CA . ARG A 1 666 ? -12.086 10.796 11.481 1.00 91.31 666 ARG A CA 1
ATOM 5124 C C . ARG A 1 666 ? -12.244 11.686 12.728 1.00 91.31 666 ARG A C 1
ATOM 5126 O O . ARG A 1 666 ? -11.341 11.785 13.546 1.00 91.31 666 ARG A O 1
ATOM 5133 N N . ASN A 1 667 ? -13.412 12.297 12.906 1.00 88.50 667 ASN A N 1
ATOM 5134 C CA . ASN A 1 667 ? -13.739 13.160 14.039 1.00 88.50 667 ASN A CA 1
ATOM 5135 C C . ASN A 1 667 ? -14.431 12.427 15.206 1.00 88.50 667 ASN A C 1
ATOM 5137 O O . ASN A 1 667 ? -15.084 13.069 16.033 1.00 88.50 667 ASN A O 1
ATOM 5141 N N . LEU A 1 668 ? -14.388 11.091 15.247 1.00 91.25 668 LEU A N 1
ATOM 5142 C CA . LEU A 1 668 ? -14.971 10.328 16.350 1.00 91.25 668 LEU A CA 1
ATOM 5143 C C . LEU A 1 668 ? -13.976 10.221 17.513 1.00 91.25 668 LEU A C 1
ATOM 5145 O O . LEU A 1 668 ? -12.776 10.100 17.271 1.00 91.25 668 LEU A O 1
ATOM 5149 N N . PRO A 1 669 ? -14.463 10.184 18.770 1.00 91.31 669 PRO A N 1
ATOM 5150 C CA . PRO A 1 669 ? -13.600 9.899 19.910 1.00 91.31 669 PRO A CA 1
ATOM 5151 C C . PRO A 1 669 ? -12.884 8.557 19.745 1.00 91.31 669 PRO A C 1
ATOM 5153 O O . PRO A 1 669 ? -13.421 7.642 19.112 1.00 91.31 669 PRO A O 1
ATOM 5156 N N . ALA A 1 670 ? -11.709 8.425 20.356 1.00 93.75 670 ALA A N 1
ATOM 5157 C CA . ALA A 1 670 ? -10.908 7.214 20.264 1.00 93.75 670 ALA A CA 1
ATOM 5158 C C . ALA A 1 670 ? -11.664 5.979 20.789 1.00 93.75 670 ALA A C 1
ATOM 5160 O O . ALA A 1 670 ? -12.560 6.062 21.639 1.00 93.75 670 ALA A O 1
ATOM 5161 N N . ALA A 1 671 ? -11.308 4.804 20.281 1.00 93.06 671 ALA A N 1
ATOM 5162 C CA . ALA A 1 671 ? -11.958 3.553 20.645 1.00 93.06 671 ALA A CA 1
ATOM 5163 C C . ALA A 1 671 ? -10.949 2.424 20.803 1.00 93.06 671 ALA A C 1
ATOM 5165 O O . ALA A 1 671 ? -10.058 2.278 19.977 1.00 93.06 671 ALA A O 1
ATOM 5166 N N . VAL A 1 672 ? -11.142 1.559 21.798 1.00 93.81 672 VAL A N 1
ATOM 5167 C CA . VAL A 1 672 ? -10.483 0.247 21.796 1.00 93.81 672 VAL A CA 1
ATOM 5168 C C . VAL A 1 672 ? -11.379 -0.719 21.036 1.00 93.81 672 VAL A C 1
ATOM 5170 O O . VAL A 1 672 ? -12.527 -0.959 21.428 1.00 93.81 672 VAL A O 1
ATOM 5173 N N . VAL A 1 673 ? -10.869 -1.254 19.935 1.00 95.38 673 VAL A N 1
ATOM 5174 C CA . VAL A 1 673 ? -11.596 -2.159 19.048 1.00 95.38 673 VAL A CA 1
ATOM 5175 C C . VAL A 1 673 ? -10.924 -3.521 19.000 1.00 95.38 673 VAL A C 1
ATOM 5177 O O . VAL A 1 673 ? -9.712 -3.636 19.143 1.00 95.38 673 VAL A O 1
ATOM 5180 N N . ARG A 1 674 ? -11.728 -4.559 18.787 1.00 95.38 674 ARG A N 1
ATOM 5181 C CA . ARG A 1 674 ? -11.255 -5.915 18.520 1.00 95.38 674 ARG A CA 1
ATOM 5182 C C . ARG A 1 674 ? -11.181 -6.138 17.014 1.00 95.38 674 ARG A C 1
ATOM 5184 O O . ARG A 1 674 ? -12.180 -5.916 16.323 1.00 95.38 674 ARG A O 1
ATOM 5191 N N . LEU A 1 675 ? -10.045 -6.636 16.539 1.00 95.12 675 LEU A N 1
ATOM 5192 C CA . LEU A 1 675 ? -9.846 -7.104 15.169 1.00 95.12 675 LEU A CA 1
ATOM 5193 C C . LEU A 1 675 ? -9.714 -8.632 15.189 1.00 95.12 675 LEU A C 1
ATOM 5195 O O . LEU A 1 675 ? -8.656 -9.147 15.575 1.00 95.12 675 LEU A O 1
ATOM 5199 N N . PRO A 1 676 ? -10.786 -9.380 14.859 1.00 93.31 676 PRO A N 1
ATOM 5200 C CA . PRO A 1 676 ? -10.709 -10.831 14.832 1.00 93.31 676 PRO A CA 1
ATOM 5201 C C . PRO A 1 676 ? -9.659 -11.280 13.822 1.00 93.31 676 PRO A C 1
ATOM 5203 O O . PRO A 1 676 ? -9.542 -10.691 12.752 1.00 93.31 676 PRO A O 1
ATOM 5206 N N . ALA A 1 677 ? -8.912 -12.328 14.142 1.00 94.50 677 ALA A N 1
ATOM 5207 C CA . ALA A 1 677 ? -8.098 -12.998 13.137 1.00 94.50 677 ALA A CA 1
ATOM 5208 C C . ALA A 1 677 ? -8.992 -13.732 12.129 1.00 94.50 677 ALA A C 1
ATOM 5210 O O . ALA A 1 677 ? -10.154 -14.017 12.424 1.00 94.50 677 ALA A O 1
ATOM 5211 N N . TRP A 1 678 ? -8.456 -14.066 10.953 1.00 94.50 678 TRP A N 1
ATOM 5212 C CA . TRP A 1 678 ? -9.211 -14.780 9.915 1.00 94.50 678 TRP A CA 1
ATOM 5213 C C . TRP A 1 678 ? -9.836 -16.102 10.411 1.00 94.50 678 TRP A C 1
ATOM 5215 O O . TRP A 1 678 ? -10.931 -16.446 9.985 1.00 94.50 678 TRP A O 1
ATOM 5225 N N . TRP A 1 679 ? -9.214 -16.790 11.379 1.00 95.06 679 TRP A N 1
ATOM 5226 C CA . TRP A 1 679 ? -9.742 -18.023 11.992 1.00 95.06 679 TRP A CA 1
ATOM 5227 C C . TRP A 1 679 ? -10.758 -17.787 13.125 1.00 95.06 679 TRP A C 1
ATOM 5229 O O . TRP A 1 679 ? -11.383 -18.723 13.612 1.00 95.06 679 TRP A O 1
ATOM 5239 N N . GLU A 1 680 ? -10.907 -16.549 13.603 1.00 92.81 680 GLU A N 1
ATOM 5240 C CA . GLU A 1 680 ? -11.865 -16.186 14.661 1.00 92.81 680 GLU A CA 1
ATOM 5241 C C . GLU A 1 680 ? -13.220 -15.732 14.079 1.00 92.81 680 GLU A C 1
ATOM 5243 O O . GLU A 1 680 ? -14.167 -15.484 14.834 1.00 92.81 680 GLU A O 1
ATOM 5248 N N . GLY A 1 681 ? -13.294 -15.550 12.755 1.00 86.31 681 GLY A N 1
ATOM 5249 C CA . GLY A 1 681 ? -14.475 -15.105 12.019 1.00 86.31 681 GLY A CA 1
ATOM 5250 C C . GLY A 1 681 ? -15.392 -16.248 11.580 1.00 86.31 681 GLY A C 1
ATOM 5251 O O . GLY A 1 681 ? -15.015 -17.416 11.581 1.00 86.31 681 GLY A O 1
ATOM 5252 N N . ASN A 1 682 ? -16.613 -15.903 11.163 1.00 87.31 682 ASN A N 1
ATOM 5253 C CA . ASN A 1 682 ? -17.555 -16.878 10.592 1.00 87.31 682 ASN A CA 1
ATOM 5254 C C . ASN A 1 682 ? -17.101 -17.387 9.209 1.00 87.31 682 ASN A C 1
ATOM 5256 O O . ASN A 1 682 ? -17.572 -18.423 8.754 1.00 87.31 682 ASN A O 1
ATOM 5260 N N . ASP A 1 683 ? -16.209 -16.643 8.558 1.00 90.25 683 ASP A N 1
ATOM 5261 C CA . ASP A 1 683 ? -15.584 -16.897 7.260 1.00 90.25 683 ASP A CA 1
ATOM 5262 C C . ASP A 1 683 ? -14.293 -17.739 7.362 1.00 90.25 683 ASP A C 1
ATOM 5264 O O . ASP A 1 683 ? -13.630 -17.965 6.356 1.00 90.25 683 ASP A O 1
ATOM 5268 N N . ALA A 1 684 ? -13.941 -18.256 8.549 1.00 95.31 684 ALA A N 1
ATOM 5269 C CA . ALA A 1 684 ? -12.731 -19.061 8.767 1.00 95.31 684 ALA A CA 1
ATOM 5270 C C . ALA A 1 684 ? -12.592 -20.234 7.778 1.00 95.31 684 ALA A C 1
ATOM 5272 O O . ALA A 1 684 ? -11.527 -20.423 7.194 1.00 95.31 684 ALA A O 1
ATOM 5273 N N . ALA A 1 685 ? -13.685 -20.964 7.533 1.00 96.62 685 ALA A N 1
ATOM 5274 C CA . ALA A 1 685 ? -13.697 -22.110 6.625 1.00 96.62 685 ALA A CA 1
ATOM 5275 C C . ALA A 1 685 ? -13.375 -21.731 5.166 1.00 96.62 685 ALA A C 1
ATOM 5277 O O . ALA A 1 685 ? -12.767 -22.527 4.454 1.00 96.62 685 ALA A O 1
ATOM 5278 N N . ASP A 1 686 ? -13.738 -20.522 4.715 1.00 95.94 686 ASP A N 1
ATOM 5279 C CA . ASP A 1 686 ? -13.395 -20.049 3.368 1.00 95.94 686 ASP A CA 1
ATOM 5280 C C . ASP A 1 686 ? -11.886 -19.791 3.236 1.00 95.94 686 ASP A C 1
ATOM 5282 O O . ASP A 1 686 ? -11.294 -20.141 2.213 1.00 95.94 686 ASP A O 1
ATOM 5286 N N . TYR A 1 687 ? -11.244 -19.229 4.268 1.00 97.31 687 TYR A N 1
ATOM 5287 C CA . TYR A 1 687 ? -9.791 -19.016 4.275 1.00 97.31 687 TYR A CA 1
ATOM 5288 C C . TYR A 1 687 ? -9.017 -20.336 4.357 1.00 97.31 687 TYR A C 1
ATOM 5290 O O . TYR A 1 687 ? -8.019 -20.495 3.656 1.00 97.31 687 TYR A O 1
ATOM 5298 N N . GLU A 1 688 ? -9.479 -21.294 5.167 1.00 97.12 688 GLU A N 1
ATOM 5299 C CA . GLU A 1 688 ? -8.884 -22.638 5.245 1.00 97.12 688 GLU A CA 1
ATOM 5300 C C . GLU A 1 688 ? -8.991 -23.366 3.901 1.00 97.12 688 GLU A C 1
ATOM 5302 O O . GLU A 1 688 ? -8.004 -23.917 3.410 1.00 97.12 688 GLU A O 1
ATOM 5307 N N . ALA A 1 689 ? -10.163 -23.307 3.261 1.00 97.00 689 ALA A N 1
ATOM 5308 C CA . ALA A 1 689 ? -10.368 -23.870 1.933 1.00 97.00 689 ALA A CA 1
ATOM 5309 C C . ALA A 1 689 ? -9.504 -23.169 0.873 1.00 97.00 689 ALA A C 1
ATOM 5311 O O . ALA A 1 689 ? -8.913 -23.843 0.029 1.00 97.00 689 ALA A O 1
ATOM 5312 N N . SER A 1 690 ? -9.358 -21.840 0.947 1.00 96.94 690 SER A N 1
ATOM 5313 C CA . SER A 1 690 ? -8.451 -21.096 0.066 1.00 96.94 690 SER A CA 1
ATOM 5314 C C . SER A 1 690 ? -7.008 -21.527 0.246 1.00 96.94 690 SER A C 1
ATOM 5316 O O . SER A 1 690 ? -6.314 -21.776 -0.739 1.00 96.94 690 SER A O 1
ATOM 5318 N N . GLN A 1 691 ? -6.563 -21.646 1.495 1.00 95.88 691 GLN A N 1
ATOM 5319 C CA . GLN A 1 691 ? -5.209 -22.067 1.810 1.00 95.88 691 GLN A CA 1
ATOM 5320 C C . GLN A 1 691 ? -4.943 -23.480 1.292 1.00 95.88 691 GLN A C 1
ATOM 5322 O O . GLN A 1 691 ? -3.918 -23.690 0.648 1.00 95.88 691 GLN A O 1
ATOM 5327 N N . ALA A 1 692 ? -5.859 -24.424 1.521 1.00 95.56 692 ALA A N 1
ATOM 5328 C CA . ALA A 1 692 ? -5.732 -25.794 1.036 1.00 95.56 692 ALA A CA 1
ATOM 5329 C C . ALA A 1 692 ? -5.684 -25.854 -0.499 1.00 95.56 692 ALA A C 1
ATOM 5331 O O . ALA A 1 692 ? -4.752 -26.428 -1.057 1.00 95.56 692 ALA A O 1
ATOM 5332 N N . HIS A 1 693 ? -6.631 -25.200 -1.179 1.00 94.31 693 HIS A N 1
ATOM 5333 C CA . HIS A 1 693 ? -6.697 -25.185 -2.641 1.00 94.31 693 HIS A CA 1
ATOM 5334 C C . HIS A 1 693 ? -5.462 -24.533 -3.274 1.00 94.31 693 HIS A C 1
ATOM 5336 O O . HIS A 1 693 ? -4.875 -25.072 -4.206 1.00 94.31 693 HIS A O 1
ATOM 5342 N N . THR A 1 694 ? -5.028 -23.388 -2.744 1.00 92.88 694 THR A N 1
ATOM 5343 C CA . THR A 1 694 ? -3.868 -22.674 -3.293 1.00 92.88 694 THR A CA 1
ATOM 5344 C C . THR A 1 694 ? -2.570 -23.446 -3.034 1.00 92.88 694 THR A C 1
ATOM 5346 O O . THR A 1 694 ? -1.682 -23.437 -3.880 1.00 92.88 694 THR A O 1
ATOM 5349 N N . ARG A 1 695 ? -2.435 -24.145 -1.894 1.00 92.06 695 ARG A N 1
ATOM 5350 C CA . ARG A 1 695 ? -1.280 -25.032 -1.639 1.00 92.06 695 ARG A CA 1
ATOM 5351 C C . ARG A 1 695 ? -1.236 -26.200 -2.620 1.00 92.06 695 ARG A C 1
ATOM 5353 O O . ARG A 1 695 ? -0.156 -26.489 -3.128 1.00 92.06 695 ARG A O 1
ATOM 5360 N N . ASP A 1 696 ? -2.388 -26.805 -2.902 1.00 91.56 696 ASP A N 1
ATOM 5361 C CA . ASP A 1 696 ? -2.528 -27.898 -3.868 1.00 91.56 696 ASP A CA 1
ATOM 5362 C C . ASP A 1 696 ? -2.143 -27.454 -5.289 1.00 91.56 696 ASP A C 1
ATOM 5364 O O . ASP A 1 696 ? -1.271 -28.066 -5.902 1.00 91.56 696 ASP A O 1
ATOM 5368 N N . GLU A 1 697 ? -2.666 -26.315 -5.768 1.00 89.69 697 GLU A N 1
ATOM 5369 C CA . GLU A 1 697 ? -2.277 -25.756 -7.077 1.00 89.69 697 GLU A CA 1
ATOM 5370 C C . GLU A 1 697 ? -0.774 -25.425 -7.159 1.00 89.69 697 GLU A C 1
ATOM 5372 O O . GLU A 1 697 ? -0.179 -25.502 -8.234 1.00 89.69 697 GLU A O 1
ATO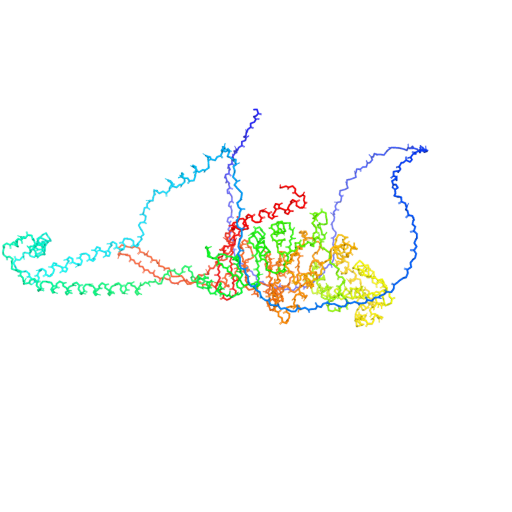M 5377 N N . LEU A 1 698 ? -0.137 -25.075 -6.037 1.00 88.44 698 LEU A N 1
ATOM 5378 C CA . LEU A 1 698 ? 1.306 -24.823 -5.978 1.00 88.44 698 LEU A CA 1
ATOM 5379 C C . LEU A 1 698 ? 2.155 -26.096 -5.807 1.00 88.44 698 LEU A C 1
ATOM 5381 O O . LEU A 1 698 ? 3.383 -25.993 -5.790 1.00 88.44 698 LEU A O 1
ATOM 5385 N N . GLY A 1 699 ? 1.544 -27.273 -5.641 1.00 87.19 699 GLY A N 1
ATOM 5386 C CA . GLY A 1 699 ? 2.257 -28.517 -5.336 1.00 87.19 699 GLY A CA 1
ATOM 5387 C C . GLY A 1 699 ? 2.983 -28.489 -3.984 1.00 87.19 699 GLY A C 1
ATOM 5388 O O . GLY A 1 699 ? 3.962 -29.211 -3.783 1.00 87.19 699 GLY A O 1
ATOM 5389 N N . LEU A 1 700 ? 2.547 -27.634 -3.054 1.00 81.56 700 LEU A N 1
ATOM 5390 C CA . LEU A 1 700 ? 3.102 -27.561 -1.706 1.00 81.56 700 LEU A CA 1
ATOM 5391 C C . LEU A 1 700 ? 2.434 -28.638 -0.846 1.00 81.56 700 LEU A C 1
ATOM 5393 O O . LEU A 1 700 ? 1.219 -28.614 -0.664 1.00 81.56 700 LEU A O 1
ATOM 5397 N N . ALA A 1 701 ? 3.224 -29.565 -0.295 1.00 64.88 701 ALA A N 1
ATOM 5398 C CA . ALA A 1 701 ? 2.718 -30.587 0.624 1.00 64.88 701 ALA A CA 1
ATOM 5399 C C . ALA A 1 701 ? 1.924 -29.945 1.777 1.00 64.88 701 ALA A C 1
ATOM 5401 O O . ALA A 1 701 ? 2.353 -28.913 2.300 1.00 64.88 701 ALA A O 1
ATOM 5402 N N . ALA A 1 702 ? 0.781 -30.553 2.127 1.00 51.69 702 ALA A N 1
ATOM 5403 C CA . ALA A 1 702 ? -0.212 -30.033 3.075 1.00 51.69 702 ALA A CA 1
ATOM 5404 C C . ALA A 1 702 ? 0.414 -29.457 4.351 1.00 51.69 702 ALA A C 1
ATOM 5406 O O . ALA A 1 702 ? 1.146 -30.192 5.052 1.00 51.69 702 ALA A O 1
#

Secondary structure (DSSP, 8-state):
------------------------------------------------------------------------------------------------------------------------SSSGGGTSGGGSSS--------HHHHHHHHHHHHHHHHHHHHHHHHHHHHEES--TT-HHHHHHHHHHHHHHHHH-PPPPTT-EEPPHHHHHHHHHHHHHHHHHHHHHHHHHHHHT------TTTTS--HHHHHHHHTSTTB-SS-SEEETTEEE--BTT--EEEE--TTSSHIIIIIHHHHHT-SS-EEEEESSSHHHHHHHHHHHTTS-EEEE-GGGTTT---TTB-B--SSTTTTSHHHHHHHHHHHHHHS-----SHHHHHHHHHHHHHHHHHHHHHHH-STT------HHHHHHHHH-TT--HHHHHHHH-TTS-THHHHHHHHHHH-S-HHHHHHHHHHHHHHHTTTT-HHHHHHHSPPTTSPB--HHHHHTSS-EEEEE--TT-TTHHHHHHHHHHHHHHHHHHTSSS--SSPEEEEETTTTTT---TTHHHHHHHGGGGTEEEEEEES-HHHHHHHHHHHHHHHHHHS-SEEEE-S----HHHHHHHHHHT-EEEEEEEEEEEETTEEEEEEEEEEEESS-HHHHHTPPTTEEEEEETTEEEEEEE---GGGSTTHHHHHHHHHHHHHHTT---

Sequence (702 aa):
MDLLARRGRRERRIAHLSCRTGDRATCEQGAAAPKGSPCCASGGRVVDLSVHVGAAGEGGHGYAGADVHPRWRVRDRHHRHDRVGHLPHTRWPQVQGRHASLRDPLVGRFGSRLRHRHGFDRFDARLERSRRRTQLGKVRMSSTTWKFRLQVGIALALAAVGAHLALAITASGVPMFDPSDDVRILLAVVLGPLFGASVPAGVVLAPLPLFLAVLAVFLGVFALAWWLIVRAARRGRPGRPAKDQGLMTGRHRRKQNARDLALPHPFAFLGRKPFHATSEDSFCVVASSGAGKTTRFVVQMVARAAGACVTTSTRLDVFLLTAWIRGRVGRALTFGPEYRTLLPWKWRVHWDIVAGCEKPAVAMERADAIANAMPLSGDSKNSGFFKESASLILRCMMHAAALGMPGSDKRYTFRDVIDWMQDLSINTPFTILREHPQANHRWFGDLKTFARGEAVETRNNMQQTITILLKALAIDEILDAVCPAEGVIMLDLEQFVASTDTLYLMSKKKGLAAPVITALVESLQSVAMDAGEQKPLNPVLTIVLDELANVCPLPSAPSLMTDGRGHGIQVAAILQGRKQCEQRFGAEGADTIIRLSSCLLFFGGSRDYDFLRELSNLADKREITRESTTDGPNGTSTSASTQEQDVFTVGRLHALEDGMAVMFYRNLPAAVVRLPAWWEGNDAADYEASQAHTRDELGLAA

Organism: NCBI:txid150026

Radius of gyration: 42.0 Å; Cα contacts (8 Å, |Δi|>4): 940; chains: 1; bounding box: 121×78×132 Å

Mean predicted aligned error: 18.04 Å

Foldseek 3Di:
DYDDDDDDDDDDDDDDDDDDDYDDDDDDDDDDDDDDDDDDDDDDDDDDDDDDDDDDDDDDDDDDDDDDDDDDDDDDDDDDDDDDDDDDDDDDDDDDDDDDDDDDDDDDDDDDDDDDDDDPDPPPVVVVVVVPPDPPDPCPDDPVVVVVVVVVVVVVVLLLVLQLVLCVVFKPQDDRDDSVLSVLQVCCLVCCVPPVRDRPPRIDGHPPVSSVVSSVVSVVVVVVVVVVVVVVVVVPDDPDFCPAFLHFDPVNQVVQCPDPQWQPAALWFQVPHGHTDGLLFAEEEAAAPPLCCCQQHVLCLQLRQPWFEEEEDQDCQSVLLRQVSLVVFAHAAEQALPCVPQFPDPRDAFEAQLAPLLDLVLLLLLLLLLLLLAPPPDPDPVSVVLSVLSSLLRSLLSNLQNQDDVPDPDHHGVVVSLVCLLPVVDCSSLNSQCPPPSHPVVSSVVNCCQCPNPPPVSNVSNNVSSCSSCVLVPDVSLRCRNGPDPPGHYDDLLVSLLGSYYYYYYAHQQGSNQSVLQSVVSVSLVSLQVQQVVHADVQAYEYHYAACLGRHVHLCLLVCLACVSSNRYHYYHYHNDLVSVCSSNNPVSSCSNQVSGQKYKQSAQDPPLVVLVVVQVLSPKGKGWDWDWDQDPVGIDIDIDIDIDGPDDSVRRNPHDRQWIWMDGHPGRIGTIGRDGCCRDPCVVVSVVSSVVSCVSSVNDD